Protein AF-A0A812QSE4-F1 (afdb_monomer_lite)

Sequence (634 aa):
MPDPTPTDATPRDRFQQAAADRQSSAHEPEAPLWAGSYSHLAMLGTWVGGAIVTIAAVVVAALMNTPGGGWLMVLSGIGVMWLALAAWYGYRRLSVHYRLSTQRLIHEDGFLWRKVDRVELIDIDDVTYRQGPVERLLGVGTIVIASSDVTTPELRLPGIEEVSKVADIIDDARRKERRSRGLHIEPPASCRASPPSVHVVVVTHYFPPIGGPGARRMLGWVNGFVAAGARVTIVTPAAHPRDPYYQPGESYDGPATVVTPAIFDPARFARGGDGKPLVSEGPQSEKRGLAARLRPWLLMPDQRRLANGPLFRAALAALAAIRDEPAIVLTSSPYNSVHLAGRVIKERLGDRATWIADSRDDWFHPVFFPFPNAAYRAYNRGLEAKVLRDADGLTIVSRSTLDKVRSRHAEFSVDFWSTEESGKWRWVPNGFDATGVEAILNAPVPPRDPSAPVRLLFSGTLWQGHPLEALVAALGNVAAKTGQRFRFELAGRVIQPVPPTPDAERVEIFTAGWKPYEESLTATRQADLLLVHAGPESQDIKIKIFEAAAVRRPVLVLGPEDSATVRLVREHVADPLIADQDNEPAIVAALERYLTSTDESRHAFTGVPAEYDRVVQSQRLLDWASRLRRMGRG

pLDDT: mean 83.35, std 14.25, range [28.27, 98.0]

Structure (mmCIF, N/CA/C/O backbone):
data_AF-A0A812QSE4-F1
#
_entry.id   AF-A0A812QSE4-F1
#
loop_
_atom_site.group_PDB
_atom_site.id
_atom_site.type_symbol
_atom_site.label_atom_id
_atom_site.label_alt_id
_atom_site.label_comp_id
_atom_site.label_asym_id
_atom_site.label_entity_id
_atom_site.label_seq_id
_atom_site.pdbx_PDB_ins_code
_atom_site.Cartn_x
_atom_site.Cartn_y
_atom_site.Cartn_z
_atom_site.occupancy
_atom_site.B_iso_or_equiv
_atom_site.auth_seq_id
_atom_site.auth_comp_id
_atom_site.auth_asym_id
_atom_site.auth_atom_id
_atom_site.pdbx_PDB_model_num
ATOM 1 N N . MET A 1 1 ? -25.667 -38.328 -49.656 1.00 42.97 1 MET A N 1
ATOM 2 C CA . MET A 1 1 ? -26.306 -37.751 -48.456 1.00 42.97 1 MET A CA 1
ATOM 3 C C . MET A 1 1 ? -25.358 -36.696 -47.920 1.00 42.97 1 MET A C 1
ATOM 5 O O . MET A 1 1 ? -24.178 -37.017 -47.848 1.00 42.97 1 MET A O 1
ATOM 9 N N . PRO A 1 2 ? -25.796 -35.454 -47.668 1.00 38.88 2 PRO A N 1
ATOM 10 C CA . PRO A 1 2 ? -24.921 -34.448 -47.082 1.00 38.88 2 PRO A CA 1
ATOM 11 C C . PRO A 1 2 ? -24.746 -34.728 -45.585 1.00 38.88 2 PRO A C 1
ATOM 13 O O . PRO A 1 2 ? -25.711 -35.112 -44.923 1.00 38.88 2 PRO A O 1
ATOM 16 N N . ASP A 1 3 ? -23.522 -34.550 -45.088 1.00 38.78 3 ASP A N 1
ATOM 17 C CA . ASP A 1 3 ? -23.183 -34.623 -43.664 1.00 38.78 3 ASP A CA 1
ATOM 18 C C . ASP A 1 3 ? -24.049 -33.654 -42.841 1.00 38.78 3 ASP A C 1
ATOM 20 O O . ASP A 1 3 ? -24.266 -32.514 -43.273 1.00 38.78 3 ASP A O 1
ATOM 24 N N . PRO A 1 4 ? -24.543 -34.062 -41.658 1.00 39.62 4 PRO A N 1
ATOM 25 C CA . PRO A 1 4 ? -25.284 -33.163 -40.791 1.00 39.62 4 PRO A CA 1
ATOM 26 C C . PRO A 1 4 ? -24.363 -32.055 -40.260 1.00 39.62 4 PRO A C 1
ATOM 28 O O . PRO A 1 4 ? -23.275 -32.297 -39.740 1.00 39.62 4 PRO A O 1
ATOM 31 N N . THR A 1 5 ? -24.825 -30.813 -40.385 1.00 42.53 5 THR A N 1
ATOM 32 C CA . THR A 1 5 ? -24.216 -29.614 -39.794 1.00 42.53 5 THR A CA 1
ATOM 33 C C . THR A 1 5 ? -24.068 -29.737 -38.266 1.00 42.53 5 THR A C 1
ATOM 35 O O . THR A 1 5 ? -24.935 -30.330 -37.621 1.00 42.53 5 THR A O 1
ATOM 38 N N . PRO A 1 6 ? -23.019 -29.145 -37.656 1.00 45.75 6 PRO A N 1
ATOM 39 C CA . PRO A 1 6 ? -22.616 -29.371 -36.262 1.00 45.75 6 PRO A CA 1
ATOM 40 C C . PRO A 1 6 ? -23.478 -28.606 -35.238 1.00 45.75 6 PRO A C 1
ATOM 42 O O . PRO A 1 6 ? -22.958 -27.876 -34.396 1.00 45.75 6 PRO A O 1
ATOM 45 N N . THR A 1 7 ? -24.802 -28.750 -35.300 1.00 48.16 7 THR A N 1
ATOM 46 C CA . THR A 1 7 ? -25.737 -28.034 -34.412 1.00 48.16 7 THR A CA 1
ATOM 47 C C . THR A 1 7 ? -26.638 -28.918 -33.547 1.00 48.16 7 THR A C 1
ATOM 49 O O . THR A 1 7 ? -27.278 -28.370 -32.659 1.00 48.16 7 THR A O 1
ATOM 52 N N . ASP A 1 8 ? -26.592 -30.252 -33.674 1.00 50.88 8 ASP A N 1
ATOM 53 C CA . ASP A 1 8 ? -27.438 -31.169 -32.873 1.00 50.88 8 ASP A CA 1
ATOM 54 C C . ASP A 1 8 ? -26.673 -32.105 -31.911 1.00 50.88 8 ASP A C 1
ATOM 56 O O . ASP A 1 8 ? -27.262 -32.990 -31.292 1.00 50.88 8 ASP A O 1
ATOM 60 N N . ALA A 1 9 ? -25.360 -31.922 -31.720 1.00 53.88 9 ALA A N 1
ATOM 61 C CA . ALA A 1 9 ? -24.586 -32.787 -30.823 1.00 53.88 9 ALA A CA 1
ATOM 62 C C . ALA A 1 9 ? -24.945 -32.547 -29.343 1.00 53.88 9 ALA A C 1
ATOM 64 O O . ALA A 1 9 ? -24.761 -31.440 -28.801 1.00 53.88 9 ALA A O 1
ATOM 65 N N . THR A 1 10 ? -25.411 -33.602 -28.666 1.00 68.00 10 THR A N 1
ATOM 66 C CA . THR A 1 10 ? -25.733 -33.545 -27.238 1.00 68.00 10 THR A CA 1
ATOM 67 C C . THR A 1 10 ? -24.467 -33.249 -26.415 1.00 68.00 10 THR A C 1
ATOM 69 O O . THR A 1 10 ? -23.350 -33.534 -26.859 1.00 68.00 10 THR A O 1
ATOM 72 N N . PRO A 1 11 ? -24.579 -32.668 -25.204 1.00 58.41 11 PRO A N 1
ATOM 73 C CA . PRO A 1 11 ? -23.417 -32.373 -24.356 1.00 58.41 11 PRO A CA 1
ATOM 74 C C . PRO A 1 11 ? -22.524 -33.595 -24.082 1.00 58.41 11 PRO A C 1
ATOM 76 O O . PRO A 1 11 ? -21.317 -33.455 -23.895 1.00 58.41 11 PRO A O 1
ATOM 79 N N . ARG A 1 12 ? -23.111 -34.799 -24.099 1.00 54.09 12 ARG A N 1
ATOM 80 C CA . ARG A 1 12 ? -22.410 -36.072 -23.912 1.00 54.09 12 ARG A CA 1
ATOM 81 C C . ARG A 1 12 ? -21.503 -36.414 -25.095 1.00 54.09 12 ARG A C 1
ATOM 83 O O . ARG A 1 12 ? -20.368 -36.824 -24.870 1.00 54.09 12 ARG A O 1
ATOM 90 N N . ASP A 1 13 ? -21.965 -36.187 -26.320 1.00 61.81 13 ASP A N 1
ATOM 91 C CA . ASP A 1 13 ? -21.205 -36.494 -27.539 1.00 61.81 13 ASP A CA 1
ATOM 92 C C . ASP A 1 13 ? -20.008 -35.547 -27.690 1.00 61.81 13 ASP A C 1
ATOM 94 O O . ASP A 1 13 ? -18.898 -35.980 -27.997 1.00 61.81 13 ASP A O 1
ATOM 98 N N . ARG A 1 14 ? -20.197 -34.265 -27.342 1.00 66.12 14 ARG A N 1
ATOM 99 C CA . ARG A 1 14 ? -19.112 -33.270 -27.281 1.00 66.12 14 ARG A CA 1
ATOM 100 C C . ARG A 1 14 ? -18.056 -33.620 -26.236 1.00 66.12 14 ARG A C 1
ATOM 102 O O . ARG A 1 14 ? -16.867 -33.455 -26.490 1.00 66.12 14 ARG A O 1
ATOM 109 N N . PHE A 1 15 ? -18.474 -34.124 -25.074 1.00 58.25 15 PHE A N 1
ATOM 110 C CA . PHE A 1 15 ? -17.544 -34.569 -24.036 1.00 58.25 15 PHE A CA 1
ATOM 111 C C . PHE A 1 15 ? -16.749 -35.806 -24.473 1.00 58.25 15 PHE A C 1
ATOM 113 O O . PHE A 1 15 ? -15.550 -35.883 -24.220 1.00 58.25 15 PHE A O 1
ATOM 120 N N . GLN A 1 16 ? -17.388 -36.755 -25.161 1.00 62.00 16 GLN A N 1
ATOM 121 C CA . GLN A 1 16 ? -16.722 -37.955 -25.672 1.00 62.00 16 GLN A CA 1
ATOM 122 C C . GLN A 1 16 ? -15.741 -37.642 -26.808 1.00 62.00 16 GLN A C 1
ATOM 124 O O . GLN A 1 16 ? -14.636 -38.179 -26.796 1.00 62.00 16 GLN A O 1
ATOM 129 N N . GLN A 1 17 ? -16.083 -36.731 -27.725 1.00 65.50 17 GLN A N 1
ATOM 130 C CA . GLN A 1 17 ? -15.145 -36.232 -28.739 1.00 65.50 17 GLN A CA 1
ATOM 131 C C . GLN A 1 17 ? -13.969 -35.482 -28.109 1.00 65.50 17 GLN A C 1
ATOM 133 O O . GLN A 1 17 ? -12.827 -35.810 -28.400 1.00 65.50 17 GLN A O 1
ATOM 138 N N . ALA A 1 18 ? -14.215 -34.573 -27.160 1.00 58.25 18 ALA A N 1
ATOM 139 C CA . ALA A 1 18 ? -13.141 -33.862 -26.462 1.00 58.25 18 ALA A CA 1
ATOM 140 C C . ALA A 1 18 ? -12.226 -34.800 -25.646 1.00 58.25 18 ALA A C 1
ATOM 142 O O . ALA A 1 18 ? -11.028 -34.545 -25.509 1.00 58.25 18 ALA A O 1
ATOM 143 N N . ALA A 1 19 ? -12.770 -35.895 -25.101 1.00 56.06 19 ALA A N 1
ATOM 144 C CA . ALA A 1 19 ? -11.994 -36.923 -24.411 1.00 56.06 19 ALA A CA 1
ATOM 145 C C . ALA A 1 19 ? -11.161 -37.783 -25.380 1.00 56.06 19 ALA A C 1
ATOM 147 O O . ALA A 1 19 ? -10.014 -38.106 -25.068 1.00 56.06 19 ALA A O 1
ATOM 148 N N . ALA A 1 20 ? -11.707 -38.117 -26.554 1.00 54.84 20 ALA A N 1
ATOM 149 C CA . ALA A 1 20 ? -10.995 -38.839 -27.608 1.00 54.84 20 ALA A CA 1
ATOM 150 C C . ALA A 1 20 ? -9.875 -37.984 -28.230 1.00 54.84 20 ALA A C 1
ATOM 152 O O . ALA A 1 20 ? -8.752 -38.464 -28.387 1.00 54.84 20 ALA A O 1
ATOM 153 N N . ASP A 1 21 ? -10.136 -36.697 -28.473 1.00 54.50 21 ASP A N 1
ATOM 154 C CA . ASP A 1 21 ? -9.142 -35.738 -28.963 1.00 54.50 21 ASP A CA 1
ATOM 155 C C . ASP A 1 21 ? -7.991 -35.576 -27.958 1.00 54.50 21 ASP A C 1
ATOM 157 O O . ASP A 1 21 ? -6.824 -35.638 -28.350 1.00 54.50 21 ASP A O 1
ATOM 161 N N . ARG A 1 22 ? -8.290 -35.503 -26.649 1.00 54.31 22 ARG A N 1
ATOM 162 C CA . ARG A 1 22 ? -7.279 -35.487 -25.571 1.00 54.31 22 ARG A CA 1
ATOM 163 C C . ARG A 1 22 ? -6.410 -36.744 -25.519 1.00 54.31 22 ARG A C 1
ATOM 165 O O . ARG A 1 22 ? -5.229 -36.649 -25.194 1.00 54.31 22 ARG A O 1
ATOM 172 N N . GLN A 1 23 ? -6.973 -37.919 -25.805 1.00 52.16 23 GLN A N 1
ATOM 173 C CA . GLN A 1 23 ? -6.194 -39.160 -25.868 1.00 52.16 23 GLN A CA 1
ATOM 174 C C . GLN A 1 23 ? -5.314 -39.221 -27.121 1.00 52.16 23 GLN A C 1
ATOM 176 O O . GLN A 1 23 ? -4.203 -39.742 -27.050 1.00 52.16 23 GLN A O 1
ATOM 181 N N . SER A 1 24 ? -5.760 -38.638 -28.237 1.00 48.50 24 SER A N 1
ATOM 182 C CA . SER A 1 24 ? -4.976 -38.567 -29.475 1.00 48.50 24 SER A CA 1
ATOM 183 C C . SER A 1 24 ? -3.802 -37.575 -29.400 1.00 48.50 24 SER A C 1
ATOM 185 O O . SER A 1 24 ? -2.730 -37.858 -29.930 1.00 48.50 24 SER A O 1
ATOM 187 N N . SER A 1 25 ? -3.952 -36.454 -28.678 1.00 50.75 25 SER A N 1
ATOM 188 C CA . SER A 1 25 ? -2.902 -35.435 -28.506 1.00 50.75 25 SER A CA 1
ATOM 189 C C . SER A 1 25 ? -1.797 -35.835 -27.521 1.00 50.75 25 SER A C 1
ATOM 191 O O . SER A 1 25 ? -0.724 -35.241 -27.519 1.00 50.75 25 SER A O 1
ATOM 193 N N . ALA A 1 26 ? -2.026 -36.852 -26.687 1.00 52.62 26 ALA A N 1
ATOM 194 C CA . ALA A 1 26 ? -1.069 -37.322 -25.683 1.00 52.62 26 ALA A CA 1
ATOM 195 C C . ALA A 1 26 ? 0.079 -38.191 -26.252 1.00 52.62 26 ALA A C 1
ATOM 197 O O . ALA A 1 26 ? 0.861 -38.740 -25.479 1.00 52.62 26 ALA A O 1
ATOM 198 N N . HIS A 1 27 ? 0.179 -38.364 -27.576 1.00 51.50 27 HIS A N 1
ATOM 199 C CA . HIS A 1 27 ? 1.142 -39.264 -28.235 1.00 51.50 27 HIS A CA 1
ATOM 200 C C . HIS A 1 27 ? 2.098 -38.572 -29.234 1.00 51.50 27 HIS A C 1
ATOM 202 O O . HIS A 1 27 ? 2.642 -39.234 -30.119 1.00 51.50 27 HIS A O 1
ATOM 208 N N . GLU A 1 28 ? 2.357 -37.262 -29.111 1.00 62.41 28 GLU A N 1
ATOM 209 C CA . GLU A 1 28 ? 3.392 -36.615 -29.938 1.00 62.41 28 GLU A CA 1
ATOM 210 C C . GLU A 1 28 ? 4.801 -37.194 -29.647 1.00 62.41 28 GLU A C 1
ATOM 212 O O . GLU A 1 28 ? 5.219 -37.245 -28.485 1.00 62.41 28 GLU A O 1
ATOM 217 N N . PRO A 1 29 ? 5.563 -37.624 -30.677 1.00 70.88 29 PRO A N 1
ATOM 218 C CA . PRO A 1 29 ? 6.907 -38.171 -30.498 1.00 70.88 29 PRO A CA 1
ATOM 219 C C . PRO A 1 29 ? 7.911 -37.110 -30.014 1.00 70.88 29 PRO A C 1
ATOM 221 O O . PRO A 1 29 ? 7.904 -35.965 -30.468 1.00 70.88 29 PRO A O 1
ATOM 224 N N . GLU A 1 30 ? 8.808 -37.504 -29.102 1.00 79.81 30 GLU A N 1
ATOM 225 C CA . GLU A 1 30 ? 9.859 -36.644 -28.537 1.00 79.81 30 GLU A CA 1
ATOM 226 C C . GLU A 1 30 ? 10.820 -36.144 -29.635 1.00 79.81 30 GLU A C 1
ATOM 228 O O . GLU A 1 30 ? 11.423 -36.942 -30.355 1.00 79.81 30 GLU A O 1
ATOM 233 N N . ALA A 1 31 ? 10.996 -34.822 -29.749 1.00 86.00 31 ALA A N 1
ATOM 234 C CA . ALA A 1 31 ? 11.864 -34.195 -30.749 1.00 86.00 31 ALA A CA 1
ATOM 235 C C . ALA A 1 31 ? 13.031 -33.430 -30.087 1.00 86.00 31 ALA A C 1
ATOM 237 O O . ALA A 1 31 ? 12.825 -32.771 -29.063 1.00 86.00 31 ALA A O 1
ATOM 238 N N . PRO A 1 32 ? 14.260 -33.479 -30.641 1.00 88.69 32 PRO A N 1
ATOM 239 C CA . PRO A 1 32 ? 15.393 -32.714 -30.122 1.00 88.69 32 PRO A CA 1
ATOM 240 C C . PRO A 1 32 ? 15.241 -31.221 -30.449 1.00 88.69 32 PRO A C 1
ATOM 242 O O . PRO A 1 32 ? 14.995 -30.858 -31.598 1.00 88.69 32 PRO A O 1
ATOM 245 N N . LEU A 1 33 ? 15.417 -30.354 -29.449 1.00 88.00 33 LEU A N 1
ATOM 246 C CA . LEU A 1 33 ? 15.289 -28.897 -29.587 1.00 88.00 33 LEU A CA 1
ATOM 247 C C . LEU A 1 33 ? 16.641 -28.181 -29.582 1.00 88.00 33 LEU A C 1
ATOM 249 O O . LEU A 1 33 ? 16.824 -27.212 -30.314 1.00 88.00 33 LEU A O 1
ATOM 253 N N . TRP A 1 34 ? 17.595 -28.638 -28.766 1.00 93.06 34 TRP A N 1
ATOM 254 C CA . TRP A 1 34 ? 18.915 -28.013 -28.671 1.00 93.06 34 TRP A CA 1
ATOM 255 C C . TRP A 1 34 ? 19.970 -28.978 -28.112 1.00 93.06 34 TRP A C 1
ATOM 257 O O . TRP A 1 34 ? 19.661 -29.866 -27.317 1.00 93.06 34 TRP A O 1
ATOM 267 N N . ALA A 1 35 ? 21.229 -28.796 -28.510 1.00 89.69 35 ALA A N 1
ATOM 268 C CA . ALA A 1 35 ? 22.374 -29.504 -27.945 1.00 89.69 35 ALA A CA 1
ATOM 269 C C . ALA A 1 35 ? 23.576 -28.559 -27.818 1.00 89.69 35 ALA A C 1
ATOM 271 O O . ALA A 1 35 ? 23.817 -27.734 -28.701 1.00 89.69 35 ALA A O 1
ATOM 272 N N . GLY A 1 36 ? 24.353 -28.702 -26.745 1.00 87.94 36 GLY A N 1
ATOM 273 C CA . GLY A 1 36 ? 25.530 -27.871 -26.499 1.00 87.94 36 GLY A CA 1
ATOM 274 C C . GLY A 1 36 ? 26.551 -28.515 -25.567 1.00 87.94 36 GLY A C 1
ATOM 275 O O . GLY A 1 36 ? 26.317 -29.567 -24.979 1.00 87.94 36 GLY A O 1
ATOM 276 N N . SER A 1 37 ? 27.704 -27.866 -25.434 1.00 88.25 37 SER A N 1
ATOM 277 C CA . SER A 1 37 ? 28.785 -28.244 -24.517 1.00 88.25 37 SER A CA 1
ATOM 278 C C . SER A 1 37 ? 29.401 -26.999 -23.885 1.00 88.25 37 SER A C 1
ATOM 280 O O . SER A 1 37 ? 29.108 -25.875 -24.300 1.00 88.25 37 SER A O 1
ATOM 282 N N . TYR A 1 38 ? 30.255 -27.178 -22.878 1.00 89.19 38 TYR A N 1
ATOM 283 C CA . TYR A 1 38 ? 30.868 -26.065 -22.148 1.00 89.19 38 TYR A CA 1
ATOM 284 C C . TYR A 1 38 ? 31.630 -25.098 -23.072 1.00 89.19 38 TYR A C 1
ATOM 286 O O . TYR A 1 38 ? 32.580 -25.497 -23.752 1.00 89.19 38 TYR A O 1
ATOM 294 N N . SER A 1 39 ? 31.245 -23.820 -23.101 1.00 87.88 39 SER A N 1
ATOM 295 C CA . SER A 1 39 ? 31.832 -22.805 -23.984 1.00 87.88 39 SER A CA 1
ATOM 296 C C . SER A 1 39 ? 33.243 -22.399 -23.554 1.00 87.88 39 SER A C 1
ATOM 298 O O . SER A 1 39 ? 33.553 -22.221 -22.377 1.00 87.88 39 SER A O 1
ATOM 300 N N . HIS A 1 40 ? 34.110 -22.193 -24.544 1.00 80.88 40 HIS A N 1
ATOM 301 C CA . HIS A 1 40 ? 35.476 -21.707 -24.354 1.00 80.88 40 HIS A CA 1
ATOM 302 C C . HIS A 1 40 ? 35.525 -20.278 -23.792 1.00 80.88 40 HIS A C 1
ATOM 304 O O . HIS A 1 40 ? 36.408 -19.951 -22.995 1.00 80.88 40 HIS A O 1
ATOM 310 N N . LEU A 1 41 ? 34.530 -19.453 -24.126 1.00 84.31 41 LEU A N 1
ATOM 311 C CA . LEU A 1 41 ? 34.404 -18.076 -23.650 1.00 84.31 41 LEU A CA 1
ATOM 312 C C . LEU A 1 41 ? 34.119 -17.998 -22.141 1.00 84.31 41 LEU A C 1
ATOM 314 O O . LEU A 1 41 ? 34.482 -17.014 -21.496 1.00 84.31 41 LEU A O 1
ATOM 318 N N . ALA A 1 42 ? 33.558 -19.060 -21.550 1.00 84.12 42 ALA A N 1
ATOM 319 C CA . ALA A 1 42 ? 33.294 -19.146 -20.112 1.00 84.12 42 ALA A CA 1
ATOM 320 C C . ALA A 1 42 ? 34.574 -19.087 -19.260 1.00 84.12 42 ALA A C 1
ATOM 322 O O . ALA A 1 42 ? 34.510 -18.795 -18.069 1.00 84.12 42 ALA A O 1
ATOM 323 N N . MET A 1 43 ? 35.746 -19.366 -19.846 1.00 86.81 43 MET A N 1
ATOM 324 C CA . MET A 1 43 ? 37.026 -19.316 -19.135 1.00 86.81 43 MET A CA 1
ATOM 325 C C . MET A 1 43 ? 37.777 -17.995 -19.265 1.00 86.81 43 MET A C 1
ATOM 327 O O . MET A 1 43 ? 38.816 -17.850 -18.626 1.00 86.81 43 MET A O 1
ATOM 331 N N . LEU A 1 44 ? 37.268 -17.005 -20.010 1.00 83.62 44 LEU A N 1
ATOM 332 C CA . LEU A 1 44 ? 37.999 -15.750 -20.213 1.00 83.62 44 LEU A CA 1
ATOM 333 C C . LEU A 1 44 ? 38.360 -15.056 -18.893 1.00 83.62 44 LEU A C 1
ATOM 335 O O . LEU A 1 44 ? 39.483 -14.586 -18.741 1.00 83.62 44 LEU A O 1
ATOM 339 N N . GLY A 1 45 ? 37.458 -15.060 -17.907 1.00 81.19 45 GLY A N 1
ATOM 340 C CA . GLY A 1 45 ? 37.753 -14.522 -16.575 1.00 81.19 45 GLY A CA 1
ATOM 341 C C . GLY A 1 45 ? 38.917 -15.242 -15.884 1.00 81.19 45 GLY A C 1
ATOM 342 O O . GLY A 1 45 ? 39.791 -14.596 -15.309 1.00 81.19 45 GLY A O 1
ATOM 343 N N . THR A 1 46 ? 38.975 -16.571 -15.992 1.00 85.56 46 THR A N 1
ATOM 344 C CA . THR A 1 46 ? 40.073 -17.389 -15.457 1.00 85.56 46 THR A CA 1
ATOM 345 C C . THR A 1 46 ? 41.384 -17.129 -16.199 1.00 85.56 46 THR A C 1
ATOM 347 O O . THR A 1 46 ? 42.424 -17.007 -15.557 1.00 85.56 46 THR A O 1
ATOM 350 N N . TRP A 1 47 ? 41.344 -16.973 -17.526 1.00 88.69 47 TRP A N 1
ATOM 351 C CA . TRP A 1 47 ? 42.518 -16.640 -18.337 1.00 88.69 47 TRP A CA 1
ATOM 352 C C . TRP A 1 47 ? 43.086 -15.261 -17.994 1.00 88.69 47 TRP A C 1
ATOM 354 O O . TRP A 1 47 ? 44.289 -15.121 -17.783 1.00 88.69 47 TRP A O 1
ATOM 364 N N . VAL A 1 48 ? 42.221 -14.253 -17.861 1.00 86.31 48 VAL A N 1
ATOM 365 C CA . VAL A 1 48 ? 42.613 -12.896 -17.452 1.00 86.31 48 VAL A CA 1
ATOM 366 C C . VAL A 1 48 ? 43.172 -12.898 -16.028 1.00 86.31 48 VAL A C 1
ATOM 368 O O . VAL A 1 48 ? 44.211 -12.291 -15.781 1.00 86.31 48 VAL A O 1
ATOM 371 N N . GLY A 1 49 ? 42.542 -13.625 -15.102 1.00 86.31 49 GLY A N 1
ATOM 372 C CA . GLY A 1 49 ? 43.065 -13.812 -13.747 1.00 86.31 49 GLY A CA 1
ATOM 373 C C . GLY A 1 49 ? 44.456 -14.451 -13.741 1.00 86.31 49 GLY A C 1
ATOM 374 O O . GLY A 1 49 ? 45.362 -13.938 -13.086 1.00 86.31 49 GLY A O 1
ATOM 375 N N . GLY A 1 50 ? 44.660 -15.510 -14.530 1.00 91.69 50 GLY A N 1
ATOM 376 C CA . GLY A 1 50 ? 45.966 -16.151 -14.704 1.00 91.69 50 GLY A CA 1
ATOM 377 C C . GLY A 1 50 ? 47.022 -15.202 -15.277 1.00 91.69 50 GLY A C 1
ATOM 378 O O . GLY A 1 50 ? 48.163 -15.193 -14.810 1.00 91.69 50 GLY A O 1
ATOM 379 N N . ALA A 1 51 ? 46.645 -14.342 -16.227 1.00 90.94 51 ALA A N 1
ATOM 380 C CA . ALA A 1 51 ? 47.530 -13.320 -16.783 1.00 90.94 51 ALA A CA 1
ATOM 381 C C . ALA A 1 51 ? 47.927 -12.266 -15.735 1.00 90.94 51 ALA A C 1
ATOM 383 O O . ALA A 1 51 ? 49.104 -11.931 -15.622 1.00 90.94 51 ALA A O 1
ATOM 384 N N . ILE A 1 52 ? 46.982 -11.799 -14.913 1.00 92.44 52 ILE A N 1
ATOM 385 C CA . ILE A 1 52 ? 47.257 -10.852 -13.820 1.00 92.44 52 ILE A CA 1
ATOM 386 C C . ILE A 1 52 ? 48.203 -11.473 -12.787 1.00 92.44 52 ILE A C 1
ATOM 388 O O . ILE A 1 52 ? 49.175 -10.831 -12.395 1.00 92.44 52 ILE A O 1
ATOM 392 N N . VAL A 1 53 ? 47.962 -12.723 -12.378 1.00 93.44 53 VAL A N 1
ATOM 393 C CA . VAL A 1 53 ? 48.845 -13.449 -11.446 1.00 93.44 53 VAL A CA 1
ATOM 394 C C . VAL A 1 53 ? 50.243 -13.617 -12.039 1.00 93.44 53 VAL A C 1
ATOM 396 O O . VAL A 1 53 ? 51.229 -13.423 -11.335 1.00 93.44 53 VAL A O 1
ATOM 399 N N . THR A 1 54 ? 50.339 -13.903 -13.339 1.00 95.19 54 THR A N 1
ATOM 400 C CA . THR A 1 54 ? 51.620 -13.996 -14.056 1.00 95.19 54 THR A CA 1
ATOM 401 C C . THR A 1 54 ? 52.384 -12.671 -14.003 1.00 95.19 54 THR A C 1
ATOM 403 O O . THR A 1 54 ? 53.553 -12.650 -13.623 1.00 95.19 54 THR A O 1
ATOM 406 N N . ILE A 1 55 ? 51.723 -11.552 -14.324 1.00 93.06 55 ILE A N 1
ATOM 407 C CA . ILE A 1 55 ? 52.327 -10.212 -14.273 1.00 93.06 55 ILE A CA 1
ATOM 408 C C . ILE A 1 55 ? 52.760 -9.876 -12.842 1.00 93.06 55 ILE A C 1
ATOM 410 O O . ILE A 1 55 ? 53.889 -9.440 -12.630 1.00 93.06 55 ILE A O 1
ATOM 414 N N . ALA A 1 56 ? 51.900 -10.121 -11.851 1.00 90.19 56 ALA A N 1
ATOM 415 C CA . ALA A 1 56 ? 52.208 -9.868 -10.447 1.00 90.19 56 ALA A CA 1
ATOM 416 C C . ALA A 1 56 ? 53.414 -10.691 -9.966 1.00 90.19 56 ALA A C 1
ATOM 418 O O . ALA A 1 56 ? 54.299 -10.140 -9.319 1.00 90.19 56 ALA A O 1
ATOM 419 N N . ALA A 1 57 ? 53.492 -11.975 -10.327 1.00 91.19 57 ALA A N 1
ATOM 420 C CA . ALA A 1 57 ? 54.616 -12.841 -9.977 1.00 91.19 57 ALA A CA 1
ATOM 421 C C . ALA A 1 57 ? 55.942 -12.338 -10.572 1.00 91.19 57 ALA A C 1
ATOM 423 O O . ALA A 1 57 ? 56.952 -12.302 -9.871 1.00 91.19 57 ALA A O 1
ATOM 424 N N . VAL A 1 58 ? 55.935 -11.886 -11.832 1.00 92.06 58 VAL A N 1
ATOM 425 C CA . VAL A 1 58 ? 57.117 -11.301 -12.488 1.00 92.06 58 VAL A CA 1
ATOM 426 C C . VAL A 1 58 ? 57.522 -9.977 -11.833 1.00 92.06 58 VAL A C 1
ATOM 428 O O . VAL A 1 58 ? 58.703 -9.765 -11.564 1.00 92.06 58 VAL A O 1
ATOM 431 N N . VAL A 1 59 ? 56.561 -9.099 -11.526 1.00 89.88 59 VAL A N 1
ATOM 432 C CA . VAL A 1 59 ? 56.824 -7.807 -10.867 1.00 89.88 59 VAL A CA 1
ATOM 433 C C . VAL A 1 59 ? 57.394 -8.009 -9.463 1.00 89.88 59 VAL A C 1
ATOM 435 O O . VAL A 1 59 ? 58.387 -7.378 -9.116 1.00 89.88 59 VAL A O 1
ATOM 438 N N . VAL A 1 60 ? 56.819 -8.913 -8.667 1.00 90.31 60 VAL A N 1
ATOM 439 C CA . VAL A 1 60 ? 57.319 -9.234 -7.320 1.00 90.31 60 VAL A CA 1
ATOM 440 C C . VAL A 1 60 ? 58.731 -9.813 -7.391 1.00 90.31 60 VAL A C 1
ATOM 442 O O . VAL A 1 60 ? 59.609 -9.358 -6.660 1.00 90.31 60 VAL A O 1
ATOM 445 N N . ALA A 1 61 ? 58.987 -10.750 -8.308 1.00 89.75 61 ALA A N 1
ATOM 446 C CA . ALA A 1 61 ? 60.318 -11.326 -8.493 1.00 89.75 61 ALA A CA 1
ATOM 447 C C . ALA A 1 61 ? 61.369 -10.267 -8.879 1.00 89.75 61 ALA A C 1
ATOM 449 O O . ALA A 1 61 ? 62.492 -10.299 -8.365 1.00 89.75 61 ALA A O 1
ATOM 450 N N . ALA A 1 62 ? 61.001 -9.300 -9.724 1.00 85.12 62 ALA A N 1
ATOM 451 C CA . ALA A 1 62 ? 61.862 -8.179 -10.093 1.00 85.12 62 ALA A CA 1
ATOM 452 C C . ALA A 1 62 ? 62.117 -7.219 -8.916 1.00 85.12 62 ALA A C 1
ATOM 454 O O . ALA A 1 62 ? 63.263 -6.851 -8.670 1.00 85.12 62 ALA A O 1
ATOM 455 N N . LEU A 1 63 ? 61.079 -6.859 -8.151 1.00 88.50 63 LEU A N 1
ATOM 456 C CA . LEU A 1 63 ? 61.192 -5.970 -6.984 1.00 88.50 63 LEU A CA 1
ATOM 457 C C . LEU A 1 63 ? 62.032 -6.573 -5.850 1.00 88.50 63 LEU A C 1
ATOM 459 O O . LEU A 1 63 ? 62.697 -5.842 -5.123 1.00 88.50 63 LEU A O 1
ATOM 463 N N . MET A 1 64 ? 62.030 -7.899 -5.711 1.00 88.62 64 MET A N 1
ATOM 464 C CA . MET A 1 64 ? 62.832 -8.619 -4.716 1.00 88.62 64 MET A CA 1
ATOM 465 C C . MET A 1 64 ? 64.284 -8.874 -5.157 1.00 88.62 64 MET A C 1
ATOM 467 O O . MET A 1 64 ? 65.018 -9.552 -4.442 1.00 88.62 64 MET A O 1
ATOM 471 N N . ASN A 1 65 ? 64.706 -8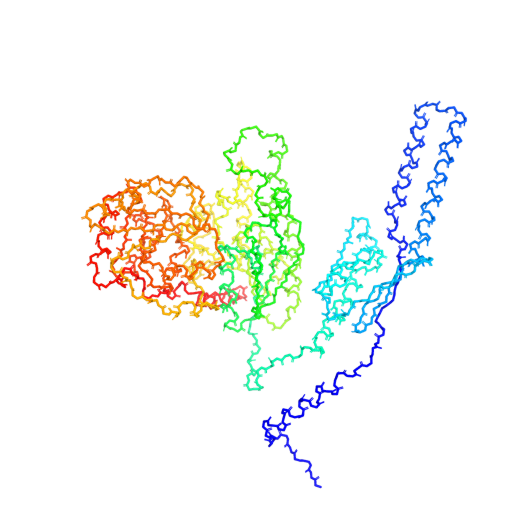.351 -6.317 1.00 89.50 65 ASN A N 1
ATOM 472 C CA . ASN A 1 65 ? 66.034 -8.567 -6.904 1.00 89.50 65 ASN A CA 1
ATOM 473 C C . ASN A 1 65 ? 66.422 -10.060 -6.959 1.00 89.50 65 ASN A C 1
ATOM 475 O O . ASN A 1 65 ? 67.519 -10.464 -6.566 1.00 89.50 65 ASN A O 1
ATOM 479 N N . THR A 1 66 ? 65.471 -10.891 -7.394 1.00 87.12 66 THR A N 1
ATOM 480 C CA . THR A 1 66 ? 65.577 -12.353 -7.341 1.00 87.12 66 THR A CA 1
ATOM 481 C C . THR A 1 66 ? 66.780 -12.851 -8.164 1.00 87.12 66 THR A C 1
ATOM 483 O O . THR A 1 66 ? 66.890 -12.499 -9.342 1.00 87.12 66 THR A O 1
ATOM 486 N N . PRO A 1 67 ? 67.677 -13.688 -7.600 1.00 90.12 67 PRO A N 1
ATOM 487 C CA . PRO A 1 67 ? 68.827 -14.230 -8.326 1.00 90.12 67 PRO A CA 1
ATOM 488 C C . PRO A 1 67 ? 68.391 -15.199 -9.436 1.00 90.12 67 PRO A C 1
ATOM 490 O O . PRO A 1 67 ? 67.279 -15.725 -9.413 1.00 90.12 67 PRO A O 1
ATOM 493 N N . GLY A 1 68 ? 69.274 -15.490 -10.399 1.00 85.00 68 GLY A N 1
ATOM 494 C CA . GLY A 1 68 ? 68.939 -16.276 -11.601 1.00 85.00 68 GLY A CA 1
ATOM 495 C C . GLY A 1 68 ? 68.245 -17.624 -11.335 1.00 85.00 68 GLY A C 1
ATOM 496 O O . GLY A 1 68 ? 67.285 -17.967 -12.021 1.00 85.00 68 GLY A O 1
ATOM 497 N N . GLY A 1 69 ? 68.649 -18.354 -10.288 1.00 88.06 69 GLY A N 1
ATOM 498 C CA . GLY A 1 69 ? 67.973 -19.595 -9.880 1.00 88.06 69 GLY A CA 1
ATOM 499 C C . GLY A 1 69 ? 66.529 -19.391 -9.394 1.00 88.06 69 GLY A C 1
ATOM 500 O O . GLY A 1 69 ? 65.674 -20.243 -9.620 1.00 88.06 69 GLY A O 1
ATOM 501 N N . GLY A 1 70 ? 66.220 -18.242 -8.788 1.00 87.44 70 GLY A N 1
ATOM 502 C CA . GLY A 1 70 ? 64.860 -17.894 -8.375 1.00 87.44 70 GLY A CA 1
ATOM 503 C C . GLY A 1 70 ? 63.948 -17.538 -9.551 1.00 87.44 70 GLY A C 1
ATOM 504 O O . GLY A 1 70 ? 62.775 -17.904 -9.536 1.00 87.44 70 GLY A O 1
ATOM 505 N N . TRP A 1 71 ? 64.483 -16.939 -10.619 1.00 90.19 71 TRP A N 1
ATOM 506 C CA . TRP A 1 71 ? 63.726 -16.714 -11.857 1.00 90.19 71 TRP A CA 1
ATOM 507 C C . TRP A 1 71 ? 63.284 -18.020 -12.521 1.00 90.19 71 TRP A C 1
ATOM 509 O O . TRP A 1 71 ? 62.145 -18.112 -12.976 1.00 90.19 71 TRP A O 1
ATOM 519 N N . LEU A 1 72 ? 64.132 -19.056 -12.513 1.00 91.69 72 LEU A N 1
ATOM 520 C CA . LEU A 1 72 ? 63.759 -20.384 -13.014 1.00 91.69 72 LEU A CA 1
ATOM 521 C C . LEU A 1 72 ? 62.590 -20.988 -12.225 1.00 91.69 72 LEU A C 1
ATOM 523 O O . LEU A 1 72 ? 61.688 -21.566 -12.831 1.00 91.69 72 LEU A O 1
ATOM 527 N N . MET A 1 73 ? 62.555 -20.815 -10.899 1.00 90.12 73 MET A N 1
ATOM 528 C CA . MET A 1 73 ? 61.434 -21.278 -10.070 1.00 90.12 73 MET A CA 1
ATOM 529 C C . MET A 1 73 ? 60.140 -20.509 -10.363 1.00 90.12 73 MET A C 1
ATOM 531 O O . MET A 1 73 ? 59.086 -21.125 -10.502 1.00 90.12 73 MET A O 1
ATOM 535 N N . VAL A 1 74 ? 60.214 -19.182 -10.513 1.00 91.38 74 VAL A N 1
ATOM 536 C CA . VAL A 1 74 ? 59.052 -18.334 -10.839 1.00 91.38 74 VAL A CA 1
ATOM 537 C C . VAL A 1 74 ? 58.476 -18.698 -12.208 1.00 91.38 74 VAL A C 1
ATOM 539 O O . VAL A 1 74 ? 57.273 -18.923 -12.329 1.00 91.38 74 VAL A O 1
ATOM 542 N N . LEU A 1 75 ? 59.327 -18.831 -13.229 1.00 92.69 75 LEU A N 1
ATOM 543 C CA . LEU A 1 75 ? 58.905 -19.212 -14.579 1.00 92.69 75 LEU A CA 1
ATOM 544 C C . LEU A 1 75 ? 58.348 -20.641 -14.629 1.00 92.69 75 LEU A C 1
ATOM 546 O O . LEU A 1 75 ? 57.335 -20.874 -15.286 1.00 92.69 75 LEU A O 1
ATOM 550 N N . SER A 1 76 ? 58.947 -21.579 -13.890 1.00 92.69 76 SER A N 1
ATOM 551 C CA . SER A 1 76 ? 58.427 -22.949 -13.774 1.00 92.69 76 SER A CA 1
ATOM 552 C C . SER A 1 76 ? 57.061 -22.975 -13.085 1.00 92.69 76 SER A C 1
ATOM 554 O O . SER A 1 76 ? 56.154 -23.661 -13.551 1.00 92.69 76 SER A O 1
ATOM 556 N N . GLY A 1 77 ? 56.875 -22.185 -12.022 1.00 93.00 77 GLY A N 1
ATOM 557 C CA . GLY A 1 77 ? 55.592 -22.046 -11.330 1.00 93.00 77 GLY A CA 1
ATOM 558 C C . GLY A 1 77 ? 54.496 -21.468 -12.228 1.00 93.00 77 GLY A C 1
ATOM 559 O O . GLY A 1 77 ? 53.388 -22.003 -12.272 1.00 93.00 77 GLY A O 1
ATOM 560 N N . ILE A 1 78 ? 54.820 -20.433 -13.011 1.00 95.25 78 ILE A N 1
ATOM 561 C CA . ILE A 1 78 ? 53.924 -19.878 -14.037 1.00 95.25 78 ILE A CA 1
ATOM 562 C C . ILE A 1 78 ? 53.575 -20.956 -15.074 1.00 95.25 78 ILE A C 1
ATOM 564 O O . ILE A 1 78 ? 52.400 -21.143 -15.387 1.00 95.25 78 ILE A O 1
ATOM 568 N N . GLY A 1 79 ? 54.565 -21.704 -15.571 1.00 94.44 79 GLY A N 1
ATOM 569 C CA . GLY A 1 79 ? 54.358 -22.782 -16.542 1.00 94.44 79 GLY A CA 1
ATOM 570 C C . GLY A 1 79 ? 53.414 -23.875 -16.035 1.00 94.44 79 GLY A C 1
ATOM 571 O O . GLY A 1 79 ? 52.463 -24.238 -16.727 1.00 94.44 79 GLY A O 1
ATOM 572 N N . VAL A 1 80 ? 53.616 -24.349 -14.801 1.00 96.12 80 VAL A N 1
ATOM 573 C CA . VAL A 1 80 ? 52.745 -25.350 -14.159 1.00 96.12 80 VAL A CA 1
ATOM 574 C C . VAL A 1 80 ? 51.326 -24.812 -13.971 1.00 96.12 80 VAL A C 1
ATOM 576 O O . VAL A 1 80 ? 50.362 -25.527 -14.242 1.00 96.12 80 VAL A O 1
ATOM 579 N N . MET A 1 81 ? 51.174 -23.548 -13.565 1.00 96.19 81 MET A N 1
ATOM 580 C CA . MET A 1 81 ? 49.863 -22.910 -13.422 1.00 96.19 81 MET A CA 1
ATOM 581 C C . MET A 1 81 ? 49.099 -22.882 -14.753 1.00 96.19 81 MET A C 1
ATOM 583 O O . MET A 1 81 ? 47.937 -23.285 -14.801 1.00 96.19 81 MET A O 1
ATOM 587 N N . TRP A 1 82 ? 49.734 -22.444 -15.843 1.00 95.94 82 TRP A N 1
ATOM 588 C CA . TRP A 1 82 ? 49.085 -22.393 -17.158 1.00 95.94 82 TRP A CA 1
ATOM 589 C C . TRP A 1 82 ? 48.773 -23.784 -17.712 1.00 95.94 82 TRP A C 1
ATOM 591 O O . TRP A 1 82 ? 47.700 -23.975 -18.286 1.00 95.94 82 TRP A O 1
ATOM 601 N N . LEU A 1 83 ? 49.644 -24.769 -17.475 1.00 95.06 83 LEU A N 1
ATOM 602 C CA . LEU A 1 83 ? 49.374 -26.167 -17.811 1.00 95.06 83 LEU A CA 1
ATOM 603 C C . LEU A 1 83 ? 48.142 -26.692 -17.056 1.00 95.06 83 LEU A C 1
ATOM 605 O O . LEU A 1 83 ? 47.272 -27.317 -17.659 1.00 95.06 83 LEU A O 1
ATOM 609 N N . ALA A 1 84 ? 48.029 -26.395 -15.759 1.00 91.69 84 ALA A N 1
ATOM 610 C CA . ALA A 1 84 ? 46.881 -26.784 -14.944 1.00 91.69 84 ALA A CA 1
ATOM 611 C C . ALA A 1 84 ? 45.580 -26.110 -15.413 1.00 91.69 84 ALA A C 1
ATOM 613 O O . ALA A 1 84 ? 44.545 -26.770 -15.496 1.00 91.69 84 ALA A O 1
ATOM 614 N N . LEU A 1 85 ? 45.624 -24.824 -15.781 1.00 92.00 85 LEU A N 1
ATOM 615 C CA . LEU A 1 85 ? 44.468 -24.115 -16.343 1.00 92.00 85 LEU A CA 1
ATOM 616 C C . LEU A 1 85 ? 44.038 -24.688 -17.702 1.00 92.00 85 LEU A C 1
ATOM 618 O O . LEU A 1 85 ? 42.841 -24.846 -17.945 1.00 92.00 85 LEU A O 1
ATOM 622 N N . ALA A 1 86 ? 44.991 -25.045 -18.566 1.00 89.56 86 ALA A N 1
ATOM 623 C CA . ALA A 1 86 ? 44.715 -25.694 -19.846 1.00 89.56 86 ALA A CA 1
ATOM 624 C C . ALA A 1 86 ? 44.121 -27.099 -19.667 1.00 89.56 86 ALA A C 1
ATOM 626 O O . ALA A 1 86 ? 43.141 -27.440 -20.330 1.00 89.56 86 ALA A O 1
ATOM 627 N N . ALA A 1 87 ? 44.650 -27.887 -18.728 1.00 89.81 87 ALA A N 1
ATOM 628 C CA . ALA A 1 87 ? 44.097 -29.193 -18.379 1.00 89.81 87 ALA A CA 1
ATOM 629 C C . ALA A 1 87 ? 42.676 -29.073 -17.801 1.00 89.81 87 ALA A C 1
ATOM 631 O O . ALA A 1 87 ? 41.784 -29.826 -18.190 1.00 89.81 87 ALA A O 1
ATOM 632 N N . TRP A 1 88 ? 42.434 -28.088 -16.931 1.00 88.50 88 TRP A N 1
ATOM 633 C CA . TRP A 1 88 ? 41.112 -27.796 -16.372 1.00 88.50 88 TRP A CA 1
ATOM 634 C C . TRP A 1 88 ? 40.093 -27.391 -17.443 1.00 88.50 88 TRP A C 1
ATOM 636 O O . TRP A 1 88 ? 38.951 -27.856 -17.427 1.00 88.50 88 TRP A O 1
ATOM 646 N N . TYR A 1 89 ? 40.509 -26.561 -18.402 1.00 88.62 89 TYR A N 1
ATOM 647 C CA . TYR A 1 89 ? 39.694 -26.221 -19.564 1.00 88.62 89 TYR A CA 1
ATOM 648 C C . TYR A 1 89 ? 39.344 -27.458 -20.393 1.00 88.62 89 TYR A C 1
ATOM 650 O O . TYR A 1 89 ? 38.170 -27.690 -20.690 1.00 88.62 89 TYR A O 1
ATOM 658 N N . GLY A 1 90 ? 40.355 -28.267 -20.725 1.00 86.62 90 GLY A N 1
ATOM 659 C CA . GLY A 1 90 ? 40.183 -29.505 -21.480 1.00 86.62 90 GLY A CA 1
ATOM 660 C C . GLY A 1 90 ? 39.211 -30.460 -20.794 1.00 86.62 90 GLY A C 1
ATOM 661 O O . GLY A 1 90 ? 38.309 -30.978 -21.447 1.00 86.62 90 GLY A O 1
ATOM 662 N N . TYR A 1 91 ? 39.324 -30.611 -19.471 1.00 87.75 91 TYR A N 1
ATOM 663 C CA . TYR A 1 91 ? 38.390 -31.402 -18.673 1.00 87.75 91 TYR A CA 1
ATOM 664 C C . TYR A 1 91 ? 36.950 -30.910 -18.851 1.00 87.75 91 TYR A C 1
ATOM 666 O O . TYR A 1 91 ? 36.110 -31.669 -19.321 1.00 87.75 91 TYR A O 1
ATOM 674 N N . ARG A 1 92 ? 36.674 -29.627 -18.583 1.00 86.81 92 ARG A N 1
ATOM 675 C CA . ARG A 1 92 ? 35.312 -29.068 -18.686 1.00 86.81 92 ARG A CA 1
ATOM 676 C C . ARG A 1 92 ? 34.733 -29.152 -20.095 1.00 86.81 92 ARG A C 1
ATOM 678 O O . ARG A 1 92 ? 33.546 -29.417 -20.256 1.00 86.81 92 ARG A O 1
ATOM 685 N N . ARG A 1 93 ? 35.558 -28.928 -21.119 1.00 85.31 93 ARG A N 1
ATOM 686 C CA . ARG A 1 93 ? 35.127 -28.968 -22.522 1.00 85.31 93 ARG A CA 1
ATOM 687 C C . ARG A 1 93 ? 34.777 -30.383 -22.984 1.00 85.31 93 ARG A C 1
ATOM 689 O O . ARG A 1 93 ? 33.899 -30.524 -23.827 1.00 85.31 93 ARG A O 1
ATOM 696 N N . LEU A 1 94 ? 35.464 -31.397 -22.459 1.00 84.50 94 LEU A N 1
ATOM 697 C CA . LEU A 1 94 ? 35.265 -32.798 -22.834 1.00 84.50 94 LEU A CA 1
ATOM 698 C C . LEU A 1 94 ? 34.281 -33.539 -21.920 1.00 84.50 94 LEU A C 1
ATOM 700 O O . LEU A 1 94 ? 33.765 -34.576 -22.328 1.00 84.50 94 LEU A O 1
ATOM 704 N N . SER A 1 95 ? 34.030 -33.050 -20.702 1.00 84.69 95 SER A N 1
ATOM 705 C CA . SER A 1 95 ? 33.185 -33.740 -19.721 1.00 84.69 95 SER A CA 1
ATOM 706 C C . SER A 1 95 ? 31.737 -33.259 -19.699 1.00 84.69 95 SER A C 1
ATOM 708 O O . SER A 1 95 ? 30.871 -34.046 -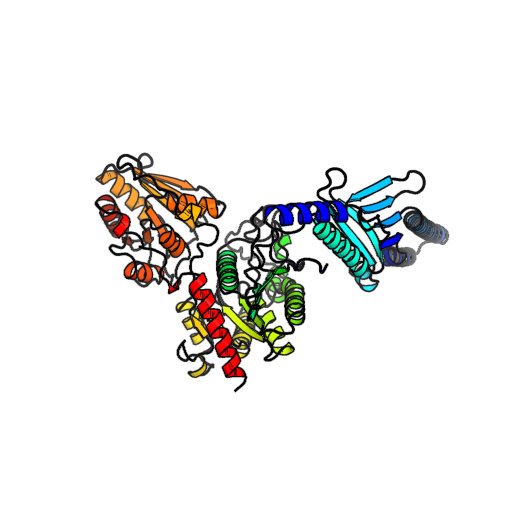19.342 1.00 84.69 95 SER A O 1
ATOM 710 N N . VAL A 1 96 ? 31.459 -32.009 -20.088 1.00 88.06 96 VAL A N 1
ATOM 711 C CA . VAL A 1 96 ? 30.144 -31.381 -19.881 1.00 88.06 96 VAL A CA 1
ATOM 712 C C . VAL A 1 96 ? 29.363 -31.244 -21.189 1.00 88.06 96 VAL A C 1
ATOM 714 O O . VAL A 1 96 ? 29.754 -30.479 -22.081 1.00 88.06 96 VAL A O 1
ATOM 717 N N . HIS A 1 97 ? 28.228 -31.941 -21.278 1.00 89.19 97 HIS A N 1
ATOM 718 C CA . HIS A 1 97 ? 27.323 -31.921 -22.430 1.00 89.19 97 HIS A CA 1
ATOM 719 C C . HIS A 1 97 ? 25.866 -31.710 -22.012 1.00 89.19 97 HIS A C 1
ATOM 721 O O . HIS A 1 97 ? 25.410 -32.176 -20.969 1.00 89.19 97 HIS A O 1
ATOM 727 N N . TYR A 1 98 ? 25.120 -31.025 -22.874 1.00 91.94 98 TYR A N 1
ATOM 728 C CA . TYR A 1 98 ? 23.736 -30.640 -22.639 1.00 91.94 98 TYR A CA 1
ATOM 729 C C . TYR A 1 98 ? 22.866 -31.030 -23.831 1.00 91.94 98 TYR A C 1
ATOM 731 O O . TYR A 1 98 ? 23.237 -30.779 -24.982 1.00 91.94 98 TYR A O 1
ATOM 739 N N . ARG A 1 99 ? 21.689 -31.602 -23.567 1.00 91.38 99 ARG A N 1
ATOM 740 C CA . ARG A 1 99 ? 20.673 -31.893 -24.587 1.00 91.38 99 ARG A CA 1
ATOM 741 C C . ARG A 1 99 ? 19.287 -31.510 -24.091 1.00 91.38 99 ARG A C 1
ATOM 743 O O . ARG A 1 99 ? 18.881 -31.921 -23.010 1.00 91.38 99 ARG A O 1
ATOM 750 N N . LEU A 1 100 ? 18.552 -30.770 -24.908 1.00 91.94 100 LEU A N 1
ATOM 751 C CA . LEU A 1 100 ? 17.168 -30.379 -24.679 1.00 91.94 100 LEU A CA 1
ATOM 752 C C . LEU A 1 100 ? 16.270 -31.043 -25.726 1.00 91.94 100 LEU A C 1
ATOM 754 O O . LEU A 1 100 ? 16.548 -30.976 -26.925 1.00 91.94 100 LEU A O 1
ATOM 758 N N . SER A 1 101 ? 15.177 -31.638 -25.268 1.00 92.00 101 SER A N 1
ATOM 759 C CA . SER A 1 101 ? 14.110 -32.204 -26.097 1.00 92.00 101 SER A CA 1
ATOM 760 C C . SER A 1 101 ? 12.775 -31.513 -25.808 1.00 92.00 101 SER A C 1
ATOM 762 O O . SER A 1 101 ? 12.698 -30.654 -24.930 1.00 92.00 101 SER A O 1
ATOM 764 N N . THR A 1 102 ? 11.714 -31.906 -26.513 1.00 87.31 102 THR A N 1
ATOM 765 C CA . THR A 1 102 ? 10.348 -31.436 -26.238 1.00 87.31 102 THR A CA 1
ATOM 766 C C . THR A 1 102 ? 9.819 -31.841 -24.862 1.00 87.31 102 THR A C 1
ATOM 768 O O . THR A 1 102 ? 8.944 -31.153 -24.354 1.00 87.31 102 THR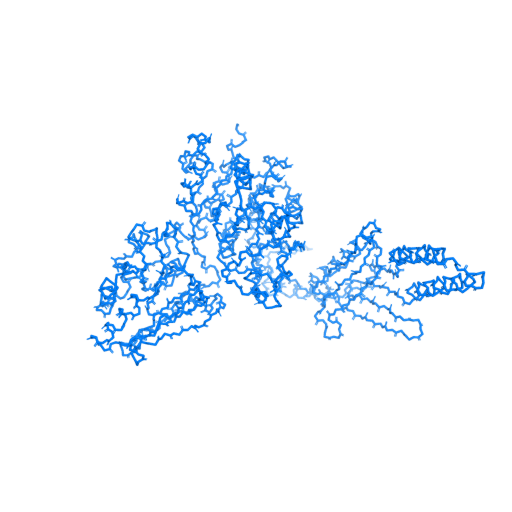 A O 1
ATOM 771 N N . GLN A 1 103 ? 10.353 -32.900 -24.239 1.00 86.62 103 GLN A N 1
ATOM 772 C CA . GLN A 1 103 ? 9.808 -33.456 -22.990 1.00 86.62 103 GLN A CA 1
ATOM 773 C C . GLN A 1 103 ? 10.774 -33.405 -21.801 1.00 86.62 103 GLN A C 1
ATOM 775 O O . GLN A 1 103 ? 10.337 -33.345 -20.656 1.00 86.62 103 GLN A O 1
ATOM 780 N N . ARG A 1 104 ? 12.087 -33.432 -22.039 1.00 90.12 104 ARG A N 1
ATOM 781 C CA . ARG A 1 104 ? 13.117 -33.475 -20.986 1.00 90.12 104 ARG A CA 1
ATOM 782 C C . ARG A 1 104 ? 14.394 -32.720 -21.340 1.00 90.12 104 ARG A C 1
ATOM 784 O O . ARG A 1 104 ? 14.776 -32.600 -22.509 1.00 90.12 104 ARG A O 1
ATOM 791 N N . LEU A 1 105 ? 15.087 -32.279 -20.301 1.00 91.56 105 LEU A N 1
ATOM 792 C CA . LEU A 1 105 ? 16.428 -31.722 -20.349 1.00 91.56 105 LEU A CA 1
ATOM 793 C C . LEU A 1 105 ? 17.415 -32.722 -19.737 1.00 91.56 105 LEU A C 1
ATOM 795 O O . LEU A 1 105 ? 17.184 -33.261 -18.657 1.00 91.56 105 LEU A O 1
ATOM 799 N N . ILE A 1 106 ? 18.523 -32.959 -20.434 1.00 89.69 106 ILE A N 1
ATOM 800 C CA . ILE A 1 106 ? 19.566 -33.910 -20.051 1.00 89.69 106 ILE A CA 1
ATOM 801 C C . ILE A 1 106 ? 20.889 -33.159 -19.880 1.00 89.69 106 ILE A C 1
ATOM 803 O O . ILE A 1 106 ? 21.347 -32.470 -20.798 1.00 89.69 106 ILE A O 1
ATOM 807 N N . HIS A 1 107 ? 21.512 -33.331 -18.717 1.00 90.94 107 HIS A N 1
ATOM 808 C CA . HIS A 1 107 ? 22.842 -32.832 -18.384 1.00 90.94 107 HIS A CA 1
ATOM 809 C C . HIS A 1 107 ? 23.782 -34.012 -18.122 1.00 90.94 107 HIS A C 1
ATOM 811 O O . HIS A 1 107 ? 23.550 -34.819 -17.224 1.00 90.94 107 HIS A O 1
ATOM 817 N N . GLU A 1 108 ? 24.835 -34.119 -18.927 1.00 87.25 108 GLU A N 1
ATOM 818 C CA . GLU A 1 108 ? 25.873 -35.140 -18.801 1.00 87.25 108 GLU A CA 1
ATOM 819 C C . GLU A 1 108 ? 27.158 -34.474 -18.285 1.00 87.25 108 GLU A C 1
ATOM 821 O O . GLU A 1 108 ? 27.664 -33.549 -18.925 1.00 87.25 108 GLU A O 1
ATOM 826 N N . ASP A 1 109 ? 27.688 -34.946 -17.153 1.00 84.88 109 ASP A N 1
ATOM 827 C CA . ASP A 1 109 ? 28.964 -34.490 -16.584 1.00 84.88 109 ASP A CA 1
ATOM 828 C C . ASP A 1 109 ? 29.890 -35.676 -16.265 1.00 84.88 109 ASP A C 1
ATOM 830 O O . ASP A 1 109 ? 29.459 -36.723 -15.777 1.00 84.88 109 ASP A O 1
ATOM 834 N N . GLY A 1 110 ? 31.185 -35.498 -16.518 1.00 80.75 110 GLY A N 1
ATOM 835 C CA . GLY A 1 110 ? 32.252 -36.436 -16.174 1.00 80.75 110 GLY A CA 1
ATOM 836 C C . GLY A 1 110 ? 32.933 -37.106 -17.373 1.00 80.75 110 GLY A C 1
ATOM 837 O O . GLY A 1 110 ? 32.317 -37.450 -18.379 1.00 80.75 110 GLY A O 1
ATOM 838 N N . PHE A 1 111 ? 34.254 -37.292 -17.264 1.00 74.12 111 PHE A N 1
ATOM 839 C CA . PHE A 1 111 ? 35.083 -37.889 -18.322 1.00 74.12 111 PHE A CA 1
ATOM 840 C C . PHE A 1 111 ? 35.235 -39.414 -18.163 1.00 74.12 111 PHE A C 1
ATOM 842 O O . PHE A 1 111 ? 34.914 -40.167 -19.080 1.00 74.12 111 PHE A O 1
ATOM 849 N N . LEU A 1 112 ? 35.681 -39.867 -16.984 1.00 72.06 112 LEU A N 1
ATOM 850 C CA . LEU A 1 112 ? 35.910 -41.285 -16.652 1.00 72.06 112 LEU A CA 1
ATOM 851 C C . LEU A 1 112 ? 34.708 -41.938 -15.941 1.00 72.06 112 LEU A C 1
ATOM 853 O O . LEU A 1 112 ? 34.388 -43.092 -16.211 1.00 72.06 112 LEU A O 1
ATOM 857 N N . TRP A 1 113 ? 34.013 -41.190 -15.079 1.00 70.31 113 TRP A N 1
ATOM 858 C CA . TRP A 1 113 ? 32.756 -41.588 -14.434 1.00 70.31 113 TRP A CA 1
ATOM 859 C C . TRP A 1 113 ? 31.691 -40.589 -14.871 1.00 70.31 113 TRP A C 1
ATOM 861 O O . TRP A 1 113 ? 31.818 -39.406 -14.569 1.00 70.31 113 TRP A O 1
ATOM 871 N N . ARG A 1 114 ? 30.692 -41.045 -15.634 1.00 78.31 114 ARG A N 1
ATOM 872 C CA . ARG A 1 114 ? 29.645 -40.180 -16.197 1.00 78.31 114 ARG A CA 1
ATOM 873 C C . ARG A 1 114 ? 28.428 -40.144 -15.283 1.00 78.31 114 ARG A C 1
ATOM 875 O O . ARG A 1 114 ? 27.866 -41.192 -14.970 1.00 78.31 114 ARG A O 1
ATOM 882 N N . LYS A 1 115 ? 27.999 -38.941 -14.914 1.00 83.44 115 LYS A N 1
ATOM 883 C CA . LYS A 1 115 ? 26.727 -38.657 -14.253 1.00 83.44 115 LYS A CA 1
ATOM 884 C C . LYS A 1 115 ? 25.763 -38.066 -15.282 1.00 83.44 115 LYS A C 1
ATOM 886 O O . LYS A 1 115 ? 26.141 -37.170 -16.032 1.00 83.44 115 LYS A O 1
ATOM 891 N N . VAL A 1 116 ? 24.537 -38.587 -15.336 1.00 86.69 116 VAL A N 1
ATOM 892 C CA . VAL A 1 116 ? 23.491 -38.121 -16.257 1.00 86.69 116 VAL A CA 1
ATOM 893 C C . VAL A 1 116 ? 22.285 -37.687 -15.437 1.00 86.69 116 VAL A C 1
ATOM 895 O O . VAL A 1 116 ? 21.544 -38.534 -14.943 1.00 86.69 116 VAL A O 1
ATOM 898 N N . ASP A 1 117 ? 22.097 -36.379 -15.305 1.00 83.50 117 ASP A N 1
ATOM 899 C CA . ASP A 1 117 ? 20.938 -35.781 -14.648 1.00 83.50 117 ASP A CA 1
ATOM 900 C C . ASP A 1 117 ? 19.856 -35.523 -15.718 1.00 83.50 117 ASP A C 1
ATOM 902 O O . ASP A 1 117 ? 20.128 -34.915 -16.759 1.00 83.50 117 ASP A O 1
ATOM 906 N N . ARG A 1 118 ? 18.637 -36.035 -15.505 1.00 87.44 118 ARG A N 1
ATOM 907 C CA . ARG A 1 118 ? 17.497 -35.888 -16.427 1.00 87.44 118 ARG A CA 1
ATOM 908 C C . ARG A 1 118 ? 16.351 -35.221 -15.685 1.00 87.44 118 ARG A C 1
ATOM 910 O O . ARG A 1 118 ? 15.941 -35.742 -14.660 1.00 87.44 118 ARG A O 1
ATOM 917 N N . VAL A 1 119 ? 15.838 -34.120 -16.221 1.00 87.75 119 VAL A N 1
ATOM 918 C CA . VAL A 1 119 ? 14.715 -33.378 -15.634 1.00 87.75 119 VAL A CA 1
ATOM 919 C C . VAL A 1 119 ? 13.612 -33.261 -16.678 1.00 87.75 119 VAL A C 1
ATOM 921 O O . VAL A 1 119 ? 13.873 -32.817 -17.801 1.00 87.75 119 VAL A O 1
ATOM 924 N N . GLU A 1 120 ? 12.394 -33.683 -16.341 1.00 87.31 120 GLU A N 1
ATOM 925 C CA . GLU A 1 120 ? 11.243 -33.484 -17.223 1.00 87.31 120 GLU A CA 1
ATOM 926 C C . GLU A 1 120 ? 10.896 -31.996 -17.314 1.00 87.31 120 GLU A C 1
ATOM 928 O O . GLU A 1 120 ? 10.928 -31.266 -16.327 1.00 87.31 120 GLU A O 1
ATOM 933 N N . LEU A 1 121 ? 10.543 -31.525 -18.510 1.00 86.88 121 LEU A N 1
ATOM 934 C CA . LEU A 1 121 ? 10.232 -30.114 -18.741 1.00 86.88 121 LEU A CA 1
ATOM 935 C C . LEU A 1 121 ? 9.016 -29.647 -17.936 1.00 86.88 121 LEU A C 1
ATOM 937 O O . LEU A 1 121 ? 8.929 -28.466 -17.610 1.00 86.88 121 LEU A O 1
ATOM 941 N N . ILE A 1 122 ? 8.090 -30.552 -17.612 1.00 83.75 122 ILE A N 1
ATOM 942 C CA . ILE A 1 122 ? 6.905 -30.240 -16.809 1.00 83.75 122 ILE A CA 1
ATOM 943 C C . ILE A 1 122 ? 7.264 -29.861 -15.363 1.00 83.75 122 ILE A C 1
ATOM 945 O O . ILE A 1 122 ? 6.685 -28.903 -14.835 1.00 83.75 122 ILE A O 1
ATOM 949 N N . ASP A 1 123 ? 8.274 -30.525 -14.797 1.00 83.00 123 ASP A N 1
ATOM 950 C CA . ASP A 1 123 ? 8.720 -30.365 -13.407 1.00 83.00 123 ASP A CA 1
ATOM 951 C C . ASP A 1 123 ? 9.621 -29.138 -13.211 1.00 83.00 123 ASP A C 1
ATOM 953 O O . ASP A 1 123 ? 9.887 -28.726 -12.084 1.00 83.00 123 ASP A O 1
ATOM 957 N N . ILE A 1 124 ? 10.062 -28.499 -14.301 1.00 85.75 124 ILE A N 1
ATOM 958 C CA . ILE A 1 124 ? 10.857 -27.269 -14.242 1.00 85.75 124 ILE A CA 1
ATOM 959 C C . ILE A 1 124 ? 9.983 -26.102 -13.763 1.00 85.75 124 ILE A C 1
ATOM 961 O O . ILE A 1 124 ? 9.160 -25.572 -14.508 1.00 85.75 124 ILE A O 1
ATOM 965 N N . ASP A 1 125 ? 10.201 -25.620 -12.547 1.00 82.25 125 ASP A N 1
ATOM 966 C CA . ASP A 1 125 ? 9.440 -24.518 -11.952 1.00 82.25 125 ASP A CA 1
ATOM 967 C C . ASP A 1 125 ? 9.950 -23.145 -12.358 1.00 82.25 125 ASP A C 1
ATOM 969 O O . ASP A 1 125 ? 9.154 -22.222 -12.565 1.00 82.25 125 ASP A O 1
ATOM 973 N N . ASP A 1 126 ? 11.258 -23.016 -12.550 1.00 85.38 126 ASP A N 1
ATOM 974 C CA . ASP A 1 126 ? 11.876 -21.761 -12.953 1.00 85.38 126 ASP A CA 1
ATOM 975 C C . ASP A 1 126 ? 13.165 -21.993 -13.748 1.00 85.38 126 ASP A C 1
ATOM 977 O O . ASP A 1 126 ? 13.918 -22.937 -13.498 1.00 85.38 126 ASP A O 1
ATOM 981 N N . VAL A 1 127 ? 13.424 -21.103 -14.704 1.00 88.06 127 VAL A N 1
ATOM 982 C CA . VAL A 1 127 ? 14.634 -21.096 -15.531 1.00 88.06 127 VAL A CA 1
ATOM 983 C C . VAL A 1 127 ? 15.260 -19.719 -15.397 1.00 88.06 127 VAL A C 1
ATOM 985 O O . VAL A 1 127 ? 14.784 -18.735 -15.957 1.00 88.06 127 VAL A O 1
ATOM 988 N N . THR A 1 128 ? 16.360 -19.643 -14.659 1.00 88.50 128 THR A N 1
ATOM 989 C CA . THR A 1 128 ? 17.131 -18.408 -14.497 1.00 88.50 128 THR A CA 1
ATOM 990 C C . THR A 1 128 ? 18.522 -18.585 -15.074 1.00 88.50 128 THR A C 1
ATOM 992 O O . THR A 1 128 ? 18.982 -19.697 -15.313 1.00 88.50 128 THR A O 1
ATOM 995 N N . TYR A 1 129 ? 19.243 -17.492 -15.299 1.00 90.81 129 TYR A N 1
ATOM 996 C CA . TYR A 1 129 ? 20.657 -17.571 -15.635 1.00 90.81 129 TYR A CA 1
ATOM 997 C C . TYR A 1 129 ? 21.459 -16.526 -14.863 1.00 90.81 129 TYR A C 1
ATOM 999 O O . TYR A 1 129 ? 20.982 -15.436 -14.543 1.00 90.81 129 TYR A O 1
ATOM 1007 N N . ARG A 1 130 ? 22.704 -16.869 -14.533 1.00 88.62 130 ARG A N 1
ATOM 1008 C CA . ARG A 1 130 ? 23.657 -16.000 -13.838 1.00 88.62 130 ARG A CA 1
ATOM 1009 C C . ARG A 1 130 ? 24.799 -15.640 -14.776 1.00 88.62 130 ARG A C 1
ATOM 1011 O O . ARG A 1 130 ? 25.338 -16.506 -15.462 1.00 88.62 130 ARG A O 1
ATOM 1018 N N . GLN A 1 131 ? 25.160 -14.359 -14.774 1.00 87.31 131 GLN A N 1
ATOM 1019 C CA . GLN A 1 131 ? 26.303 -13.825 -15.511 1.00 87.31 131 GLN A CA 1
ATOM 1020 C C . GLN A 1 131 ? 27.040 -12.794 -14.660 1.00 87.31 131 GLN A C 1
ATOM 1022 O O . GLN A 1 131 ? 26.445 -11.816 -14.188 1.00 87.31 131 GLN A O 1
ATOM 1027 N N . GLY A 1 132 ? 28.346 -12.979 -14.514 1.00 81.81 132 GLY A N 1
ATOM 1028 C CA . GLY A 1 132 ? 29.259 -11.943 -14.051 1.00 81.81 132 GLY A CA 1
ATOM 1029 C C . GLY A 1 132 ? 29.441 -10.810 -15.079 1.00 81.81 132 GLY A C 1
ATOM 1030 O O . GLY A 1 132 ? 28.949 -10.889 -16.206 1.00 81.81 132 GLY A O 1
ATOM 1031 N N . PRO A 1 133 ? 30.171 -9.735 -14.727 1.00 77.31 133 PRO A N 1
ATOM 1032 C CA . PRO A 1 133 ? 30.406 -8.600 -15.625 1.00 77.31 133 PRO A CA 1
ATOM 1033 C C . PRO A 1 133 ? 31.088 -8.978 -16.950 1.00 77.31 133 PRO A C 1
ATOM 1035 O O . PRO A 1 133 ? 30.685 -8.487 -18.001 1.00 77.31 133 PRO A O 1
ATOM 1038 N N . VAL A 1 134 ? 32.090 -9.865 -16.901 1.00 76.25 134 VAL A N 1
ATOM 1039 C CA . VAL A 1 134 ? 32.838 -10.335 -18.084 1.00 76.25 134 VAL A CA 1
ATOM 1040 C C . VAL A 1 134 ? 32.007 -11.323 -18.903 1.00 76.25 134 VAL A C 1
ATOM 1042 O O . VAL A 1 134 ? 31.920 -11.206 -20.118 1.00 76.25 134 VAL A O 1
ATOM 1045 N N . GLU A 1 135 ? 31.336 -12.255 -18.229 1.00 82.44 135 GLU A N 1
ATOM 1046 C CA . GLU A 1 135 ? 30.447 -13.250 -18.842 1.00 82.44 135 GLU A CA 1
ATOM 1047 C C . GLU A 1 135 ? 29.305 -12.590 -19.632 1.00 82.44 135 GLU A C 1
ATOM 1049 O O . GLU A 1 135 ? 29.010 -12.990 -20.757 1.00 82.44 135 GLU A O 1
ATOM 1054 N N . ARG A 1 136 ? 28.738 -11.498 -19.099 1.00 83.56 136 ARG A N 1
ATOM 1055 C CA . ARG A 1 136 ? 27.711 -10.695 -19.775 1.00 83.56 136 ARG A CA 1
ATOM 1056 C C . ARG A 1 136 ? 28.201 -10.083 -21.085 1.00 83.56 136 ARG A C 1
ATOM 1058 O O . ARG A 1 136 ? 27.433 -10.033 -22.038 1.00 83.56 136 ARG A O 1
ATOM 1065 N N . LEU A 1 137 ? 29.446 -9.607 -21.129 1.00 81.31 137 LEU A N 1
ATOM 1066 C CA . LEU A 1 137 ? 30.018 -9.005 -22.337 1.00 81.31 137 LEU A CA 1
ATOM 1067 C C . LEU A 1 137 ? 30.200 -10.045 -23.452 1.00 81.31 137 LEU A C 1
ATOM 1069 O O . LEU A 1 137 ? 30.043 -9.719 -24.622 1.00 81.31 137 LEU A O 1
ATOM 1073 N N . LEU A 1 138 ? 30.499 -11.289 -23.079 1.00 82.38 138 LEU A N 1
ATOM 1074 C CA . LEU A 1 138 ? 30.749 -12.397 -24.004 1.00 82.38 138 LEU A CA 1
ATOM 1075 C C . LEU A 1 138 ? 29.494 -13.221 -24.320 1.00 82.38 138 LEU A C 1
ATOM 1077 O O . LEU A 1 138 ? 29.586 -14.225 -25.016 1.00 82.38 138 LEU A O 1
ATOM 1081 N N . GLY A 1 139 ? 28.335 -12.849 -23.767 1.00 83.81 139 GLY A N 1
ATOM 1082 C CA . GLY A 1 139 ? 27.086 -13.589 -23.953 1.00 83.81 139 GLY A CA 1
ATOM 1083 C C . GLY A 1 139 ? 27.075 -14.985 -23.323 1.00 83.81 139 GLY A C 1
ATOM 1084 O O . GLY A 1 139 ? 26.210 -15.789 -23.659 1.00 83.81 139 GLY A O 1
ATOM 1085 N N . VAL A 1 140 ? 28.000 -15.284 -22.408 1.00 89.50 140 VAL A N 1
ATOM 1086 C CA . VAL A 1 140 ? 28.133 -16.603 -21.770 1.00 89.50 140 VAL A CA 1
ATOM 1087 C C . VAL A 1 140 ? 27.587 -16.555 -20.352 1.00 89.50 140 VAL A C 1
ATOM 1089 O O . VAL A 1 140 ? 27.611 -15.502 -19.722 1.00 89.50 140 VAL A O 1
ATOM 1092 N N . GLY A 1 141 ? 27.055 -17.656 -19.832 1.00 89.75 141 GLY A N 1
ATOM 1093 C CA . GLY A 1 141 ? 26.547 -17.697 -18.464 1.00 89.75 141 GLY A CA 1
ATOM 1094 C C . GLY A 1 141 ? 26.285 -19.100 -17.946 1.00 89.75 141 GLY A C 1
ATOM 1095 O O . GLY A 1 141 ? 26.565 -20.096 -18.609 1.00 89.75 141 GLY A O 1
ATOM 1096 N N . THR A 1 142 ? 25.752 -19.165 -16.731 1.00 91.88 142 THR A N 1
ATOM 1097 C CA . THR A 1 142 ? 25.295 -20.416 -16.117 1.00 91.88 142 THR A CA 1
ATOM 1098 C C . THR A 1 142 ? 23.778 -20.393 -16.018 1.00 91.88 142 THR A C 1
ATOM 1100 O O . THR A 1 142 ? 23.243 -19.511 -15.345 1.00 91.88 142 THR A O 1
ATOM 1103 N N . ILE A 1 143 ? 23.093 -21.340 -16.657 1.00 92.88 143 ILE A N 1
ATOM 1104 C CA . ILE A 1 143 ? 21.644 -21.520 -16.484 1.00 92.88 143 ILE A CA 1
ATOM 1105 C C . ILE A 1 143 ? 21.417 -22.273 -15.170 1.00 92.88 143 ILE A C 1
ATOM 1107 O O . ILE A 1 143 ? 22.114 -23.244 -14.880 1.00 92.88 143 ILE A O 1
ATOM 1111 N N . VAL A 1 144 ? 20.486 -21.794 -14.355 1.00 90.12 144 VAL A N 1
ATOM 1112 C CA . VAL A 1 144 ? 20.069 -22.391 -13.087 1.00 90.12 144 VAL A CA 1
ATOM 1113 C C . VAL A 1 144 ? 18.587 -22.714 -13.195 1.00 90.12 144 VAL A C 1
ATOM 1115 O O . VAL A 1 144 ? 17.756 -21.820 -13.362 1.00 90.12 144 VAL A O 1
ATOM 1118 N N . ILE A 1 145 ? 18.283 -23.999 -13.112 1.00 89.50 145 ILE A N 1
ATOM 1119 C CA . ILE A 1 145 ? 16.945 -24.554 -13.257 1.00 89.50 145 ILE A CA 1
ATOM 1120 C C . ILE A 1 145 ? 16.486 -24.997 -11.878 1.00 89.50 145 ILE A C 1
ATOM 1122 O O . ILE A 1 145 ? 17.159 -25.810 -11.242 1.00 89.50 145 ILE A O 1
ATOM 1126 N N . ALA A 1 146 ? 15.364 -24.447 -11.425 1.00 86.12 146 ALA A N 1
ATOM 1127 C CA . ALA A 1 146 ? 14.659 -24.935 -10.249 1.00 86.12 146 ALA A CA 1
ATOM 1128 C C . ALA A 1 146 ? 13.632 -25.971 -10.708 1.00 86.12 146 ALA A C 1
ATOM 1130 O O . ALA A 1 146 ? 12.868 -25.703 -11.638 1.00 86.12 146 ALA A O 1
ATOM 1131 N N . SER A 1 147 ? 13.640 -27.145 -10.084 1.00 84.44 147 SER A N 1
ATOM 1132 C CA . SER A 1 147 ? 12.730 -28.242 -10.408 1.00 84.44 147 SER A CA 1
ATOM 1133 C C . SER A 1 147 ? 11.985 -28.705 -9.162 1.00 84.44 147 SER A C 1
ATOM 1135 O O . SER A 1 147 ? 12.557 -28.734 -8.070 1.00 84.44 147 SER A O 1
ATOM 1137 N N . SER A 1 148 ? 10.732 -29.112 -9.345 1.00 78.31 148 SER A N 1
ATOM 1138 C CA . SER A 1 148 ? 9.930 -29.815 -8.338 1.00 78.31 148 SER A CA 1
ATOM 1139 C C . SER A 1 148 ? 10.281 -31.307 -8.242 1.00 78.31 148 SER A C 1
ATOM 1141 O O . SER A 1 148 ? 9.802 -31.996 -7.339 1.00 78.31 148 SER A O 1
ATOM 1143 N N . ASP A 1 149 ? 11.163 -31.801 -9.118 1.00 76.94 149 ASP A N 1
ATOM 1144 C CA . ASP A 1 149 ? 11.736 -33.146 -9.044 1.00 76.94 149 ASP A CA 1
ATOM 1145 C C . ASP A 1 149 ? 12.559 -33.327 -7.755 1.00 76.94 149 ASP A C 1
ATOM 1147 O O . ASP A 1 149 ? 13.563 -32.651 -7.511 1.00 76.94 149 ASP A O 1
ATOM 1151 N N . VAL A 1 150 ? 12.146 -34.304 -6.943 1.00 65.06 150 VAL A N 1
ATOM 1152 C CA . VAL A 1 150 ? 12.752 -34.658 -5.650 1.00 65.06 150 VAL A CA 1
ATOM 1153 C C . VAL A 1 150 ? 14.228 -35.053 -5.790 1.00 65.06 150 VAL A C 1
ATOM 1155 O O . VAL A 1 150 ? 15.009 -34.877 -4.854 1.00 65.06 150 VAL A O 1
ATOM 1158 N N . THR A 1 151 ? 14.633 -35.586 -6.944 1.00 68.31 151 THR A N 1
ATOM 1159 C CA . THR A 1 151 ? 15.999 -36.073 -7.172 1.00 68.31 151 THR A CA 1
ATOM 1160 C C . THR A 1 151 ? 16.982 -34.960 -7.527 1.00 68.31 151 THR A C 1
ATOM 1162 O O . THR A 1 151 ? 18.157 -35.045 -7.163 1.00 68.31 151 THR A O 1
ATOM 1165 N N . THR A 1 152 ? 16.511 -33.906 -8.201 1.00 68.62 152 THR A N 1
ATOM 1166 C CA . THR A 1 152 ? 17.350 -32.818 -8.723 1.00 68.62 152 THR A CA 1
ATOM 1167 C C . THR A 1 152 ? 16.654 -31.460 -8.540 1.00 68.62 152 THR A C 1
ATOM 1169 O O . THR A 1 152 ? 16.231 -30.851 -9.521 1.00 68.62 152 THR A O 1
ATOM 1172 N N . PRO A 1 153 ? 16.554 -30.944 -7.298 1.00 77.94 153 PRO A N 1
ATOM 1173 C CA . PRO A 1 153 ? 15.808 -29.713 -7.007 1.00 77.94 153 PRO A CA 1
ATOM 1174 C C . PRO A 1 153 ? 16.437 -28.455 -7.631 1.00 77.94 153 PRO A C 1
ATOM 1176 O O . PRO A 1 153 ? 15.747 -27.479 -7.925 1.00 77.94 153 PRO A O 1
ATOM 1179 N N . GLU A 1 154 ? 17.755 -28.465 -7.854 1.00 85.31 154 GLU A N 1
ATOM 1180 C CA . GLU A 1 154 ? 18.471 -27.395 -8.549 1.00 85.31 154 GLU A CA 1
ATOM 1181 C C . GLU A 1 154 ? 19.478 -27.995 -9.540 1.00 85.31 154 GLU A C 1
ATOM 1183 O O . GLU A 1 154 ? 20.438 -28.659 -9.140 1.00 85.31 154 GLU A O 1
ATOM 1188 N N . LEU A 1 155 ? 19.291 -27.727 -10.835 1.00 86.31 155 LEU A N 1
ATOM 1189 C CA . LEU A 1 155 ? 20.203 -28.143 -11.901 1.00 86.31 155 LEU A CA 1
ATOM 1190 C C . LEU A 1 155 ? 20.955 -26.928 -12.457 1.00 86.31 155 LEU A C 1
ATOM 1192 O O . LEU A 1 155 ? 20.357 -25.918 -12.828 1.00 86.31 155 LEU A O 1
ATOM 1196 N N . ARG A 1 156 ? 22.287 -27.021 -12.533 1.00 90.00 156 ARG A N 1
ATOM 1197 C CA . ARG A 1 156 ? 23.153 -25.939 -13.025 1.00 90.00 156 ARG A CA 1
ATOM 1198 C C . ARG A 1 156 ? 23.849 -26.344 -14.314 1.00 90.00 156 ARG A C 1
ATOM 1200 O O . ARG A 1 156 ? 24.562 -27.339 -14.332 1.00 90.00 156 ARG A O 1
ATOM 1207 N N . LEU A 1 157 ? 23.702 -25.520 -15.347 1.00 90.38 157 LEU A N 1
ATOM 1208 C CA . LEU A 1 157 ? 24.326 -25.693 -16.659 1.00 90.38 157 LEU A CA 1
ATOM 1209 C C . LEU A 1 157 ? 25.377 -24.588 -16.867 1.00 90.38 157 LEU A C 1
ATOM 1211 O O . LEU A 1 157 ? 25.033 -23.489 -17.315 1.00 90.38 157 LEU A O 1
ATOM 1215 N N . PRO A 1 158 ? 26.642 -24.792 -16.461 1.00 89.94 158 PRO A N 1
ATOM 1216 C CA . PRO A 1 158 ? 27.684 -23.777 -16.584 1.00 89.94 158 PRO A CA 1
ATOM 1217 C C . PRO A 1 158 ? 28.228 -23.599 -18.010 1.00 89.94 158 PRO A C 1
ATOM 1219 O O . PRO A 1 158 ? 28.410 -24.548 -18.771 1.00 89.94 158 PRO A O 1
ATOM 1222 N N . GLY A 1 159 ? 28.607 -22.365 -18.345 1.00 87.62 159 GLY A N 1
ATOM 1223 C CA . GLY A 1 159 ? 29.344 -22.068 -19.574 1.00 87.62 159 GLY A CA 1
ATOM 1224 C C . GLY A 1 159 ? 28.514 -22.215 -20.849 1.00 87.62 159 GLY A C 1
ATOM 1225 O O . GLY A 1 159 ? 29.035 -22.668 -21.863 1.00 87.62 159 GLY A O 1
ATOM 1226 N N . ILE A 1 160 ? 27.240 -21.835 -20.805 1.00 90.69 160 ILE A N 1
ATOM 1227 C CA . ILE A 1 160 ? 26.357 -21.793 -21.973 1.00 90.69 160 ILE A CA 1
ATOM 1228 C C . ILE A 1 160 ? 26.609 -20.503 -22.751 1.00 90.69 160 ILE A C 1
ATOM 1230 O O . ILE A 1 160 ? 26.544 -19.415 -22.180 1.00 90.69 160 ILE A O 1
ATOM 1234 N N . GLU A 1 161 ? 26.900 -20.629 -24.042 1.00 88.81 161 GLU A N 1
ATOM 1235 C CA . GLU A 1 161 ? 27.007 -19.505 -24.975 1.00 88.81 161 GLU A CA 1
ATOM 1236 C C . GLU A 1 161 ? 25.621 -19.042 -25.426 1.00 88.81 161 GLU A C 1
ATOM 1238 O O . GLU A 1 161 ? 24.698 -19.847 -25.523 1.00 88.81 161 GLU A O 1
ATOM 1243 N N . GLU A 1 162 ? 25.464 -17.738 -25.655 1.00 88.44 162 GLU A N 1
ATOM 1244 C CA . GLU A 1 162 ? 24.163 -17.104 -25.892 1.00 88.44 162 GLU A CA 1
ATOM 1245 C C . GLU A 1 162 ? 23.122 -17.480 -24.821 1.00 88.44 162 GLU A C 1
ATOM 1247 O O . GLU A 1 162 ? 21.964 -17.772 -25.120 1.00 88.44 162 GLU A O 1
ATOM 1252 N N . VAL A 1 163 ? 23.540 -17.454 -23.549 1.00 89.38 163 VAL A N 1
ATOM 1253 C CA . VAL A 1 163 ? 22.784 -18.009 -22.410 1.00 89.38 163 VAL A CA 1
ATOM 1254 C C . VAL A 1 163 ? 21.327 -17.539 -22.332 1.00 89.38 163 VAL A C 1
ATOM 1256 O O . VAL A 1 163 ? 20.463 -18.325 -21.964 1.00 89.38 163 VAL A O 1
ATOM 1259 N N . SER A 1 164 ? 21.045 -16.289 -22.722 1.00 86.50 164 SER A N 1
ATOM 1260 C CA . SER A 1 164 ? 19.680 -15.749 -22.771 1.00 86.50 164 SER A CA 1
ATOM 1261 C C . SER A 1 164 ? 18.811 -16.514 -23.764 1.00 86.50 164 SER A C 1
ATOM 1263 O O . SER A 1 164 ? 17.736 -16.961 -23.399 1.00 86.50 164 SER A O 1
ATOM 1265 N N . LYS A 1 165 ? 19.295 -16.724 -24.994 1.00 88.88 165 LYS A N 1
ATOM 1266 C CA . LYS A 1 165 ? 18.531 -17.426 -26.031 1.00 88.88 165 LYS A CA 1
ATOM 1267 C C . LYS A 1 165 ? 18.307 -18.885 -25.655 1.00 88.88 165 LYS A C 1
ATOM 1269 O O . LYS A 1 165 ? 17.227 -19.410 -25.877 1.00 88.88 165 LYS A O 1
ATOM 1274 N N . VAL A 1 166 ? 19.314 -19.545 -25.080 1.00 90.06 166 VAL A N 1
ATOM 1275 C CA . VAL A 1 166 ? 19.172 -20.942 -24.642 1.00 90.06 166 VAL A CA 1
ATOM 1276 C C . VAL A 1 166 ? 18.188 -21.048 -23.473 1.00 90.06 166 VAL A C 1
ATOM 1278 O O . VAL A 1 166 ? 17.369 -21.962 -23.461 1.00 90.06 166 VAL A O 1
ATOM 1281 N N . ALA A 1 167 ? 18.208 -20.102 -22.530 1.00 88.44 167 ALA A N 1
ATOM 1282 C CA . ALA A 1 167 ? 17.214 -20.033 -21.461 1.00 88.44 167 ALA A CA 1
ATOM 1283 C C . ALA A 1 167 ? 15.793 -19.804 -22.008 1.00 88.44 167 ALA A C 1
ATOM 1285 O O . ALA A 1 167 ? 14.875 -20.498 -21.578 1.00 88.44 167 ALA A O 1
ATOM 1286 N N . ASP A 1 168 ? 15.631 -18.916 -22.995 1.00 87.19 168 ASP A N 1
ATOM 1287 C CA . ASP A 1 168 ? 14.347 -18.668 -23.664 1.00 87.19 168 ASP A CA 1
ATOM 1288 C C . ASP A 1 168 ? 13.832 -19.934 -24.372 1.00 87.19 168 ASP A C 1
ATOM 1290 O O . ASP A 1 168 ? 12.667 -20.290 -24.221 1.00 87.19 168 ASP A O 1
ATOM 1294 N N . ILE A 1 169 ? 14.705 -20.683 -25.064 1.00 90.19 169 ILE A N 1
ATOM 1295 C CA . ILE A 1 169 ? 14.344 -21.962 -25.704 1.00 90.19 169 ILE A CA 1
ATOM 1296 C C . ILE A 1 169 ? 13.857 -22.983 -24.662 1.00 90.19 169 ILE A C 1
ATOM 1298 O O . ILE A 1 169 ? 12.877 -23.687 -24.908 1.00 90.19 169 ILE A O 1
ATOM 1302 N N . ILE A 1 170 ? 14.520 -23.075 -23.503 1.00 89.69 170 ILE A N 1
ATOM 1303 C CA . ILE A 1 170 ? 14.111 -23.983 -22.420 1.00 89.69 170 ILE A CA 1
ATOM 1304 C C . ILE A 1 170 ? 12.757 -23.547 -21.836 1.00 89.69 170 ILE A C 1
ATOM 1306 O O . ILE A 1 170 ? 11.883 -24.393 -21.635 1.00 89.69 170 ILE A O 1
ATOM 1310 N N . ASP A 1 171 ? 12.552 -22.250 -21.591 1.00 84.88 171 ASP A N 1
ATOM 1311 C CA . ASP A 1 171 ? 11.292 -21.735 -21.038 1.00 84.88 171 ASP A CA 1
ATOM 1312 C C . ASP A 1 171 ? 10.122 -21.895 -22.025 1.00 84.88 171 ASP A C 1
ATOM 1314 O O . ASP A 1 171 ? 9.033 -22.322 -21.635 1.00 84.88 171 ASP A O 1
ATOM 1318 N N . ASP A 1 172 ? 10.341 -21.650 -23.317 1.00 87.69 172 ASP A N 1
ATOM 1319 C CA . ASP A 1 172 ? 9.335 -21.855 -24.362 1.00 87.69 172 ASP A CA 1
ATOM 1320 C C . ASP A 1 172 ? 8.958 -23.330 -24.516 1.00 87.69 172 ASP A C 1
ATOM 1322 O O . ASP A 1 172 ? 7.768 -23.661 -24.603 1.00 87.69 172 ASP A O 1
ATOM 1326 N N . ALA A 1 173 ? 9.951 -24.222 -24.502 1.00 87.38 173 ALA A N 1
ATOM 1327 C CA . ALA A 1 173 ? 9.730 -25.661 -24.549 1.00 87.38 173 ALA A CA 1
ATOM 1328 C C . ALA A 1 173 ? 8.909 -26.127 -23.338 1.00 87.38 173 ALA A C 1
ATOM 1330 O O . ALA A 1 173 ? 7.898 -26.812 -23.506 1.00 87.38 173 ALA A O 1
ATOM 1331 N N . ARG A 1 174 ? 9.260 -25.669 -22.129 1.00 87.44 174 ARG A N 1
ATOM 1332 C CA . ARG A 1 174 ? 8.487 -25.935 -20.909 1.00 87.44 174 ARG A CA 1
ATOM 1333 C C . ARG A 1 174 ? 7.046 -25.450 -21.027 1.00 87.44 174 ARG A C 1
ATOM 1335 O O . ARG A 1 174 ? 6.114 -26.177 -20.690 1.00 87.44 174 ARG A O 1
ATOM 1342 N N . ARG A 1 175 ? 6.836 -24.203 -21.458 1.00 82.12 175 ARG A N 1
ATOM 1343 C CA . ARG A 1 175 ? 5.489 -23.617 -21.583 1.00 82.12 175 ARG A CA 1
ATOM 1344 C C . ARG A 1 175 ? 4.649 -24.395 -22.582 1.00 82.12 175 ARG A C 1
ATOM 1346 O O . ARG A 1 175 ? 3.454 -24.576 -22.363 1.00 82.12 175 ARG A O 1
ATOM 1353 N N . LYS A 1 176 ? 5.258 -24.850 -23.678 1.00 83.19 176 LYS A N 1
ATOM 1354 C CA . LYS A 1 176 ? 4.598 -25.704 -24.666 1.00 83.19 176 LYS A CA 1
ATOM 1355 C C . LYS A 1 176 ? 4.192 -27.046 -24.052 1.00 83.19 176 LYS A C 1
ATOM 1357 O O . LYS A 1 176 ? 3.040 -27.430 -24.220 1.00 83.19 176 LYS A O 1
ATOM 1362 N N . GLU A 1 177 ? 5.069 -27.680 -23.279 1.00 80.44 177 GLU A N 1
ATOM 1363 C CA . GLU A 1 177 ? 4.779 -28.957 -22.615 1.00 80.44 177 GLU A CA 1
ATOM 1364 C C . GLU A 1 177 ? 3.682 -28.823 -21.542 1.00 80.44 177 GLU A C 1
ATOM 1366 O O . GLU A 1 177 ? 2.745 -29.621 -21.504 1.00 80.44 177 GLU A O 1
ATOM 1371 N N . ARG A 1 178 ? 3.708 -27.752 -20.735 1.00 78.44 178 ARG A N 1
ATOM 1372 C CA . ARG A 1 178 ? 2.652 -27.447 -19.748 1.00 78.44 178 ARG A CA 1
ATOM 1373 C C . ARG A 1 178 ? 1.304 -27.161 -20.403 1.00 78.44 178 ARG A C 1
ATOM 1375 O O . ARG A 1 178 ? 0.285 -27.622 -19.903 1.00 78.44 178 ARG A O 1
ATOM 1382 N N . ARG A 1 179 ? 1.286 -26.444 -21.534 1.00 72.25 179 ARG A N 1
ATOM 1383 C CA . ARG A 1 179 ? 0.062 -26.252 -22.330 1.00 72.25 179 ARG A CA 1
ATOM 1384 C C . ARG A 1 179 ? -0.440 -27.569 -22.914 1.00 72.25 179 ARG A C 1
ATOM 1386 O O . ARG A 1 179 ? -1.635 -27.797 -22.896 1.00 72.25 179 ARG A O 1
ATOM 1393 N N . SER A 1 180 ? 0.447 -28.436 -23.395 1.00 69.25 180 SER A N 1
ATOM 1394 C CA . SER A 1 180 ? 0.060 -29.730 -23.968 1.00 69.25 180 SER A CA 1
ATOM 1395 C C . SER A 1 180 ? -0.572 -30.664 -22.924 1.00 69.25 180 SER A C 1
ATOM 1397 O O . SER A 1 180 ? -1.619 -31.258 -23.173 1.00 69.25 180 SER A O 1
ATOM 1399 N N . ARG A 1 181 ? 0.005 -30.740 -21.714 1.00 67.12 181 ARG A N 1
ATOM 1400 C CA . ARG A 1 181 ? -0.469 -31.640 -20.642 1.00 67.12 181 ARG A CA 1
ATOM 1401 C C . ARG A 1 181 ? -1.514 -31.029 -19.700 1.00 67.12 181 ARG A C 1
ATOM 1403 O O . ARG A 1 181 ? -2.224 -31.767 -19.023 1.00 67.12 181 ARG A O 1
ATOM 1410 N N . GLY A 1 182 ? -1.634 -29.703 -19.659 1.00 57.62 182 GLY A N 1
ATOM 1411 C CA . GLY A 1 182 ? -2.542 -28.959 -18.784 1.00 57.62 182 GLY A CA 1
ATOM 1412 C C . GLY A 1 182 ? -3.420 -27.979 -19.559 1.00 57.62 182 GLY A C 1
ATOM 1413 O O . GLY A 1 182 ? -3.219 -26.768 -19.482 1.00 57.62 182 GLY A O 1
ATOM 1414 N N . LEU A 1 183 ? -4.415 -28.476 -20.299 1.00 45.88 183 LEU A N 1
ATOM 1415 C CA . LEU A 1 183 ? -5.390 -27.610 -20.972 1.00 45.88 183 LEU A CA 1
ATOM 1416 C C . LEU A 1 183 ? -6.657 -27.408 -20.136 1.00 45.88 183 LEU A C 1
ATOM 1418 O O . LEU A 1 183 ? -7.516 -28.290 -20.054 1.00 45.88 183 LEU A O 1
ATOM 1422 N N . HIS A 1 184 ? -6.717 -26.195 -19.577 1.00 36.94 184 HIS A N 1
ATOM 1423 C CA . HIS A 1 184 ? -7.851 -25.264 -19.609 1.00 36.94 184 HIS A CA 1
ATOM 1424 C C . HIS A 1 184 ? -9.241 -25.830 -19.271 1.00 36.94 184 HIS A C 1
ATOM 1426 O O . HIS A 1 184 ? -9.860 -26.556 -20.048 1.00 36.94 184 HIS A O 1
ATOM 1432 N N . ILE A 1 185 ? -9.798 -25.342 -18.161 1.00 33.78 185 ILE A N 1
ATOM 1433 C CA . ILE A 1 185 ? -11.237 -25.095 -18.063 1.00 33.78 185 ILE A CA 1
ATOM 1434 C C . ILE A 1 185 ? -11.484 -23.798 -18.846 1.00 33.78 185 ILE A C 1
ATOM 1436 O O . ILE A 1 185 ? -11.329 -22.706 -18.304 1.00 33.78 185 ILE A O 1
ATOM 1440 N N . GLU A 1 186 ? -11.813 -23.898 -20.134 1.00 29.41 186 GLU A N 1
ATOM 1441 C CA . GLU A 1 186 ? -12.525 -22.803 -20.798 1.00 29.41 186 GLU A CA 1
ATOM 1442 C C . GLU A 1 186 ? -13.971 -22.799 -20.275 1.00 29.41 186 GLU A C 1
ATOM 1444 O O . GLU A 1 186 ? -14.614 -23.857 -20.260 1.00 29.41 186 GLU A O 1
ATOM 1449 N N . PRO A 1 187 ? -14.527 -21.649 -19.854 1.00 28.27 187 PRO A N 1
ATOM 1450 C CA . PRO A 1 187 ? -15.968 -21.535 -19.734 1.00 28.27 187 PRO A CA 1
ATOM 1451 C C . PRO A 1 187 ? -16.603 -21.702 -21.128 1.00 28.27 187 PRO A C 1
ATOM 1453 O O . PRO A 1 187 ? -15.967 -21.397 -22.140 1.00 28.27 187 PRO A O 1
ATOM 1456 N N . PRO A 1 188 ? -17.853 -22.189 -21.213 1.00 29.08 188 PRO A N 1
ATOM 1457 C CA . PRO A 1 188 ? -18.500 -22.485 -22.485 1.00 29.08 188 PRO A CA 1
ATOM 1458 C C . PRO A 1 188 ? -18.510 -21.274 -23.428 1.00 29.08 188 PRO A C 1
ATOM 1460 O O . PRO A 1 188 ? -18.681 -20.128 -23.009 1.00 29.08 188 PRO A O 1
ATOM 1463 N N . ALA A 1 189 ? -18.379 -21.561 -24.726 1.00 32.78 189 ALA A N 1
ATOM 1464 C CA . ALA A 1 189 ? -18.233 -20.624 -25.844 1.00 32.78 189 ALA A CA 1
ATOM 1465 C C . ALA A 1 189 ? -19.420 -19.657 -26.096 1.00 32.78 189 ALA A C 1
ATOM 1467 O O . ALA A 1 189 ? -19.541 -19.103 -27.187 1.00 32.78 189 ALA A O 1
ATOM 1468 N N . SER A 1 190 ? -20.283 -19.410 -25.110 1.00 35.41 190 SER A N 1
ATOM 1469 C CA . SER A 1 190 ? -21.338 -18.390 -25.157 1.00 35.41 190 SER A CA 1
ATOM 1470 C C . SER A 1 190 ? -20.922 -17.036 -24.571 1.00 35.41 190 SER A C 1
ATOM 1472 O O . SER A 1 190 ? -21.693 -16.087 -24.657 1.00 35.41 190 SER A O 1
ATOM 1474 N N . CYS A 1 191 ? -19.708 -16.904 -24.032 1.00 33.72 191 CYS A N 1
ATOM 1475 C CA . CYS A 1 191 ? -19.169 -15.629 -23.555 1.00 33.72 191 CYS A CA 1
ATOM 1476 C C . CYS A 1 191 ? -17.854 -15.287 -24.266 1.00 33.72 191 CYS A C 1
ATOM 1478 O O . CYS A 1 191 ? -16.800 -15.211 -23.641 1.00 33.72 191 CYS A O 1
ATOM 1480 N N . ARG A 1 192 ? -17.896 -15.018 -25.579 1.00 32.50 192 ARG A N 1
ATOM 1481 C CA . ARG A 1 192 ? -16.906 -14.093 -26.150 1.00 32.50 192 ARG A CA 1
ATOM 1482 C C . ARG A 1 192 ? -17.261 -12.707 -25.626 1.00 32.50 192 ARG A C 1
ATOM 1484 O O . ARG A 1 192 ? -18.021 -11.979 -26.258 1.00 32.50 192 ARG A O 1
ATOM 1491 N N . ALA A 1 193 ? -16.765 -12.385 -24.432 1.00 37.59 193 ALA A N 1
ATOM 1492 C CA . ALA A 1 193 ? -16.700 -11.005 -23.988 1.00 37.59 193 ALA A CA 1
ATOM 1493 C C . ALA A 1 193 ? -16.007 -10.204 -25.098 1.00 37.59 193 ALA A C 1
ATOM 1495 O O . ALA A 1 193 ? -15.015 -10.664 -25.675 1.00 37.59 193 ALA A O 1
ATOM 1496 N N . SER A 1 194 ? -16.568 -9.046 -25.438 1.00 39.38 194 SER A N 1
ATOM 1497 C CA . SER A 1 194 ? -15.931 -8.074 -26.324 1.00 39.38 194 SER A CA 1
ATOM 1498 C C . SER A 1 194 ? -14.453 -7.912 -25.936 1.00 39.38 194 SER A C 1
ATOM 1500 O O . SER A 1 194 ? -14.147 -7.977 -24.741 1.00 39.38 194 SER A O 1
ATOM 1502 N N . PRO A 1 195 ? -13.525 -7.723 -26.894 1.00 43.38 195 PRO A N 1
ATOM 1503 C CA . PRO A 1 195 ? -12.123 -7.508 -26.556 1.00 43.38 195 PRO A CA 1
ATOM 1504 C C . PRO A 1 195 ? -12.010 -6.389 -25.507 1.00 43.38 195 PRO A C 1
ATOM 1506 O O . PRO A 1 195 ? -12.753 -5.404 -25.608 1.00 43.38 195 PRO A O 1
ATOM 1509 N N . PRO A 1 196 ? -11.139 -6.546 -24.491 1.00 54.56 196 PRO A N 1
ATOM 1510 C CA . PRO A 1 196 ? -10.995 -5.559 -23.429 1.00 54.56 196 PRO A CA 1
ATOM 1511 C C . PRO A 1 196 ? -10.724 -4.189 -24.052 1.00 54.56 196 PRO A C 1
ATOM 1513 O O . PRO A 1 196 ? -9.898 -4.055 -24.950 1.00 54.56 196 PRO A O 1
ATOM 1516 N N . SER A 1 197 ? -11.457 -3.164 -23.621 1.00 74.00 197 SER A N 1
ATOM 1517 C CA . SER A 1 197 ? -11.403 -1.851 -24.273 1.00 74.00 197 SER A CA 1
ATOM 1518 C C . SER A 1 197 ? -10.146 -1.047 -23.928 1.00 74.00 197 SER A C 1
ATOM 1520 O O . SER A 1 197 ? -9.905 -0.016 -24.555 1.00 74.00 197 SER A O 1
ATOM 1522 N N . VAL A 1 198 ? -9.390 -1.459 -22.900 1.00 88.50 198 VAL A N 1
ATOM 1523 C CA . VAL A 1 198 ? -8.230 -0.750 -22.336 1.00 88.50 198 VAL A CA 1
ATOM 1524 C C . VAL A 1 198 ? -7.257 -1.742 -21.684 1.00 88.50 198 VAL A C 1
ATOM 1526 O O . VAL A 1 198 ? -7.681 -2.695 -21.023 1.00 88.50 198 VAL A O 1
ATOM 1529 N N . HIS A 1 199 ? -5.955 -1.461 -21.789 1.00 93.06 199 HIS A N 1
ATOM 1530 C CA . HIS A 1 199 ? -4.890 -2.156 -21.062 1.00 93.06 199 HIS A CA 1
ATOM 1531 C C . HIS A 1 199 ? -4.276 -1.247 -19.996 1.00 93.06 199 HIS A C 1
ATOM 1533 O O . HIS A 1 199 ? -3.770 -0.166 -20.295 1.00 93.06 199 HIS A O 1
ATOM 1539 N N . VAL A 1 200 ? -4.294 -1.691 -18.743 1.00 95.00 200 VAL A N 1
ATOM 1540 C CA . VAL A 1 200 ? -3.650 -1.019 -17.611 1.00 95.00 200 VAL A CA 1
ATOM 1541 C C . VAL A 1 200 ? -2.308 -1.679 -17.297 1.00 95.00 200 VAL A C 1
ATOM 1543 O O . VAL A 1 200 ? -2.246 -2.861 -16.962 1.00 95.00 200 VAL A O 1
ATOM 1546 N N . VAL A 1 201 ? -1.228 -0.906 -17.353 1.00 95.50 201 VAL A N 1
ATOM 1547 C CA . VAL A 1 201 ? 0.102 -1.310 -16.892 1.00 95.50 201 VAL A CA 1
ATOM 1548 C C . VAL A 1 201 ? 0.371 -0.660 -15.539 1.00 95.50 201 VAL A C 1
ATOM 1550 O O . VAL A 1 201 ? 0.578 0.550 -15.449 1.00 95.50 201 VAL A O 1
ATOM 1553 N N . VAL A 1 202 ? 0.370 -1.464 -14.481 1.00 96.69 202 VAL A N 1
ATOM 1554 C CA . VAL A 1 202 ? 0.652 -1.024 -13.111 1.00 96.69 202 VAL A CA 1
ATOM 1555 C C . VAL A 1 202 ? 2.137 -1.207 -12.827 1.00 96.69 202 VAL A C 1
ATOM 1557 O O . VAL A 1 202 ? 2.664 -2.301 -12.983 1.00 96.69 202 VAL A O 1
ATOM 1560 N N . VAL A 1 203 ? 2.820 -0.159 -12.377 1.00 95.56 203 VAL A N 1
ATOM 1561 C CA . VAL A 1 203 ? 4.229 -0.197 -11.974 1.00 95.56 203 VAL A CA 1
ATOM 1562 C C . VAL A 1 203 ? 4.318 0.173 -10.497 1.00 95.56 203 VAL A C 1
ATOM 1564 O O . VAL A 1 203 ? 4.025 1.304 -10.105 1.00 95.56 203 VAL A O 1
ATOM 1567 N N . THR A 1 204 ? 4.714 -0.783 -9.663 1.00 94.31 204 THR A N 1
ATOM 1568 C CA . THR A 1 204 ? 4.741 -0.617 -8.203 1.00 94.31 204 THR A CA 1
ATOM 1569 C C . THR A 1 204 ? 5.874 -1.421 -7.576 1.00 94.31 204 THR A C 1
ATOM 1571 O O . THR A 1 204 ? 6.376 -2.368 -8.171 1.00 94.31 204 THR A O 1
ATOM 1574 N N . HIS A 1 205 ? 6.295 -1.046 -6.369 1.00 91.31 205 HIS A N 1
ATOM 1575 C CA . HIS A 1 205 ? 7.213 -1.853 -5.558 1.00 91.31 205 HIS A CA 1
ATOM 1576 C C . HIS A 1 205 ? 6.500 -2.776 -4.565 1.00 91.31 205 HIS A C 1
ATOM 1578 O O . HIS A 1 205 ? 7.154 -3.635 -3.974 1.00 91.31 205 HIS A O 1
ATOM 1584 N N . TYR A 1 206 ? 5.201 -2.570 -4.344 1.00 90.69 206 TYR A N 1
ATOM 1585 C CA . TYR A 1 206 ? 4.416 -3.296 -3.351 1.00 90.69 206 TYR A CA 1
ATOM 1586 C C . TYR A 1 206 ? 3.282 -4.034 -4.044 1.00 90.69 206 TYR A C 1
ATOM 1588 O O . TYR A 1 206 ? 2.265 -3.446 -4.409 1.00 90.69 206 TYR A O 1
ATOM 1596 N N . PHE A 1 207 ? 3.483 -5.334 -4.212 1.00 93.56 207 PHE A N 1
ATOM 1597 C CA . PHE A 1 207 ? 2.508 -6.279 -4.731 1.00 93.56 207 PHE A CA 1
ATOM 1598 C C . PHE A 1 207 ? 2.848 -7.671 -4.168 1.00 93.56 207 PHE A C 1
ATOM 1600 O O . PHE A 1 207 ? 4.041 -7.915 -3.933 1.00 93.56 207 PHE A O 1
ATOM 1607 N N . PRO A 1 208 ? 1.867 -8.569 -3.946 1.00 91.62 208 PRO A N 1
ATOM 1608 C CA . PRO A 1 208 ? 2.126 -9.938 -3.496 1.00 91.62 208 PRO A CA 1
ATOM 1609 C C . PRO A 1 208 ? 3.306 -10.601 -4.233 1.00 91.62 208 PRO A C 1
ATOM 1611 O O . PRO A 1 208 ? 3.417 -10.432 -5.452 1.00 91.62 208 PRO A O 1
ATOM 1614 N N . PRO A 1 209 ? 4.221 -11.300 -3.525 1.00 90.94 209 PRO A N 1
ATOM 1615 C CA . PRO A 1 209 ? 4.190 -11.715 -2.108 1.00 90.94 209 PRO A CA 1
ATOM 1616 C C . PRO A 1 209 ? 4.606 -10.623 -1.101 1.00 90.94 209 PRO A C 1
ATOM 1618 O O . PRO A 1 209 ? 4.728 -10.882 0.097 1.00 90.94 209 PRO A O 1
ATOM 1621 N N . ILE A 1 210 ? 4.904 -9.400 -1.552 1.00 89.25 210 ILE A N 1
ATOM 1622 C CA . ILE A 1 210 ? 5.147 -8.287 -0.632 1.00 89.25 210 ILE A CA 1
ATOM 1623 C C . ILE A 1 210 ? 3.797 -7.799 -0.124 1.00 89.25 210 ILE A C 1
ATOM 1625 O O . ILE A 1 210 ? 2.962 -7.346 -0.901 1.00 89.25 210 ILE A O 1
ATOM 1629 N N . GLY A 1 211 ? 3.601 -7.880 1.185 1.00 84.25 211 GLY A N 1
ATOM 1630 C CA . GLY A 1 211 ? 2.381 -7.487 1.860 1.00 84.25 211 GLY A CA 1
ATOM 1631 C C . GLY A 1 211 ? 2.298 -6.009 2.230 1.00 84.25 211 GLY A C 1
ATOM 1632 O O . GLY A 1 211 ? 2.963 -5.122 1.687 1.00 84.25 211 GLY A O 1
ATOM 1633 N N . GLY A 1 212 ? 1.471 -5.753 3.241 1.00 81.81 212 GLY A N 1
ATOM 1634 C CA . GLY A 1 212 ? 1.283 -4.428 3.814 1.00 81.81 212 GLY A CA 1
ATOM 1635 C C . GLY A 1 212 ? 0.269 -3.555 3.063 1.00 81.81 212 GLY A C 1
ATOM 1636 O O . GLY A 1 212 ? -0.356 -3.969 2.084 1.00 81.81 212 GLY A O 1
ATOM 1637 N N . PRO A 1 213 ? 0.071 -2.317 3.537 1.00 81.38 213 PRO A N 1
ATOM 1638 C CA . PRO A 1 213 ? -1.032 -1.471 3.089 1.00 81.38 213 PRO A CA 1
ATOM 1639 C C . PRO A 1 213 ? -0.901 -0.986 1.636 1.00 81.38 213 PRO A C 1
ATOM 1641 O O . PRO A 1 213 ? -1.915 -0.737 0.986 1.00 81.38 213 PRO A O 1
ATOM 1644 N N . GLY A 1 214 ? 0.325 -0.858 1.114 1.00 85.25 214 GLY A N 1
ATOM 1645 C CA . GLY A 1 214 ? 0.568 -0.518 -0.294 1.00 85.25 214 GLY A CA 1
ATOM 1646 C C . GLY A 1 214 ? 0.148 -1.639 -1.239 1.00 85.25 214 GLY A C 1
ATOM 1647 O O . GLY A 1 214 ? -0.602 -1.397 -2.181 1.00 85.25 214 GLY A O 1
ATOM 1648 N N . ALA A 1 215 ? 0.542 -2.873 -0.919 1.00 89.81 215 ALA A N 1
ATOM 1649 C CA . ALA A 1 215 ? 0.193 -4.045 -1.711 1.00 89.81 215 ALA A CA 1
ATOM 1650 C C . ALA A 1 215 ? -1.316 -4.302 -1.726 1.00 89.81 215 ALA A C 1
ATOM 1652 O O . ALA A 1 215 ? -1.882 -4.541 -2.786 1.00 89.81 215 ALA A O 1
ATOM 1653 N N . ARG A 1 216 ? -1.992 -4.155 -0.577 1.00 88.38 216 ARG A N 1
ATOM 1654 C CA . ARG A 1 216 ? -3.455 -4.310 -0.483 1.00 88.38 216 ARG A CA 1
ATOM 1655 C C . ARG A 1 216 ? -4.220 -3.273 -1.306 1.00 88.38 216 ARG A C 1
ATOM 1657 O O . ARG A 1 216 ? -5.205 -3.619 -1.947 1.00 88.38 216 ARG A O 1
ATOM 1664 N N . ARG A 1 217 ? -3.761 -2.014 -1.334 1.00 89.75 217 ARG A N 1
ATOM 1665 C CA . ARG A 1 217 ? -4.348 -0.978 -2.206 1.00 89.75 217 ARG A CA 1
ATOM 1666 C C . ARG A 1 217 ? -4.217 -1.366 -3.678 1.00 89.75 217 ARG A C 1
ATOM 1668 O O . ARG A 1 217 ? -5.202 -1.283 -4.402 1.00 89.75 217 ARG A O 1
ATOM 1675 N N . MET A 1 218 ? -3.021 -1.776 -4.101 1.00 93.12 218 MET A N 1
ATOM 1676 C CA . MET A 1 218 ? -2.769 -2.157 -5.493 1.00 93.12 218 MET A CA 1
ATOM 1677 C C . MET A 1 218 ? -3.556 -3.400 -5.897 1.00 93.12 218 MET A C 1
ATOM 1679 O O . MET A 1 218 ? -4.137 -3.407 -6.975 1.00 93.12 218 MET A O 1
ATOM 1683 N N . LEU A 1 219 ? -3.634 -4.406 -5.025 1.00 91.94 219 LEU A N 1
ATOM 1684 C CA . LEU A 1 219 ? -4.439 -5.602 -5.252 1.00 91.94 219 LEU A CA 1
ATOM 1685 C C . LEU A 1 219 ? -5.914 -5.247 -5.482 1.00 91.94 219 LEU A C 1
ATOM 1687 O O . LEU A 1 219 ? -6.475 -5.645 -6.497 1.00 91.94 219 LEU A O 1
ATOM 1691 N N . GLY A 1 220 ? -6.496 -4.410 -4.616 1.00 91.12 220 GLY A N 1
ATOM 1692 C CA . GLY A 1 220 ? -7.886 -3.976 -4.770 1.00 91.12 220 GLY A CA 1
ATOM 1693 C C . GLY A 1 220 ? -8.154 -3.209 -6.065 1.00 91.12 220 GLY A C 1
ATOM 1694 O O . GLY A 1 220 ? -9.200 -3.381 -6.684 1.00 91.12 220 GLY A O 1
ATOM 1695 N N . TRP A 1 221 ? -7.201 -2.390 -6.516 1.00 92.81 221 TRP A N 1
ATOM 1696 C CA . TRP A 1 221 ? -7.320 -1.714 -7.809 1.00 92.81 221 TRP A CA 1
ATOM 1697 C C . TRP A 1 221 ? -7.179 -2.659 -8.997 1.00 92.81 221 TRP A C 1
ATOM 1699 O O . TRP A 1 221 ? -7.959 -2.571 -9.938 1.00 92.81 221 TRP A O 1
ATOM 1709 N N . VAL A 1 222 ? -6.221 -3.585 -8.956 1.00 94.50 222 VAL A N 1
ATOM 1710 C CA . VAL A 1 222 ? -6.058 -4.613 -9.993 1.00 94.50 222 VAL A CA 1
ATOM 1711 C C . VAL A 1 222 ? -7.336 -5.438 -10.126 1.00 94.50 222 VAL A C 1
ATOM 1713 O O . VAL A 1 222 ? -7.828 -5.594 -11.242 1.00 94.50 222 VAL A O 1
ATOM 1716 N N . ASN A 1 223 ? -7.898 -5.905 -9.009 1.00 92.50 223 ASN A N 1
ATOM 1717 C CA . ASN A 1 223 ? -9.150 -6.660 -8.991 1.00 92.50 223 ASN A CA 1
ATOM 1718 C C . ASN A 1 223 ? -10.302 -5.838 -9.579 1.00 92.50 223 ASN A C 1
ATOM 1720 O O . ASN A 1 223 ? -11.022 -6.325 -10.447 1.00 92.50 223 ASN A O 1
ATOM 1724 N N . GLY A 1 224 ? -10.418 -4.564 -9.195 1.00 91.12 224 GLY A N 1
ATOM 1725 C CA . GLY A 1 224 ? -11.416 -3.657 -9.756 1.00 91.12 224 GLY A CA 1
ATOM 1726 C C . GLY A 1 224 ? -11.252 -3.405 -11.261 1.00 91.12 224 GLY A C 1
ATOM 1727 O O . GLY A 1 224 ? -12.242 -3.413 -11.989 1.00 91.12 224 GLY A O 1
ATOM 1728 N N . PHE A 1 225 ? -10.027 -3.227 -11.767 1.00 93.38 225 PHE A N 1
ATOM 1729 C CA . PHE A 1 225 ? -9.775 -3.061 -13.206 1.00 93.38 225 PHE A CA 1
ATOM 1730 C C . PHE A 1 225 ? -10.111 -4.325 -13.998 1.00 93.38 225 PHE A C 1
ATOM 1732 O O . PHE A 1 225 ? -10.721 -4.240 -15.062 1.00 93.38 225 PHE A O 1
ATOM 1739 N N . VAL A 1 226 ? -9.738 -5.491 -13.471 1.00 92.12 226 VAL A N 1
ATOM 1740 C CA . VAL A 1 226 ? -10.083 -6.792 -14.053 1.00 92.12 226 VAL A CA 1
ATOM 1741 C C . VAL A 1 226 ? -11.600 -6.973 -14.095 1.00 92.12 226 VAL A C 1
ATOM 1743 O O . VAL A 1 226 ? -12.135 -7.343 -15.137 1.00 92.12 226 VAL A O 1
ATOM 1746 N N . ALA A 1 227 ? -12.301 -6.673 -12.998 1.00 88.94 227 ALA A N 1
ATOM 1747 C CA . ALA A 1 227 ? -13.759 -6.764 -12.920 1.00 88.94 227 ALA A CA 1
ATOM 1748 C C . ALA A 1 227 ? -14.459 -5.816 -13.911 1.00 88.94 227 ALA A C 1
ATOM 1750 O O . ALA A 1 227 ? -15.504 -6.156 -14.460 1.00 88.94 227 ALA A O 1
ATOM 1751 N N . ALA A 1 228 ? -13.848 -4.664 -14.202 1.00 88.19 228 ALA A N 1
ATOM 1752 C CA . ALA A 1 228 ? -14.288 -3.728 -15.237 1.00 88.19 228 ALA A CA 1
ATOM 1753 C C . ALA A 1 228 ? -13.972 -4.189 -16.678 1.00 88.19 228 ALA A C 1
ATOM 1755 O O . ALA A 1 228 ? -14.248 -3.465 -17.636 1.00 88.19 228 ALA A O 1
ATOM 1756 N N . GLY A 1 229 ? -13.375 -5.371 -16.856 1.00 88.31 229 GLY A N 1
ATOM 1757 C CA . GLY A 1 229 ? -13.020 -5.928 -18.159 1.00 88.31 229 GLY A CA 1
ATOM 1758 C C . GLY A 1 229 ? -11.735 -5.356 -18.763 1.00 88.31 229 GLY A C 1
ATOM 1759 O O . GLY A 1 229 ? -11.508 -5.526 -19.959 1.00 88.31 229 GLY A O 1
ATOM 1760 N N . ALA A 1 230 ? -10.889 -4.674 -17.984 1.00 90.50 230 ALA A N 1
ATOM 1761 C CA . ALA A 1 230 ? -9.592 -4.206 -18.463 1.00 90.50 230 ALA A CA 1
ATOM 1762 C C . ALA A 1 230 ? -8.557 -5.339 -18.458 1.00 90.50 230 ALA A C 1
ATOM 1764 O O . ALA A 1 230 ? -8.496 -6.157 -17.537 1.00 90.50 230 ALA A O 1
ATOM 1765 N N . ARG A 1 231 ? -7.669 -5.346 -19.458 1.00 93.06 231 ARG A N 1
ATOM 1766 C CA . ARG A 1 231 ? -6.460 -6.175 -19.405 1.00 93.06 231 ARG A CA 1
ATOM 1767 C C . ARG A 1 231 ? -5.470 -5.512 -18.457 1.00 93.06 231 ARG A C 1
ATOM 1769 O O . ARG A 1 231 ? -5.216 -4.317 -18.582 1.00 93.06 231 ARG A O 1
ATOM 1776 N N . VAL A 1 232 ? -4.892 -6.263 -17.523 1.00 95.25 232 VAL A N 1
ATOM 1777 C CA . VAL A 1 232 ? -3.961 -5.702 -16.534 1.00 95.25 232 VAL A CA 1
ATOM 1778 C C . VAL A 1 232 ? -2.613 -6.407 -16.606 1.00 95.25 232 VAL A C 1
ATOM 1780 O O . VAL A 1 232 ? -2.534 -7.635 -16.583 1.00 95.25 232 VAL A O 1
ATOM 1783 N N . THR A 1 233 ? -1.540 -5.620 -16.670 1.00 96.25 233 THR A N 1
ATOM 1784 C CA . THR A 1 233 ? -0.166 -6.097 -16.497 1.00 96.25 233 THR A CA 1
ATOM 1785 C C . THR A 1 233 ? 0.475 -5.376 -15.325 1.00 96.25 233 THR A C 1
ATOM 1787 O O . THR A 1 233 ? 0.586 -4.154 -15.322 1.00 96.25 233 THR A O 1
ATOM 1790 N N . ILE A 1 234 ? 0.916 -6.130 -14.329 1.00 96.88 234 ILE A N 1
ATOM 1791 C CA . ILE A 1 234 ? 1.616 -5.617 -13.159 1.00 96.88 234 ILE A CA 1
ATOM 1792 C C . ILE A 1 234 ? 3.108 -5.808 -13.375 1.00 96.88 234 ILE A C 1
ATOM 1794 O O . ILE A 1 234 ? 3.566 -6.895 -13.705 1.00 96.88 234 ILE A O 1
ATOM 1798 N N . VAL A 1 235 ? 3.873 -4.752 -13.154 1.00 95.69 235 VAL A N 1
ATOM 1799 C CA . VAL A 1 235 ? 5.328 -4.745 -13.208 1.00 95.69 235 VAL A CA 1
ATOM 1800 C C . VAL A 1 235 ? 5.823 -4.386 -11.817 1.00 95.69 235 VAL A C 1
ATOM 1802 O O . VAL A 1 235 ? 5.727 -3.237 -11.381 1.00 95.69 235 VAL A O 1
ATOM 1805 N N . THR A 1 236 ? 6.327 -5.389 -11.108 1.00 94.56 236 THR A N 1
ATOM 1806 C CA . THR A 1 236 ? 6.751 -5.287 -9.706 1.00 94.56 236 THR A CA 1
ATOM 1807 C C . THR A 1 236 ? 8.066 -6.028 -9.510 1.00 94.56 236 THR A C 1
ATOM 1809 O O . THR A 1 236 ? 8.283 -7.023 -10.185 1.00 94.56 236 THR A O 1
ATOM 1812 N N . PRO A 1 237 ? 8.998 -5.596 -8.651 1.00 92.38 237 PRO A N 1
ATOM 1813 C CA . PRO A 1 237 ? 10.250 -6.320 -8.476 1.00 92.38 237 PRO A CA 1
ATOM 1814 C C . PRO A 1 237 ? 10.065 -7.781 -8.053 1.00 92.38 237 PRO A C 1
ATOM 1816 O O . PRO A 1 237 ? 9.182 -8.088 -7.255 1.00 92.38 237 PRO A O 1
ATOM 1819 N N . ALA A 1 238 ? 10.964 -8.663 -8.500 1.00 91.56 238 ALA A N 1
ATOM 1820 C CA . ALA A 1 238 ? 11.055 -10.013 -7.950 1.00 91.56 238 ALA A CA 1
ATOM 1821 C C . ALA A 1 238 ? 11.300 -9.950 -6.435 1.00 91.56 238 ALA A C 1
ATOM 1823 O O . ALA A 1 238 ? 12.290 -9.359 -5.973 1.00 91.56 238 ALA A O 1
ATOM 1824 N N . ALA A 1 239 ? 10.383 -10.546 -5.680 1.00 90.25 239 ALA A N 1
ATOM 1825 C CA . ALA A 1 239 ? 10.418 -10.546 -4.230 1.00 90.25 239 ALA A CA 1
ATOM 1826 C C . ALA A 1 239 ? 11.551 -11.421 -3.682 1.00 90.25 239 ALA A C 1
ATOM 1828 O O . ALA A 1 239 ? 12.038 -12.344 -4.334 1.00 90.25 239 ALA A O 1
ATOM 1829 N N . HIS A 1 240 ? 11.976 -11.121 -2.461 1.00 89.44 240 HIS A N 1
ATOM 1830 C CA . HIS A 1 240 ? 13.001 -11.862 -1.743 1.00 89.44 240 HIS A CA 1
ATOM 1831 C C . HIS A 1 240 ? 12.617 -11.971 -0.259 1.00 89.44 240 HIS A C 1
ATOM 1833 O O . HIS A 1 240 ? 12.132 -10.985 0.294 1.00 89.44 240 HIS A O 1
ATOM 1839 N N . PRO A 1 241 ? 12.943 -13.070 0.451 1.00 86.94 241 PRO A N 1
ATOM 1840 C CA . PRO A 1 241 ? 12.647 -13.225 1.887 1.00 86.94 241 PRO A CA 1
ATOM 1841 C C . PRO A 1 241 ? 13.219 -12.134 2.804 1.00 86.94 241 PRO A C 1
ATOM 1843 O O . PRO A 1 241 ? 12.811 -11.974 3.947 1.00 86.94 241 PRO A O 1
ATOM 1846 N N . ARG A 1 242 ? 14.188 -11.368 2.292 1.00 84.69 242 ARG A N 1
ATOM 1847 C CA . ARG A 1 242 ? 14.812 -10.245 3.008 1.00 84.69 242 ARG A CA 1
ATOM 1848 C C . ARG A 1 242 ? 14.109 -8.912 2.780 1.00 84.69 242 ARG A C 1
ATOM 1850 O O . ARG A 1 242 ? 14.526 -7.908 3.356 1.00 84.69 242 ARG A O 1
ATOM 1857 N N . ASP A 1 243 ? 13.108 -8.876 1.909 1.00 83.44 243 ASP A N 1
ATOM 1858 C CA . ASP A 1 243 ? 12.352 -7.664 1.647 1.00 83.44 243 ASP A CA 1
ATOM 1859 C C . ASP A 1 243 ? 11.437 -7.336 2.838 1.00 83.44 243 ASP A C 1
ATOM 1861 O O . ASP A 1 243 ? 10.882 -8.234 3.477 1.00 83.44 243 ASP A O 1
ATOM 1865 N N . PRO A 1 244 ? 11.254 -6.044 3.162 1.00 77.88 244 PRO A N 1
ATOM 1866 C CA . PRO A 1 244 ? 10.276 -5.641 4.162 1.00 77.88 244 PRO A CA 1
ATOM 1867 C C . PRO A 1 244 ? 8.874 -6.108 3.759 1.00 77.88 244 PRO A C 1
ATOM 1869 O O . PRO A 1 244 ? 8.486 -5.938 2.606 1.00 77.88 244 PRO A O 1
ATOM 1872 N N . TYR A 1 245 ? 8.103 -6.608 4.727 1.00 79.38 245 TYR A N 1
ATOM 1873 C CA . TYR A 1 245 ? 6.731 -7.093 4.524 1.00 79.38 245 TYR A CA 1
ATOM 1874 C C . TYR A 1 245 ? 6.604 -8.302 3.587 1.00 79.38 245 TYR A C 1
ATOM 1876 O O . TYR A 1 245 ? 5.502 -8.572 3.121 1.00 79.38 245 TYR A O 1
ATOM 1884 N N . TYR A 1 246 ? 7.688 -9.032 3.309 1.00 86.25 246 TYR A N 1
ATOM 1885 C CA . TYR A 1 246 ? 7.593 -10.305 2.600 1.00 86.25 246 TYR A CA 1
ATOM 1886 C C . TYR A 1 246 ? 6.676 -11.275 3.358 1.00 86.25 246 TYR A C 1
ATOM 1888 O O . TYR A 1 246 ? 6.890 -11.520 4.548 1.00 86.25 246 TYR A O 1
ATOM 1896 N N . GLN A 1 247 ? 5.671 -11.815 2.672 1.00 83.06 247 GLN A N 1
ATOM 1897 C CA . GLN A 1 247 ? 4.753 -12.815 3.204 1.00 83.06 247 GLN A CA 1
ATOM 1898 C C . GLN A 1 247 ? 4.996 -14.156 2.503 1.00 83.06 247 GLN A C 1
ATOM 1900 O O . GLN A 1 247 ? 4.652 -14.308 1.329 1.00 83.06 247 GLN A O 1
ATOM 1905 N N . PRO A 1 248 ? 5.603 -15.139 3.191 1.00 79.81 248 PRO A N 1
ATOM 1906 C CA . PRO A 1 248 ? 5.758 -16.480 2.643 1.00 79.81 248 PRO A CA 1
ATOM 1907 C C . PRO A 1 248 ? 4.398 -17.071 2.248 1.00 79.81 248 PRO A C 1
ATOM 1909 O O . PRO A 1 248 ? 3.464 -17.044 3.044 1.00 79.81 248 PRO A O 1
ATOM 1912 N N . GLY A 1 249 ? 4.299 -17.609 1.031 1.00 77.25 249 GLY A N 1
ATOM 1913 C CA . GLY A 1 249 ? 3.087 -18.268 0.530 1.00 77.25 249 GLY A CA 1
ATOM 1914 C C . GLY A 1 249 ? 1.995 -17.330 0.005 1.00 77.25 249 GLY A C 1
ATOM 1915 O O . GLY A 1 249 ? 1.072 -17.806 -0.647 1.00 77.25 249 GLY A O 1
ATOM 1916 N N . GLU A 1 250 ? 2.100 -16.014 0.213 1.00 81.88 250 GLU A N 1
ATOM 1917 C CA . GLU A 1 250 ? 1.182 -15.067 -0.423 1.00 81.88 250 GLU A CA 1
ATOM 1918 C C . GLU A 1 250 ? 1.521 -14.953 -1.913 1.00 81.88 250 GLU A C 1
ATOM 1920 O O . GLU A 1 250 ? 2.663 -14.700 -2.281 1.00 81.88 250 GLU A O 1
ATOM 1925 N N . SER A 1 251 ? 0.544 -15.118 -2.796 1.00 84.56 251 SER A N 1
ATOM 1926 C CA . SER A 1 251 ? 0.731 -14.928 -4.235 1.00 84.56 251 SER A CA 1
ATOM 1927 C C . SER A 1 251 ? -0.519 -14.311 -4.847 1.00 84.56 251 SER A C 1
ATOM 1929 O O . SER A 1 251 ? -1.564 -14.250 -4.204 1.00 84.56 251 SER A O 1
ATOM 1931 N N . TYR A 1 252 ? -0.385 -13.783 -6.060 1.00 87.88 252 TYR A N 1
ATOM 1932 C CA . TYR A 1 252 ? -1.526 -13.327 -6.840 1.00 87.88 252 TYR A CA 1
ATOM 1933 C C . TYR A 1 252 ? -1.898 -14.415 -7.845 1.00 87.88 252 TYR A C 1
ATOM 1935 O O . TYR A 1 252 ? -1.076 -14.778 -8.686 1.00 87.88 252 TYR A O 1
ATOM 1943 N N . ASP A 1 253 ? -3.125 -14.909 -7.750 1.00 84.44 253 ASP A N 1
ATOM 1944 C CA . ASP A 1 253 ? -3.704 -15.986 -8.560 1.00 84.44 253 ASP A CA 1
ATOM 1945 C C . ASP A 1 253 ? -4.794 -15.489 -9.529 1.00 84.44 253 ASP A C 1
ATOM 1947 O O . ASP A 1 253 ? -5.406 -16.277 -10.252 1.00 84.44 253 ASP A O 1
ATOM 1951 N N . GLY A 1 254 ? -5.026 -14.175 -9.572 1.00 86.12 254 GLY A N 1
ATOM 1952 C CA . GLY A 1 254 ? -5.997 -13.565 -10.470 1.00 86.12 254 GLY A CA 1
ATOM 1953 C C . GLY A 1 254 ? -5.529 -13.489 -11.934 1.00 86.12 254 GLY A C 1
ATOM 1954 O O . GLY A 1 254 ? -4.392 -13.820 -12.274 1.00 86.12 254 GLY A O 1
ATOM 1955 N N . PRO A 1 255 ? -6.394 -13.006 -12.842 1.00 89.44 255 PRO A N 1
ATOM 1956 C CA . PRO A 1 255 ? -6.157 -13.062 -14.287 1.00 89.44 255 PRO A CA 1
ATOM 1957 C C . PRO A 1 255 ? -5.180 -11.996 -14.816 1.00 89.44 255 PRO A C 1
ATOM 1959 O O . PRO A 1 255 ? -4.871 -11.987 -16.010 1.00 89.44 255 PRO A O 1
ATOM 1962 N N . ALA A 1 256 ? -4.703 -11.069 -13.978 1.00 92.75 256 ALA A N 1
ATOM 1963 C CA . ALA A 1 256 ? -3.713 -10.081 -14.397 1.00 92.75 256 ALA A CA 1
ATOM 1964 C C . ALA A 1 256 ? -2.333 -10.721 -14.633 1.00 92.75 256 ALA A C 1
ATOM 1966 O O . ALA A 1 256 ? -1.882 -11.593 -13.895 1.00 92.75 256 ALA A O 1
ATOM 1967 N N . THR A 1 257 ? -1.612 -10.246 -15.649 1.00 95.00 257 THR A N 1
ATOM 1968 C CA . THR A 1 257 ? -0.246 -10.715 -15.923 1.00 95.00 257 THR A CA 1
ATOM 1969 C C . THR A 1 257 ? 0.735 -10.048 -14.967 1.00 95.00 257 THR A C 1
ATOM 1971 O O . THR A 1 257 ? 0.843 -8.824 -14.971 1.00 95.00 257 THR A O 1
ATOM 1974 N N . VAL A 1 258 ? 1.496 -10.822 -14.194 1.00 95.50 258 VAL A N 1
ATOM 1975 C CA . VAL A 1 258 ? 2.524 -10.286 -13.287 1.00 95.50 258 VAL A CA 1
ATOM 1976 C C . VAL A 1 258 ? 3.913 -10.490 -13.893 1.00 95.50 258 VAL A C 1
ATOM 1978 O O . VAL A 1 258 ? 4.312 -11.607 -14.207 1.00 95.50 258 VAL A O 1
ATOM 1981 N N . VAL A 1 259 ? 4.660 -9.400 -14.056 1.00 95.12 259 VAL A N 1
ATOM 1982 C CA . VAL A 1 259 ? 6.032 -9.378 -14.572 1.00 95.12 259 VAL A CA 1
ATOM 1983 C C . VAL A 1 259 ? 6.970 -8.976 -13.443 1.00 95.12 259 VAL A C 1
ATOM 1985 O O . VAL A 1 259 ? 6.921 -7.842 -12.956 1.00 95.12 259 VAL A O 1
ATOM 1988 N N . THR A 1 260 ? 7.849 -9.899 -13.053 1.00 94.50 260 THR A N 1
ATOM 1989 C CA . THR A 1 260 ? 8.733 -9.743 -11.894 1.00 94.50 260 THR A CA 1
ATOM 1990 C C . THR A 1 260 ? 10.211 -9.662 -12.270 1.00 94.50 260 THR A C 1
ATOM 1992 O O . THR A 1 260 ? 10.935 -10.650 -12.130 1.00 94.50 260 THR A O 1
ATOM 1995 N N . PRO A 1 261 ? 10.718 -8.511 -12.758 1.00 92.69 261 PRO A N 1
ATOM 1996 C CA . PRO A 1 261 ? 12.134 -8.387 -13.073 1.00 92.69 261 PRO A CA 1
ATOM 1997 C C . PRO A 1 261 ? 12.999 -8.545 -11.819 1.00 92.69 261 PRO A C 1
ATOM 1999 O O . PRO A 1 261 ? 12.710 -7.980 -10.759 1.00 92.69 261 PRO A O 1
ATOM 2002 N N . ALA A 1 262 ? 14.116 -9.257 -11.962 1.00 90.25 262 ALA A N 1
ATOM 2003 C CA . ALA A 1 262 ? 15.155 -9.291 -10.944 1.00 90.25 262 ALA A CA 1
ATOM 2004 C C . ALA A 1 262 ? 15.730 -7.883 -10.719 1.00 90.25 262 ALA A C 1
ATOM 2006 O O . ALA A 1 262 ? 16.085 -7.171 -11.662 1.00 90.25 262 ALA A O 1
ATOM 2007 N N . ILE A 1 263 ? 15.845 -7.492 -9.450 1.00 87.56 263 ILE A N 1
ATOM 2008 C CA . ILE A 1 263 ? 16.372 -6.188 -9.042 1.00 87.56 263 ILE A CA 1
ATOM 2009 C C . ILE A 1 263 ? 17.598 -6.328 -8.144 1.00 87.56 263 ILE A C 1
ATOM 2011 O O . ILE A 1 263 ? 17.769 -7.322 -7.437 1.00 87.56 263 ILE A O 1
ATOM 2015 N N . PHE A 1 264 ? 18.418 -5.279 -8.121 1.00 84.38 264 PHE A N 1
ATOM 2016 C CA . PHE A 1 264 ? 19.455 -5.109 -7.114 1.00 84.38 264 PHE A CA 1
ATOM 2017 C C . PHE A 1 264 ? 18.969 -4.138 -6.035 1.00 84.38 264 PHE A C 1
ATOM 2019 O O . PHE A 1 264 ? 18.821 -2.942 -6.291 1.00 84.38 264 PHE A O 1
ATOM 2026 N N . ASP A 1 265 ? 18.730 -4.656 -4.830 1.00 83.12 265 ASP A N 1
ATOM 2027 C CA . ASP A 1 265 ? 18.360 -3.854 -3.664 1.00 83.12 265 ASP A CA 1
ATOM 2028 C C . ASP A 1 265 ? 19.423 -3.964 -2.559 1.00 83.12 265 ASP A C 1
ATOM 2030 O O . ASP A 1 265 ? 19.501 -4.991 -1.875 1.00 83.12 265 ASP A O 1
ATOM 2034 N N . PRO A 1 266 ? 20.219 -2.902 -2.334 1.00 76.88 266 PRO A N 1
ATOM 2035 C CA . PRO A 1 266 ? 21.195 -2.859 -1.254 1.00 76.88 266 PRO A CA 1
ATOM 2036 C C . PRO A 1 266 ? 20.598 -3.080 0.144 1.00 76.88 266 PRO A C 1
ATOM 2038 O O . PRO A 1 266 ? 21.303 -3.547 1.040 1.00 76.88 266 PRO A O 1
ATOM 2041 N N . ALA A 1 267 ? 19.318 -2.756 0.364 1.00 74.81 267 ALA A N 1
ATOM 2042 C CA . ALA A 1 267 ? 18.672 -2.921 1.665 1.00 74.81 267 ALA A CA 1
ATOM 2043 C C . ALA A 1 267 ? 18.597 -4.395 2.099 1.00 74.81 267 ALA A C 1
ATOM 2045 O O . ALA A 1 267 ? 18.640 -4.676 3.299 1.00 74.81 267 ALA A O 1
ATOM 2046 N N . ARG A 1 268 ? 18.593 -5.339 1.145 1.00 81.62 268 ARG A N 1
ATOM 2047 C CA . ARG A 1 268 ? 18.605 -6.790 1.406 1.00 81.62 268 ARG A CA 1
ATOM 2048 C C . ARG A 1 268 ? 19.888 -7.278 2.089 1.00 81.62 268 ARG A C 1
ATOM 2050 O O . ARG A 1 268 ? 19.877 -8.345 2.694 1.00 81.62 268 ARG A O 1
ATOM 2057 N N . PHE A 1 269 ? 20.993 -6.530 2.017 1.00 77.56 269 PHE A N 1
ATOM 2058 C CA . PHE A 1 269 ? 22.245 -6.889 2.706 1.00 77.56 269 PHE A CA 1
ATOM 2059 C C . PHE A 1 269 ? 22.268 -6.457 4.175 1.00 77.56 269 PHE A C 1
ATOM 2061 O O . PHE A 1 269 ? 23.072 -6.965 4.947 1.00 77.56 269 PHE A O 1
ATOM 2068 N N . ALA A 1 270 ? 21.382 -5.540 4.572 1.00 70.94 270 ALA A N 1
ATOM 2069 C CA . ALA A 1 270 ? 21.255 -5.077 5.953 1.00 70.94 270 ALA A CA 1
ATOM 2070 C C . ALA A 1 270 ? 20.182 -5.850 6.748 1.00 70.94 270 ALA A C 1
ATOM 2072 O O . ALA A 1 270 ? 19.845 -5.459 7.867 1.00 70.94 270 ALA A O 1
ATOM 2073 N N . ARG A 1 271 ? 19.619 -6.919 6.168 1.00 70.50 271 ARG A N 1
ATOM 2074 C CA . ARG A 1 271 ? 18.521 -7.711 6.735 1.00 70.50 271 ARG A CA 1
ATOM 2075 C C . ARG A 1 271 ? 18.887 -9.192 6.818 1.00 70.50 271 ARG A C 1
ATOM 2077 O O . ARG A 1 271 ? 19.566 -9.718 5.934 1.00 70.50 271 ARG A O 1
ATOM 2084 N N . GLY A 1 272 ? 18.453 -9.832 7.901 1.00 64.69 272 GLY A N 1
ATOM 2085 C CA . GLY A 1 272 ? 18.597 -11.266 8.140 1.00 64.69 272 GLY A CA 1
ATOM 2086 C C . GLY A 1 272 ? 17.710 -12.089 7.209 1.00 64.69 272 GLY A C 1
ATOM 2087 O O . GLY A 1 272 ? 16.894 -11.538 6.473 1.00 64.69 272 GLY A O 1
ATOM 2088 N N . GLY A 1 273 ? 17.879 -13.415 7.215 1.00 59.59 273 GLY A N 1
ATOM 2089 C CA . GLY A 1 273 ? 17.072 -14.336 6.397 1.00 59.59 273 GLY A CA 1
ATOM 2090 C C . GLY A 1 273 ? 15.569 -14.303 6.705 1.00 59.59 273 GLY A C 1
ATOM 2091 O O . GLY A 1 273 ? 14.773 -14.658 5.847 1.00 59.59 273 GLY A O 1
ATOM 2092 N N . ASP A 1 274 ? 15.199 -13.811 7.885 1.00 57.28 274 ASP A N 1
ATOM 2093 C CA . ASP A 1 274 ? 13.835 -13.558 8.357 1.00 57.28 274 ASP A CA 1
ATOM 2094 C C . ASP A 1 274 ? 13.305 -12.158 7.979 1.00 57.28 274 ASP A C 1
ATOM 2096 O O . ASP A 1 274 ? 12.273 -11.717 8.483 1.00 57.28 274 ASP A O 1
ATOM 2100 N N . GLY A 1 275 ? 14.040 -11.409 7.148 1.00 57.84 275 GLY A N 1
ATOM 2101 C CA . GLY A 1 275 ? 13.681 -10.058 6.709 1.00 57.84 275 GLY A CA 1
ATOM 2102 C C . GLY A 1 275 ? 13.794 -8.985 7.791 1.00 57.84 275 GLY A C 1
ATOM 2103 O O . GLY A 1 275 ? 13.585 -7.797 7.501 1.00 57.84 275 GLY A O 1
ATOM 2104 N N . LYS A 1 276 ? 14.176 -9.349 9.021 1.00 59.03 276 LYS A N 1
ATOM 2105 C CA . LYS A 1 276 ? 14.380 -8.390 10.105 1.00 59.03 276 LYS A CA 1
ATOM 2106 C C . LYS A 1 276 ? 15.677 -7.609 9.887 1.00 59.03 276 LYS A C 1
ATOM 2108 O O . LYS A 1 276 ? 16.647 -8.151 9.349 1.00 59.03 276 LYS A O 1
ATOM 2113 N N . PRO A 1 277 ? 15.718 -6.323 10.272 1.00 58.88 277 PRO A N 1
ATOM 2114 C CA . PRO A 1 277 ? 16.969 -5.576 10.306 1.00 58.88 277 PRO A CA 1
ATOM 2115 C C . PRO A 1 277 ? 18.019 -6.338 11.126 1.00 58.88 277 PRO A C 1
ATOM 2117 O O . PRO A 1 277 ? 17.728 -6.763 12.240 1.00 58.88 277 PRO A O 1
ATOM 2120 N N . LEU A 1 278 ? 19.241 -6.486 10.600 1.00 50.00 278 LEU A N 1
ATOM 2121 C CA . LEU A 1 278 ? 20.358 -7.107 11.338 1.00 50.00 278 LEU A CA 1
ATOM 2122 C C . LEU A 1 278 ? 20.771 -6.288 12.575 1.00 50.00 278 LEU A C 1
ATOM 2124 O O . LEU A 1 278 ? 21.481 -6.785 13.442 1.00 50.00 278 LEU A O 1
ATOM 2128 N N . VAL A 1 279 ? 20.332 -5.029 12.649 1.00 47.94 279 VAL A N 1
ATOM 2129 C CA . VAL A 1 279 ? 20.545 -4.110 13.769 1.00 47.94 279 VAL A CA 1
ATOM 2130 C C . VAL A 1 279 ? 19.196 -3.505 14.149 1.00 47.94 279 VAL A C 1
ATOM 2132 O O . VAL A 1 279 ? 18.482 -3.018 13.274 1.00 47.94 279 VAL A O 1
ATOM 2135 N N . SER A 1 280 ? 18.858 -3.535 15.442 1.00 41.66 280 SER A N 1
ATOM 2136 C CA . SER A 1 280 ? 17.634 -2.934 15.990 1.00 41.66 280 SER A CA 1
ATOM 2137 C C . SER A 1 280 ? 17.514 -1.453 15.601 1.00 41.66 280 SER A C 1
ATOM 2139 O O . SER A 1 280 ? 18.489 -0.704 15.696 1.00 41.66 280 SER A O 1
ATOM 2141 N N . GLU A 1 281 ? 16.319 -1.031 15.175 1.00 40.97 281 GLU A N 1
ATOM 2142 C CA . GLU A 1 281 ? 15.951 0.373 14.936 1.00 40.97 281 GLU A CA 1
ATOM 2143 C C . GLU A 1 281 ? 15.851 1.122 16.283 1.00 40.97 281 GLU A C 1
ATOM 2145 O O . GLU A 1 281 ? 14.771 1.475 16.742 1.00 40.97 281 GLU A O 1
ATOM 2150 N N . GLY A 1 282 ? 16.988 1.317 16.955 1.00 34.66 282 GLY A N 1
ATOM 2151 C CA . GLY A 1 282 ? 17.130 2.226 18.092 1.00 34.66 282 GLY A CA 1
ATOM 2152 C C . GLY A 1 282 ? 17.409 3.668 17.640 1.00 34.66 282 GLY A C 1
ATOM 2153 O O . GLY A 1 282 ? 17.693 3.896 16.457 1.00 34.66 282 GLY A O 1
ATOM 2154 N N . PRO A 1 283 ? 17.363 4.652 18.561 1.00 34.94 283 PRO A N 1
ATOM 2155 C CA . PRO A 1 283 ? 17.660 6.047 18.250 1.00 34.94 283 PRO A CA 1
ATOM 2156 C C . PRO A 1 283 ? 19.015 6.144 17.551 1.00 34.94 283 PRO A C 1
ATOM 2158 O O . PRO A 1 283 ? 20.000 5.555 18.000 1.00 34.94 283 PRO A O 1
ATOM 2161 N N . GLN A 1 284 ? 19.048 6.841 16.414 1.00 40.47 284 GLN A N 1
ATOM 2162 C CA . GLN A 1 284 ? 20.240 6.942 15.577 1.00 40.47 284 GLN A CA 1
ATOM 2163 C C . GLN A 1 284 ? 21.394 7.533 16.392 1.00 40.47 284 GLN A C 1
ATOM 2165 O O . GLN A 1 284 ? 21.400 8.725 16.683 1.00 40.47 284 GLN A O 1
ATOM 2170 N N . SER A 1 285 ? 22.377 6.705 16.750 1.00 38.97 285 SER A N 1
ATOM 2171 C CA . SER A 1 285 ? 23.564 7.172 17.458 1.00 38.97 285 SER A CA 1
ATOM 2172 C C . SER A 1 285 ? 24.351 8.154 16.581 1.00 38.97 285 SER A C 1
ATOM 2174 O O . SER A 1 285 ? 24.579 7.932 15.388 1.00 38.97 285 SER A O 1
ATOM 2176 N N . GLU A 1 286 ? 24.767 9.268 17.182 1.00 39.53 286 GLU A N 1
ATOM 2177 C CA . GLU A 1 286 ? 25.325 10.453 16.513 1.00 39.53 286 GLU A CA 1
ATOM 2178 C C . GLU A 1 286 ? 26.697 10.240 15.843 1.00 39.53 286 GLU A C 1
ATOM 2180 O O . GLU A 1 286 ? 27.236 11.142 15.203 1.00 39.53 286 GLU A O 1
ATOM 2185 N N . LYS A 1 287 ? 27.280 9.037 15.906 1.00 41.16 287 LYS A N 1
ATOM 2186 C CA . LYS A 1 287 ? 28.605 8.745 15.334 1.00 41.16 287 LYS A CA 1
ATOM 2187 C C . LYS A 1 287 ? 28.499 8.024 13.989 1.00 41.16 287 LYS A C 1
ATOM 2189 O O . LYS A 1 287 ? 28.923 6.882 13.832 1.00 41.16 287 LYS A O 1
ATOM 2194 N N . ARG A 1 288 ? 27.947 8.703 12.977 1.00 53.56 288 ARG A N 1
ATOM 2195 C CA . ARG A 1 288 ? 27.961 8.222 11.582 1.00 53.56 288 ARG A CA 1
ATOM 2196 C C . ARG A 1 288 ? 29.291 8.566 10.898 1.00 53.56 288 ARG A C 1
ATOM 2198 O O . ARG A 1 288 ? 29.570 9.732 10.628 1.00 53.56 288 ARG A O 1
ATOM 2205 N N . GLY A 1 289 ? 30.088 7.545 10.567 1.00 58.72 289 GLY A N 1
ATOM 2206 C CA . GLY A 1 289 ? 31.283 7.683 9.721 1.00 58.72 289 GLY A CA 1
ATOM 2207 C C . GLY A 1 289 ? 30.965 8.212 8.311 1.00 58.72 289 GLY A C 1
ATOM 2208 O O . GLY A 1 289 ? 29.809 8.220 7.882 1.00 58.72 289 GLY A O 1
ATOM 2209 N N . LEU A 1 290 ? 31.990 8.640 7.563 1.00 56.00 290 LEU A N 1
ATOM 2210 C CA . LEU A 1 290 ? 31.866 9.262 6.231 1.00 56.00 290 LEU A CA 1
ATOM 2211 C C . LEU A 1 290 ? 30.963 8.471 5.261 1.00 56.00 290 LEU A C 1
ATOM 2213 O O . LEU A 1 290 ? 30.122 9.056 4.579 1.00 56.00 290 LEU A O 1
ATOM 2217 N N . ALA A 1 291 ? 31.056 7.138 5.266 1.00 58.44 291 ALA A N 1
ATOM 2218 C CA . ALA A 1 291 ? 30.221 6.262 4.441 1.00 58.44 291 ALA A CA 1
ATOM 2219 C C . ALA A 1 291 ? 28.714 6.412 4.728 1.00 58.44 291 ALA A C 1
ATOM 2221 O O . ALA A 1 291 ? 27.898 6.430 3.808 1.00 58.44 291 ALA A O 1
ATOM 2222 N N . ALA A 1 292 ? 28.327 6.593 5.993 1.00 62.59 292 ALA A N 1
ATOM 2223 C CA . ALA A 1 292 ? 26.933 6.804 6.371 1.00 62.59 292 ALA A CA 1
ATOM 2224 C C . ALA A 1 292 ? 26.424 8.211 5.998 1.00 62.59 292 ALA A C 1
ATOM 2226 O O . ALA A 1 292 ? 25.226 8.373 5.773 1.00 62.59 292 ALA A O 1
ATOM 2227 N N . ARG A 1 293 ? 27.317 9.207 5.867 1.00 62.62 293 ARG A N 1
ATOM 2228 C CA . ARG A 1 293 ? 26.985 10.560 5.371 1.00 62.62 293 ARG A CA 1
ATOM 2229 C C . ARG A 1 293 ? 26.817 10.596 3.846 1.00 62.62 293 ARG A C 1
ATOM 2231 O O . ARG A 1 293 ? 26.006 11.371 3.347 1.00 62.62 293 ARG A O 1
ATOM 2238 N N . LEU A 1 294 ? 27.536 9.739 3.113 1.00 66.75 294 LEU A N 1
ATOM 2239 C CA . LEU A 1 294 ? 27.468 9.640 1.646 1.00 66.75 294 LEU A CA 1
ATOM 2240 C C . LEU A 1 294 ? 26.373 8.688 1.140 1.00 66.75 294 LEU A C 1
ATOM 2242 O O . LEU A 1 294 ? 25.866 8.868 0.034 1.00 66.75 294 LEU A O 1
ATOM 2246 N N . ARG A 1 295 ? 25.965 7.695 1.941 1.00 69.69 295 ARG A N 1
ATOM 2247 C CA . ARG A 1 295 ? 24.953 6.695 1.555 1.00 69.69 295 ARG A CA 1
ATOM 2248 C C . ARG A 1 295 ? 23.646 7.294 0.999 1.00 69.69 295 ARG A C 1
ATOM 2250 O O . ARG A 1 295 ? 23.202 6.796 -0.035 1.00 69.69 295 ARG A O 1
ATOM 2257 N N . PRO A 1 296 ? 23.035 8.343 1.591 1.00 67.38 296 PRO A N 1
ATOM 2258 C CA . PRO A 1 296 ? 21.822 8.944 1.029 1.00 67.38 296 PRO A CA 1
ATOM 2259 C C . PRO A 1 296 ? 22.015 9.497 -0.390 1.00 67.38 296 PRO A C 1
ATOM 2261 O O . PRO A 1 296 ? 21.107 9.396 -1.209 1.00 67.38 296 PRO A O 1
ATOM 2264 N N . TRP A 1 297 ? 23.204 10.028 -0.704 1.00 70.31 297 TRP A N 1
ATOM 2265 C CA . TRP A 1 297 ? 23.536 10.583 -2.022 1.00 70.31 297 TRP A CA 1
ATOM 2266 C C . TRP A 1 297 ? 23.689 9.500 -3.096 1.00 70.31 297 TRP A C 1
ATOM 2268 O O . TRP A 1 297 ? 23.219 9.662 -4.222 1.00 70.31 297 TRP A O 1
ATOM 2278 N N . LEU A 1 298 ? 24.292 8.357 -2.752 1.00 70.31 298 LEU A N 1
ATOM 2279 C CA . LEU A 1 298 ? 24.403 7.214 -3.670 1.00 70.31 298 LEU A CA 1
ATOM 2280 C C . LEU A 1 298 ? 23.027 6.647 -4.044 1.00 70.31 298 LEU A C 1
ATOM 2282 O O . LEU A 1 298 ? 22.807 6.214 -5.177 1.00 70.31 298 LEU A O 1
ATOM 2286 N N . LEU A 1 299 ? 22.087 6.708 -3.105 1.00 73.50 299 LEU A N 1
ATOM 2287 C CA . LEU A 1 299 ? 20.731 6.195 -3.234 1.00 73.50 299 LEU A CA 1
ATOM 2288 C C . LEU A 1 299 ? 19.720 7.305 -3.567 1.00 73.50 299 LEU A C 1
ATOM 2290 O O . LEU A 1 299 ? 18.585 7.243 -3.129 1.00 73.50 299 LEU A O 1
ATOM 2294 N N . MET A 1 300 ? 20.108 8.352 -4.303 1.00 72.06 300 MET A N 1
ATOM 2295 C CA . MET A 1 300 ? 19.152 9.365 -4.777 1.00 72.06 300 MET A CA 1
ATOM 2296 C C . MET A 1 300 ? 18.285 8.849 -5.937 1.00 72.06 300 MET A C 1
ATOM 2298 O O . MET A 1 300 ? 18.825 8.230 -6.851 1.00 72.06 300 MET A O 1
ATOM 2302 N N . PRO A 1 301 ? 16.984 9.180 -5.998 1.00 72.94 301 PRO A N 1
ATOM 2303 C CA . PRO A 1 301 ? 16.247 10.008 -5.036 1.00 72.94 301 PRO A CA 1
ATOM 2304 C C . PRO A 1 301 ? 15.744 9.239 -3.809 1.00 72.94 301 PRO A C 1
ATOM 2306 O O . PRO A 1 301 ? 15.402 9.865 -2.814 1.00 72.94 301 PRO A O 1
ATOM 2309 N N . ASP A 1 302 ? 15.738 7.908 -3.871 1.00 79.50 302 ASP A N 1
ATOM 2310 C CA . ASP A 1 302 ? 15.463 7.025 -2.743 1.00 79.50 302 ASP A CA 1
ATOM 2311 C C . ASP A 1 302 ? 16.160 5.662 -2.909 1.00 79.50 302 ASP A C 1
ATOM 2313 O O . ASP A 1 302 ? 16.768 5.344 -3.940 1.00 79.50 302 ASP A O 1
ATOM 2317 N N . GLN A 1 303 ? 16.050 4.825 -1.877 1.00 75.81 303 GLN A N 1
ATOM 2318 C CA . GLN A 1 303 ? 16.733 3.534 -1.798 1.00 75.81 303 GLN A CA 1
ATOM 2319 C C . GLN A 1 303 ? 16.407 2.547 -2.928 1.00 75.81 303 GLN A C 1
ATOM 2321 O O . GLN A 1 303 ? 17.185 1.616 -3.142 1.00 75.81 303 GLN A O 1
ATOM 2326 N N . ARG A 1 304 ? 15.335 2.758 -3.705 1.00 82.56 304 ARG A N 1
ATOM 2327 C CA . ARG A 1 304 ? 15.003 1.931 -4.873 1.00 82.56 304 ARG A CA 1
ATOM 2328 C C . ARG A 1 304 ? 15.665 2.393 -6.167 1.00 82.56 304 ARG A C 1
ATOM 2330 O O . ARG A 1 304 ? 15.507 1.711 -7.175 1.00 82.56 304 ARG A O 1
ATOM 2337 N N . ARG A 1 305 ? 16.501 3.442 -6.161 1.00 81.75 305 ARG A N 1
ATOM 2338 C CA . ARG A 1 305 ? 17.249 3.913 -7.348 1.00 81.75 305 ARG A CA 1
ATOM 2339 C C . ARG A 1 305 ? 17.847 2.770 -8.177 1.00 81.75 305 ARG A C 1
ATOM 2341 O O . ARG A 1 305 ? 17.676 2.738 -9.392 1.00 81.75 305 ARG A O 1
ATOM 2348 N N . LEU A 1 306 ? 18.568 1.852 -7.530 1.00 79.50 306 LEU A N 1
ATOM 2349 C CA . LEU A 1 306 ? 19.264 0.755 -8.216 1.00 79.50 306 LEU A CA 1
ATOM 2350 C C . LEU A 1 306 ? 18.323 -0.388 -8.637 1.00 79.50 306 LEU A C 1
ATOM 2352 O O . LEU A 1 306 ? 18.650 -1.140 -9.553 1.00 79.50 306 LEU A O 1
ATOM 2356 N N . ALA A 1 307 ? 17.142 -0.478 -8.024 1.00 78.88 307 ALA A N 1
ATOM 2357 C CA . ALA A 1 307 ? 16.094 -1.430 -8.379 1.00 78.88 307 ALA A CA 1
ATOM 2358 C C . ALA A 1 307 ? 15.234 -0.957 -9.566 1.00 78.88 307 ALA A C 1
ATOM 2360 O O . ALA A 1 307 ? 14.661 -1.771 -10.286 1.00 78.88 307 ALA A O 1
ATOM 2361 N N . ASN A 1 308 ? 15.169 0.353 -9.798 1.00 86.00 308 ASN A N 1
ATOM 2362 C CA . ASN A 1 308 ? 14.282 0.947 -10.793 1.00 86.00 308 ASN A CA 1
ATOM 2363 C C . ASN A 1 308 ? 14.670 0.648 -12.243 1.00 86.00 308 ASN A C 1
ATOM 2365 O O . ASN A 1 308 ? 13.796 0.538 -13.092 1.00 86.00 308 ASN A O 1
ATOM 2369 N N . GLY A 1 309 ? 15.959 0.484 -12.551 1.00 88.12 309 GLY A N 1
ATOM 2370 C CA . GLY A 1 309 ? 16.414 0.245 -13.927 1.00 88.12 309 GLY A CA 1
ATOM 2371 C C . GLY A 1 309 ? 15.744 -0.971 -14.595 1.00 88.12 309 GLY A C 1
ATOM 2372 O O . GLY A 1 309 ? 15.123 -0.808 -15.648 1.00 88.12 309 GLY A O 1
ATOM 2373 N N . PRO A 1 310 ? 15.836 -2.178 -14.002 1.00 90.00 310 PRO A N 1
ATOM 2374 C CA . PRO A 1 310 ? 15.127 -3.365 -14.488 1.00 90.00 310 PRO A CA 1
ATOM 2375 C C . PRO A 1 310 ? 13.606 -3.189 -14.523 1.00 90.00 310 PRO A C 1
ATOM 2377 O O . PRO A 1 310 ? 12.974 -3.559 -15.511 1.00 90.00 310 PRO A O 1
ATOM 2380 N N . LEU A 1 311 ? 13.034 -2.558 -13.491 1.00 89.75 311 LEU A N 1
ATOM 2381 C CA . LEU A 1 311 ? 11.597 -2.292 -13.403 1.00 89.75 311 LEU A CA 1
ATOM 2382 C C . LEU A 1 311 ? 11.100 -1.442 -14.583 1.00 89.75 311 LEU A C 1
ATOM 2384 O O . LEU A 1 311 ? 10.105 -1.771 -15.222 1.00 89.75 311 LEU A O 1
ATOM 2388 N N . PHE A 1 312 ? 11.834 -0.384 -14.929 1.00 90.38 312 PHE A N 1
ATOM 2389 C CA . PHE A 1 312 ? 11.462 0.538 -16.004 1.00 90.38 312 PHE A CA 1
ATOM 2390 C C . PHE A 1 312 ? 11.559 -0.138 -17.374 1.00 90.38 312 PHE A C 1
ATOM 2392 O O . PHE A 1 312 ? 10.721 0.092 -18.243 1.00 90.38 312 PHE A O 1
ATOM 2399 N N . ARG A 1 313 ? 12.566 -0.999 -17.575 1.00 91.19 313 ARG A N 1
ATOM 2400 C CA . ARG A 1 313 ? 12.714 -1.780 -18.812 1.00 91.19 313 ARG A CA 1
ATOM 2401 C C . ARG A 1 313 ? 11.569 -2.772 -18.989 1.00 91.19 313 ARG A C 1
ATOM 2403 O O . ARG A 1 313 ? 11.029 -2.852 -20.086 1.00 91.19 313 ARG A O 1
ATOM 2410 N N . ALA A 1 314 ? 11.180 -3.468 -17.921 1.00 92.44 314 ALA A N 1
ATOM 2411 C CA . ALA A 1 314 ? 10.038 -4.376 -17.943 1.00 92.44 314 ALA A CA 1
ATOM 2412 C C . ALA A 1 314 ? 8.726 -3.632 -18.245 1.00 92.44 314 ALA A C 1
ATOM 2414 O O . ALA A 1 314 ? 7.949 -4.090 -19.075 1.00 92.44 314 ALA A O 1
ATOM 2415 N N . ALA A 1 315 ? 8.521 -2.445 -17.662 1.00 91.75 315 ALA A N 1
ATOM 2416 C CA . ALA A 1 315 ? 7.349 -1.616 -17.947 1.00 91.75 315 ALA A CA 1
ATOM 2417 C C . ALA A 1 315 ? 7.295 -1.156 -19.411 1.00 91.75 315 ALA A C 1
ATOM 2419 O O . ALA A 1 315 ? 6.253 -1.248 -20.054 1.00 91.75 315 ALA A O 1
ATOM 2420 N N . LEU A 1 316 ? 8.426 -0.718 -19.971 1.00 90.44 316 LEU A N 1
ATOM 2421 C CA . LEU A 1 316 ? 8.514 -0.352 -21.386 1.00 90.44 316 LEU A CA 1
ATOM 2422 C C . LEU A 1 316 ? 8.288 -1.550 -22.317 1.00 90.44 316 LEU A C 1
ATOM 2424 O O . LEU A 1 316 ? 7.643 -1.387 -23.347 1.00 90.44 316 LEU A O 1
ATOM 2428 N N . ALA A 1 317 ? 8.794 -2.734 -21.964 1.00 91.06 317 ALA A N 1
ATOM 2429 C CA . ALA A 1 317 ? 8.568 -3.956 -22.731 1.00 91.06 317 ALA A CA 1
ATOM 2430 C C . ALA A 1 317 ? 7.090 -4.375 -22.704 1.00 91.06 317 ALA A C 1
ATOM 2432 O O . ALA A 1 317 ? 6.524 -4.658 -23.758 1.00 91.06 317 ALA A O 1
ATOM 2433 N N . ALA A 1 318 ? 6.452 -4.331 -21.529 1.00 90.62 318 ALA A N 1
ATOM 2434 C CA . ALA A 1 318 ? 5.022 -4.591 -21.379 1.00 90.62 318 ALA A CA 1
ATOM 2435 C C . ALA A 1 318 ? 4.185 -3.635 -22.239 1.00 90.62 318 ALA A C 1
ATOM 2437 O O . ALA A 1 318 ? 3.292 -4.077 -22.950 1.00 90.62 318 ALA A O 1
ATOM 2438 N N . LEU A 1 319 ? 4.522 -2.342 -22.245 1.00 88.50 319 LEU A N 1
ATOM 2439 C CA . LEU A 1 319 ? 3.837 -1.343 -23.068 1.00 88.50 319 LEU A CA 1
ATOM 2440 C C . LEU A 1 319 ? 4.094 -1.512 -24.567 1.00 88.50 319 LEU A C 1
ATOM 2442 O O . LEU A 1 319 ? 3.195 -1.286 -25.369 1.00 88.50 319 LEU A O 1
ATOM 2446 N N . ALA A 1 320 ? 5.304 -1.906 -24.964 1.00 87.19 320 ALA A N 1
ATOM 2447 C CA . ALA A 1 320 ? 5.636 -2.152 -26.366 1.00 87.19 320 ALA A CA 1
ATOM 2448 C C . ALA A 1 320 ? 4.906 -3.377 -26.948 1.00 87.19 320 ALA A C 1
ATOM 2450 O O . ALA A 1 320 ? 4.739 -3.461 -28.164 1.00 87.19 320 ALA A O 1
ATOM 2451 N N . ALA A 1 321 ? 4.468 -4.310 -26.097 1.00 86.25 321 ALA A N 1
ATOM 2452 C CA . ALA A 1 321 ? 3.657 -5.454 -26.502 1.00 86.25 321 ALA A CA 1
ATOM 2453 C C . ALA A 1 321 ? 2.196 -5.076 -26.821 1.00 86.25 321 ALA A C 1
ATOM 2455 O O . ALA A 1 321 ? 1.497 -5.851 -27.474 1.00 86.25 321 ALA A O 1
ATOM 2456 N N . ILE A 1 322 ? 1.745 -3.886 -26.410 1.00 85.00 322 ILE A N 1
ATOM 2457 C CA . ILE A 1 322 ? 0.390 -3.380 -26.650 1.00 85.00 322 ILE A CA 1
ATOM 2458 C C . ILE A 1 322 ? 0.330 -2.762 -28.050 1.00 85.00 322 ILE A C 1
ATOM 2460 O O . ILE A 1 322 ? 1.082 -1.833 -28.354 1.00 85.00 322 ILE A O 1
ATOM 2464 N N . ARG A 1 323 ? -0.557 -3.271 -28.913 1.00 74.19 323 ARG A N 1
ATOM 2465 C CA . ARG A 1 323 ? -0.690 -2.802 -30.306 1.00 74.19 323 ARG A CA 1
ATOM 2466 C C . ARG A 1 323 ? -2.000 -2.068 -30.571 1.00 74.19 323 ARG A C 1
ATOM 2468 O O . ARG A 1 323 ? -1.963 -0.925 -31.018 1.00 74.19 323 ARG A O 1
ATOM 2475 N N . ASP A 1 324 ? -3.125 -2.695 -30.242 1.00 74.44 324 ASP A N 1
ATOM 2476 C CA . ASP A 1 324 ? -4.431 -2.300 -30.792 1.00 74.44 324 ASP A CA 1
ATOM 2477 C C . ASP A 1 324 ? -5.374 -1.631 -29.776 1.00 74.44 324 ASP A C 1
ATOM 2479 O O . ASP A 1 324 ? -6.500 -1.275 -30.118 1.00 74.44 324 ASP A O 1
ATOM 2483 N N . GLU A 1 325 ? -4.929 -1.416 -28.533 1.00 79.56 325 GLU A N 1
ATOM 2484 C CA . GLU A 1 325 ? -5.772 -0.889 -27.453 1.00 79.56 325 GLU A CA 1
ATOM 2485 C C . GLU A 1 325 ? -5.151 0.321 -26.721 1.00 79.56 325 GLU A C 1
ATOM 2487 O O . GLU A 1 325 ? -3.929 0.504 -26.706 1.00 79.56 325 GLU A O 1
ATOM 2492 N N . PRO A 1 326 ? -5.979 1.201 -26.122 1.00 83.12 326 PRO A N 1
ATOM 2493 C CA . PRO A 1 326 ? -5.521 2.269 -25.238 1.00 83.12 326 PRO A CA 1
ATOM 2494 C C . PRO A 1 326 ? -4.697 1.724 -24.069 1.00 83.12 326 PRO A C 1
ATOM 2496 O O . PRO A 1 326 ? -5.164 0.839 -23.355 1.00 83.12 326 PRO A O 1
ATOM 2499 N N . ALA A 1 327 ? -3.527 2.314 -23.819 1.00 90.56 327 ALA A N 1
ATOM 2500 C CA . ALA A 1 327 ? -2.716 1.991 -22.652 1.00 90.56 327 ALA A CA 1
ATOM 2501 C C . ALA A 1 327 ? -2.885 3.049 -21.550 1.00 90.56 327 ALA A C 1
ATOM 2503 O O . ALA A 1 327 ? -2.720 4.249 -21.789 1.00 90.56 327 ALA A O 1
ATOM 2504 N N . ILE A 1 328 ? -3.165 2.606 -20.32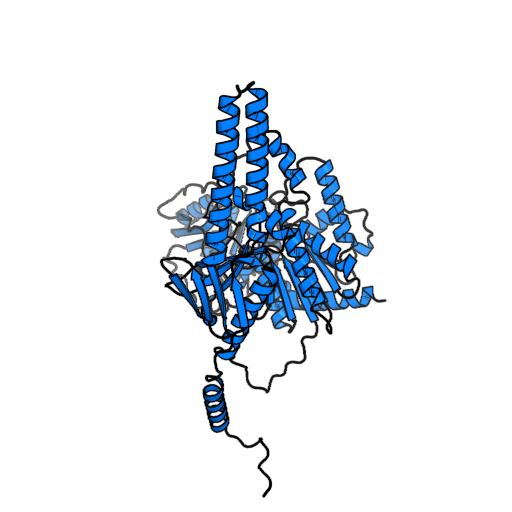9 1.00 93.06 328 ILE A N 1
ATOM 2505 C CA . ILE A 1 328 ? -3.057 3.412 -19.111 1.00 93.06 328 ILE A CA 1
ATOM 2506 C C . ILE A 1 328 ? -1.835 2.918 -18.351 1.00 93.06 328 ILE A C 1
ATOM 2508 O O . ILE A 1 328 ? -1.671 1.721 -18.142 1.00 93.06 328 ILE A O 1
ATOM 2512 N N . VAL A 1 329 ? -0.984 3.836 -17.916 1.00 94.94 329 VAL A N 1
ATOM 2513 C CA . VAL A 1 329 ? 0.174 3.523 -17.081 1.00 94.94 329 VAL A CA 1
ATOM 2514 C C . VAL A 1 329 ? -0.085 4.092 -15.709 1.00 94.94 329 VAL A C 1
ATOM 2516 O O . VAL A 1 329 ? -0.254 5.299 -15.565 1.00 94.94 329 VAL A O 1
ATOM 2519 N N . LEU A 1 330 ? -0.092 3.231 -14.704 1.00 95.94 330 LEU A N 1
ATOM 2520 C CA . LEU A 1 330 ? -0.280 3.625 -13.323 1.00 95.94 330 LEU A CA 1
ATOM 2521 C C . LEU A 1 330 ? 1.006 3.373 -12.539 1.00 95.94 330 LEU A C 1
ATOM 2523 O O . LEU A 1 330 ? 1.404 2.226 -12.368 1.00 95.94 330 LEU A O 1
ATOM 2527 N N . THR A 1 331 ? 1.643 4.426 -12.029 1.00 95.69 331 THR A N 1
ATOM 2528 C CA . THR A 1 331 ? 2.770 4.294 -11.089 1.00 95.69 331 THR A CA 1
ATOM 2529 C C . THR A 1 331 ? 2.288 4.589 -9.675 1.00 95.69 331 THR A C 1
ATOM 2531 O O . THR A 1 331 ? 1.653 5.616 -9.480 1.00 95.69 331 THR A O 1
ATOM 2534 N N . SER A 1 332 ? 2.578 3.739 -8.686 1.00 93.81 332 SER A N 1
ATOM 2535 C CA . SER A 1 332 ? 2.100 3.945 -7.304 1.00 93.81 332 SER A CA 1
ATOM 2536 C C . SER A 1 332 ? 3.230 3.896 -6.281 1.00 93.81 332 SER A C 1
ATOM 2538 O O . SER A 1 332 ? 4.029 2.954 -6.273 1.00 93.81 332 SER A O 1
ATOM 2540 N N . SER A 1 333 ? 3.301 4.925 -5.431 1.00 89.06 333 SER A N 1
ATOM 2541 C CA . SER A 1 333 ? 4.254 5.011 -4.323 1.00 89.06 333 SER A CA 1
ATOM 2542 C C . SER A 1 333 ? 3.842 4.114 -3.140 1.00 89.06 333 SER A C 1
ATOM 2544 O O . SER A 1 333 ? 2.676 3.728 -3.019 1.00 89.06 333 SER A O 1
ATOM 2546 N N . PRO A 1 334 ? 4.771 3.733 -2.240 1.00 82.50 334 PRO A N 1
ATOM 2547 C CA . PRO A 1 334 ? 6.196 4.031 -2.192 1.00 82.50 334 PRO A CA 1
ATOM 2548 C C . PRO A 1 334 ? 7.027 2.997 -2.969 1.00 82.50 334 PRO A C 1
ATOM 2550 O O . PRO A 1 334 ? 6.584 1.897 -3.268 1.00 82.50 334 PRO A O 1
ATOM 2553 N N . TYR A 1 335 ? 8.282 3.277 -3.305 1.00 86.00 335 TYR A N 1
ATOM 2554 C CA . TYR A 1 335 ? 8.995 4.543 -3.137 1.00 86.00 335 TYR A CA 1
ATOM 2555 C C . TYR A 1 335 ? 8.697 5.510 -4.293 1.00 86.00 335 TYR A C 1
ATOM 2557 O O . TYR A 1 335 ? 8.394 5.072 -5.399 1.00 86.00 335 TYR A O 1
ATOM 2565 N N . ASN A 1 336 ? 8.794 6.822 -4.056 1.00 87.56 336 ASN A N 1
ATOM 2566 C CA . ASN A 1 336 ? 8.367 7.849 -5.021 1.00 87.56 336 ASN A CA 1
ATOM 2567 C C . ASN A 1 336 ? 9.183 7.866 -6.323 1.00 87.56 336 ASN A C 1
ATOM 2569 O O . ASN A 1 336 ? 8.690 8.303 -7.364 1.00 87.56 336 ASN A O 1
ATOM 2573 N N . SER A 1 337 ? 10.408 7.330 -6.317 1.00 88.19 337 SER A N 1
ATOM 2574 C CA . SER A 1 337 ? 11.214 7.159 -7.527 1.00 88.19 337 SER A CA 1
ATOM 2575 C C . SER A 1 337 ? 10.550 6.306 -8.608 1.00 88.19 337 SER A C 1
ATOM 2577 O O . SER A 1 337 ? 10.919 6.443 -9.776 1.00 88.19 337 SER A O 1
ATOM 2579 N N . VAL A 1 338 ? 9.559 5.477 -8.263 1.00 91.06 338 VAL A N 1
ATOM 2580 C CA . VAL A 1 338 ? 8.767 4.702 -9.228 1.00 91.06 338 VAL A CA 1
ATOM 2581 C C . VAL A 1 338 ? 8.058 5.601 -10.247 1.00 91.06 338 VAL A C 1
ATOM 2583 O O . VAL A 1 338 ? 7.928 5.230 -11.412 1.00 91.06 338 VAL A O 1
ATOM 2586 N N . HIS A 1 339 ? 7.684 6.828 -9.870 1.00 93.44 339 HIS A N 1
ATOM 2587 C CA . HIS A 1 339 ? 7.054 7.784 -10.782 1.00 93.44 339 HIS A CA 1
ATOM 2588 C C . HIS A 1 339 ? 8.001 8.241 -11.901 1.00 93.44 339 HIS A C 1
ATOM 2590 O O . HIS A 1 339 ? 7.545 8.614 -12.981 1.00 93.44 339 HIS A O 1
ATOM 2596 N N . LEU A 1 340 ? 9.322 8.129 -11.711 1.00 89.56 340 LEU A N 1
ATOM 2597 C CA . LEU A 1 340 ? 10.287 8.382 -12.784 1.00 89.56 340 LEU A CA 1
ATOM 2598 C C . LEU A 1 340 ? 10.165 7.352 -13.920 1.00 89.56 340 LEU A C 1
ATOM 2600 O O . LEU A 1 340 ? 10.494 7.687 -15.056 1.00 89.56 340 LEU A O 1
ATOM 2604 N N . ALA A 1 341 ? 9.642 6.146 -13.651 1.00 84.19 341 ALA A N 1
ATOM 2605 C CA . ALA A 1 341 ? 9.280 5.186 -14.698 1.00 84.19 341 ALA A CA 1
ATOM 2606 C C . ALA A 1 341 ? 8.230 5.795 -15.625 1.00 84.19 341 ALA A C 1
ATOM 2608 O O . ALA A 1 341 ? 8.396 5.801 -16.841 1.00 84.19 341 ALA A O 1
ATOM 2609 N N . GLY A 1 342 ? 7.169 6.340 -15.025 1.00 86.31 342 GLY A N 1
ATOM 2610 C CA . GLY A 1 342 ? 6.046 6.935 -15.737 1.00 86.31 342 GLY A CA 1
ATOM 2611 C C . GLY A 1 342 ? 6.478 8.118 -16.595 1.00 86.31 342 GLY A C 1
ATOM 2612 O O . GLY A 1 342 ? 6.088 8.204 -17.754 1.00 86.31 342 GLY A O 1
ATOM 2613 N N . ARG A 1 343 ? 7.397 8.949 -16.091 1.00 88.44 343 ARG A N 1
ATOM 2614 C CA . ARG A 1 343 ? 7.998 10.034 -16.875 1.00 88.44 343 ARG A CA 1
ATOM 2615 C C . ARG A 1 343 ? 8.767 9.516 -18.092 1.00 88.44 343 ARG A C 1
ATOM 2617 O O . ARG A 1 343 ? 8.526 9.984 -19.197 1.00 88.44 343 ARG A O 1
ATOM 2624 N N . VAL A 1 344 ? 9.660 8.538 -17.913 1.00 86.19 344 VAL A N 1
ATOM 2625 C CA . VAL A 1 344 ? 10.414 7.935 -19.032 1.00 86.19 344 VAL A CA 1
ATOM 2626 C C . VAL A 1 344 ? 9.466 7.298 -20.050 1.00 86.19 344 VAL A C 1
ATOM 2628 O O . VAL A 1 344 ? 9.704 7.358 -21.255 1.00 86.19 344 VAL A O 1
ATOM 2631 N N . ILE A 1 345 ? 8.380 6.693 -19.575 1.00 83.00 345 ILE A N 1
ATOM 2632 C CA . ILE A 1 345 ? 7.331 6.129 -20.418 1.00 83.00 345 ILE A CA 1
ATOM 2633 C C . ILE A 1 345 ? 6.629 7.231 -21.217 1.00 83.00 345 ILE A C 1
ATOM 2635 O O . ILE A 1 345 ? 6.514 7.093 -22.433 1.00 83.00 345 ILE A O 1
ATOM 2639 N N . LYS A 1 346 ? 6.226 8.337 -20.580 1.00 86.38 346 LYS A N 1
ATOM 2640 C CA . LYS A 1 346 ? 5.605 9.483 -21.258 1.00 86.38 346 LYS A CA 1
ATOM 2641 C C . LYS A 1 346 ? 6.549 10.098 -22.295 1.00 86.38 346 LYS A C 1
ATOM 2643 O O . LYS A 1 346 ? 6.132 10.317 -23.427 1.00 86.38 346 LYS A O 1
ATOM 2648 N N . GLU A 1 347 ? 7.828 10.275 -21.959 1.00 86.50 347 GLU A N 1
ATOM 2649 C CA . GLU A 1 347 ? 8.865 10.776 -22.876 1.00 86.50 347 GLU A CA 1
ATOM 2650 C C . GLU A 1 347 ? 9.048 9.872 -24.112 1.00 86.50 347 GLU A C 1
ATOM 2652 O O . GLU A 1 347 ? 9.321 10.369 -25.202 1.00 86.50 347 GLU A O 1
ATOM 2657 N N . ARG A 1 348 ? 8.890 8.547 -23.975 1.00 83.62 348 ARG A N 1
ATOM 2658 C CA . ARG A 1 348 ? 9.093 7.582 -25.076 1.00 83.62 348 ARG A CA 1
ATOM 2659 C C . ARG A 1 348 ? 7.838 7.252 -25.875 1.00 83.62 348 ARG A C 1
ATOM 2661 O O . ARG A 1 348 ? 7.937 6.909 -27.052 1.00 83.62 348 ARG A O 1
ATOM 2668 N N . LEU A 1 349 ? 6.677 7.235 -25.228 1.00 78.56 349 LEU A N 1
ATOM 2669 C CA . LEU A 1 349 ? 5.428 6.761 -25.827 1.00 78.56 349 LEU A CA 1
ATOM 2670 C C . LEU A 1 349 ? 4.457 7.895 -26.163 1.00 78.56 349 LEU A C 1
ATOM 2672 O O . LEU A 1 349 ? 3.531 7.645 -26.937 1.00 78.56 349 LEU A O 1
ATOM 2676 N N . GLY A 1 350 ? 4.668 9.105 -25.636 1.00 82.38 350 GLY A N 1
ATOM 2677 C CA . GLY A 1 350 ? 3.803 10.261 -25.868 1.00 82.38 350 GLY A CA 1
ATOM 2678 C C . GLY A 1 350 ? 2.343 9.950 -25.540 1.00 82.38 350 GLY A C 1
ATOM 2679 O O . GLY A 1 350 ? 2.041 9.327 -24.523 1.00 82.38 350 GLY A O 1
ATOM 2680 N N . ASP A 1 351 ? 1.434 10.314 -26.443 1.00 80.81 351 ASP A N 1
ATOM 2681 C CA . ASP A 1 351 ? -0.021 10.176 -26.252 1.00 80.81 351 ASP A CA 1
ATOM 2682 C C . ASP A 1 351 ? -0.579 8.789 -26.611 1.00 80.81 351 ASP A C 1
ATOM 2684 O O . ASP A 1 351 ? -1.799 8.584 -26.732 1.00 80.81 351 ASP A O 1
ATOM 2688 N N . ARG A 1 352 ? 0.311 7.803 -26.788 1.00 81.44 352 ARG A N 1
ATOM 2689 C CA . ARG A 1 352 ? -0.082 6.389 -26.863 1.00 81.44 352 ARG A CA 1
ATOM 2690 C C . ARG A 1 352 ? -0.495 5.843 -25.502 1.00 81.44 352 ARG A C 1
ATOM 2692 O O . ARG A 1 352 ? -1.367 4.977 -25.460 1.00 81.44 352 ARG A O 1
ATOM 2699 N N . ALA A 1 353 ? 0.084 6.370 -24.424 1.00 87.88 353 ALA A N 1
ATOM 2700 C CA . ALA A 1 353 ? -0.227 5.978 -23.058 1.00 87.88 353 ALA A CA 1
ATOM 2701 C C . ALA A 1 353 ? -0.660 7.189 -22.224 1.00 87.88 353 ALA A C 1
ATOM 2703 O O . ALA A 1 353 ? -0.060 8.259 -22.314 1.00 87.88 353 ALA A O 1
ATOM 2704 N N . THR A 1 354 ? -1.685 7.002 -21.396 1.00 91.56 354 THR A N 1
ATOM 2705 C CA . THR A 1 354 ? -2.084 7.975 -20.373 1.00 91.56 354 THR A CA 1
ATOM 2706 C C . THR A 1 354 ? -1.413 7.597 -19.064 1.00 91.56 354 THR A C 1
ATOM 2708 O O . THR A 1 354 ? -1.692 6.530 -18.517 1.00 91.56 354 THR A O 1
ATOM 2711 N N . TRP A 1 355 ? -0.519 8.447 -18.568 1.00 94.38 355 TRP A N 1
ATOM 2712 C CA . TRP A 1 355 ? 0.202 8.195 -17.327 1.00 94.38 355 TRP A CA 1
ATOM 2713 C C . TRP A 1 355 ? -0.488 8.851 -16.127 1.00 94.38 355 TRP A C 1
ATOM 2715 O O . TRP A 1 355 ? -0.585 10.074 -16.035 1.00 94.38 355 TRP A O 1
ATOM 2725 N N . ILE A 1 356 ? -0.906 8.015 -15.177 1.00 94.88 356 ILE A N 1
ATOM 2726 C CA . ILE A 1 356 ? -1.399 8.417 -13.863 1.00 94.88 356 ILE A CA 1
ATOM 2727 C C . ILE A 1 356 ? -0.331 8.114 -12.803 1.00 94.88 356 ILE A C 1
ATOM 2729 O O . ILE A 1 356 ? 0.167 6.988 -12.698 1.00 94.88 356 ILE A O 1
ATOM 2733 N N . ALA A 1 357 ? 0.029 9.123 -12.013 1.00 95.25 357 ALA A N 1
ATOM 2734 C CA . ALA A 1 357 ? 0.886 8.985 -10.841 1.00 95.25 357 ALA A CA 1
ATOM 2735 C C . ALA A 1 357 ? 0.026 8.908 -9.569 1.00 95.25 357 ALA A C 1
ATOM 2737 O O . ALA A 1 357 ? -0.661 9.866 -9.230 1.00 95.25 357 ALA A O 1
ATOM 2738 N N . ASP A 1 358 ? 0.060 7.776 -8.866 1.00 94.19 358 ASP A N 1
ATOM 2739 C CA . ASP A 1 358 ? -0.610 7.574 -7.577 1.00 94.19 358 ASP A CA 1
ATOM 2740 C C . ASP A 1 358 ? 0.317 7.922 -6.416 1.00 94.19 358 ASP A C 1
ATOM 2742 O O . ASP A 1 358 ? 1.142 7.116 -5.976 1.00 94.19 358 ASP A O 1
ATOM 2746 N N . SER A 1 359 ? 0.147 9.147 -5.919 1.00 90.12 359 SER A N 1
ATOM 2747 C CA . SER A 1 359 ? 0.790 9.674 -4.719 1.00 90.12 359 SER A CA 1
ATOM 2748 C C . SER A 1 359 ? 0.066 9.153 -3.481 1.00 90.12 359 SER A C 1
ATOM 2750 O O . SER A 1 359 ? -0.735 9.845 -2.839 1.00 90.12 359 SER A O 1
ATOM 2752 N N . ARG A 1 360 ? 0.345 7.888 -3.164 1.00 86.38 360 ARG A N 1
ATOM 2753 C CA . ARG A 1 360 ? -0.160 7.214 -1.968 1.00 86.38 360 ARG A CA 1
ATOM 2754 C C . ARG A 1 360 ? 0.479 7.759 -0.696 1.00 86.38 360 ARG A C 1
ATOM 2756 O O . ARG A 1 360 ? -0.212 7.918 0.299 1.00 86.38 360 ARG A O 1
ATOM 2763 N N . ASP A 1 361 ? 1.781 8.006 -0.723 1.00 81.75 361 ASP A N 1
ATOM 2764 C CA . ASP A 1 361 ? 2.534 8.596 0.383 1.00 81.75 361 ASP A CA 1
ATOM 2765 C C . ASP A 1 361 ? 3.086 9.964 -0.057 1.00 81.75 361 ASP A C 1
ATOM 2767 O O . ASP A 1 361 ? 3.468 10.130 -1.217 1.00 81.75 361 ASP A O 1
ATOM 2771 N N . ASP A 1 362 ? 3.138 10.946 0.854 1.00 84.50 362 ASP A N 1
ATOM 2772 C CA . ASP A 1 362 ? 3.750 12.254 0.563 1.00 84.50 362 ASP A CA 1
ATOM 2773 C C . ASP A 1 362 ? 5.199 12.074 0.091 1.00 84.50 362 ASP A C 1
ATOM 2775 O O . ASP A 1 362 ? 5.947 11.247 0.632 1.00 84.50 362 ASP A O 1
ATOM 2779 N N . TRP A 1 363 ? 5.629 12.887 -0.883 1.00 86.25 363 TRP A N 1
ATOM 2780 C CA . TRP A 1 363 ? 6.989 12.801 -1.410 1.00 86.25 363 TRP A CA 1
ATOM 2781 C C . TRP A 1 363 ? 8.028 12.942 -0.299 1.00 86.25 363 TRP A C 1
ATOM 2783 O O . TRP A 1 363 ? 9.067 12.283 -0.323 1.00 86.25 363 TRP A O 1
ATOM 2793 N N . PHE A 1 364 ? 7.700 13.754 0.711 1.00 82.19 364 PHE A N 1
ATOM 2794 C CA . PHE A 1 364 ? 8.539 14.069 1.858 1.00 82.19 364 PHE A CA 1
ATOM 2795 C C . PHE A 1 364 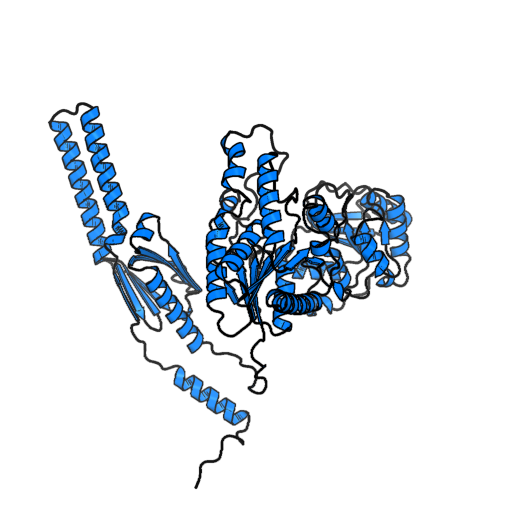? 8.149 13.335 3.147 1.00 82.19 364 PHE A C 1
ATOM 2797 O O . PHE A 1 364 ? 8.496 13.787 4.240 1.00 82.19 364 PHE A O 1
ATOM 2804 N N . HIS A 1 365 ? 7.474 12.184 3.040 1.00 73.06 365 HIS A N 1
ATOM 2805 C CA . HIS A 1 365 ? 7.040 11.416 4.204 1.00 73.06 365 HIS A CA 1
ATOM 2806 C C . HIS A 1 365 ? 8.225 11.055 5.134 1.00 73.06 365 HIS A C 1
ATOM 2808 O O . HIS A 1 365 ? 9.143 10.338 4.712 1.00 73.06 365 HIS A O 1
ATOM 2814 N N . PRO A 1 366 ? 8.207 11.478 6.415 1.00 61.88 366 PRO A N 1
ATOM 2815 C CA . PRO A 1 366 ? 9.382 11.442 7.292 1.00 61.88 366 PRO A CA 1
ATOM 2816 C C . PRO A 1 366 ? 9.855 10.022 7.629 1.00 61.88 366 PRO A C 1
ATOM 2818 O O . PRO A 1 366 ? 11.039 9.809 7.877 1.00 61.88 366 PRO A O 1
ATOM 2821 N N . VAL A 1 367 ? 8.949 9.037 7.600 1.00 60.94 367 VAL A N 1
ATOM 2822 C CA . VAL A 1 367 ? 9.272 7.628 7.895 1.00 60.94 367 VAL A CA 1
ATOM 2823 C C . VAL A 1 367 ? 9.958 6.931 6.716 1.00 60.94 367 VAL A C 1
ATOM 2825 O O . VAL A 1 367 ? 10.818 6.078 6.918 1.00 60.94 367 VAL A O 1
ATOM 2828 N N . PHE A 1 368 ? 9.599 7.280 5.477 1.00 59.72 368 PHE A N 1
ATOM 2829 C CA . PHE A 1 368 ? 10.090 6.573 4.288 1.00 59.72 368 PHE A CA 1
ATOM 2830 C C . PHE A 1 368 ? 11.310 7.255 3.657 1.00 59.72 368 PHE A C 1
ATOM 2832 O O . PHE A 1 368 ? 12.107 6.582 2.996 1.00 59.72 368 PHE A O 1
ATOM 2839 N N . PHE A 1 369 ? 11.484 8.564 3.880 1.00 65.06 369 PHE A N 1
ATOM 2840 C CA . PHE A 1 369 ? 12.473 9.374 3.176 1.00 65.06 369 PHE A CA 1
ATOM 2841 C C . PHE A 1 369 ? 13.238 10.303 4.137 1.00 65.06 369 PHE A C 1
ATOM 2843 O O . PHE A 1 369 ? 12.760 11.381 4.490 1.00 65.06 369 PHE A O 1
ATOM 2850 N N . PRO A 1 370 ? 14.459 9.938 4.566 1.00 63.34 370 PRO A N 1
ATOM 2851 C CA . PRO A 1 370 ? 15.318 10.868 5.285 1.00 63.34 370 PRO A CA 1
ATOM 2852 C C . PRO A 1 370 ? 15.914 11.883 4.299 1.00 63.34 370 PRO A C 1
ATOM 2854 O O . PRO A 1 370 ? 16.708 11.514 3.435 1.00 63.34 370 PRO A O 1
ATOM 2857 N N . PHE A 1 371 ? 15.575 13.170 4.439 1.00 71.00 371 PHE A N 1
ATOM 2858 C CA . PHE A 1 371 ? 16.182 14.258 3.657 1.00 71.00 371 PHE A CA 1
ATOM 2859 C C . PHE A 1 371 ? 17.269 14.961 4.484 1.00 71.00 371 PHE A C 1
ATOM 2861 O O . PHE A 1 371 ? 16.965 15.909 5.215 1.00 71.00 371 PHE A O 1
ATOM 2868 N N . PRO A 1 372 ? 18.542 14.529 4.393 1.00 69.12 372 PRO A N 1
ATOM 2869 C CA . PRO A 1 372 ? 19.581 14.905 5.353 1.00 69.12 372 PRO A CA 1
ATOM 2870 C C . PRO A 1 372 ? 19.963 16.391 5.329 1.00 69.12 372 PRO A C 1
ATOM 2872 O O . PRO A 1 372 ? 20.541 16.881 6.292 1.00 69.12 372 PRO A O 1
ATOM 2875 N N . ASN A 1 373 ? 19.695 17.116 4.238 1.00 79.19 373 ASN A N 1
ATOM 2876 C CA . ASN A 1 373 ? 20.034 18.533 4.106 1.00 79.19 373 ASN A CA 1
ATOM 2877 C C . ASN A 1 373 ? 19.126 19.253 3.092 1.00 79.19 373 ASN A C 1
ATOM 2879 O O . ASN A 1 373 ? 18.347 18.629 2.368 1.00 79.19 373 ASN A O 1
ATOM 2883 N N . ALA A 1 374 ? 19.243 20.584 3.039 1.00 84.62 374 ALA A N 1
ATOM 2884 C CA . ALA A 1 374 ? 18.443 21.438 2.163 1.00 84.62 374 ALA A CA 1
ATOM 2885 C C . ALA A 1 374 ? 18.664 21.156 0.666 1.00 84.62 374 ALA A C 1
ATOM 2887 O O . ALA A 1 374 ? 17.700 21.180 -0.093 1.00 84.62 374 ALA A O 1
ATOM 2888 N N . ALA A 1 375 ? 19.888 20.823 0.243 1.00 83.94 375 ALA A N 1
ATOM 2889 C CA . ALA A 1 375 ? 20.181 20.501 -1.156 1.00 83.94 375 ALA A CA 1
ATOM 2890 C C . ALA A 1 375 ? 19.467 19.215 -1.608 1.00 83.94 375 ALA A C 1
ATOM 2892 O O . ALA A 1 375 ? 18.860 19.175 -2.677 1.00 83.94 375 ALA A O 1
ATOM 2893 N N . TYR A 1 376 ? 19.462 18.185 -0.759 1.00 82.50 376 TYR A N 1
ATOM 2894 C CA . TYR A 1 376 ? 18.745 16.935 -1.004 1.00 82.50 376 TYR A CA 1
ATOM 2895 C C . TYR A 1 376 ? 17.225 17.152 -1.071 1.00 82.50 376 TYR A C 1
ATOM 2897 O O . TYR A 1 376 ? 16.548 16.561 -1.919 1.00 82.50 376 TYR A O 1
ATOM 2905 N N . ARG A 1 377 ? 16.688 18.035 -0.213 1.00 85.88 377 ARG A N 1
ATOM 2906 C CA . ARG A 1 377 ? 15.280 18.463 -0.272 1.00 85.88 377 ARG A CA 1
ATOM 2907 C C . ARG A 1 377 ? 14.965 19.221 -1.558 1.00 85.88 377 ARG A C 1
ATOM 2909 O O . ARG A 1 377 ? 13.973 18.906 -2.202 1.00 85.88 377 ARG A O 1
ATOM 2916 N N . ALA A 1 378 ? 15.813 20.167 -1.957 1.00 88.50 378 ALA A N 1
ATOM 2917 C CA . ALA A 1 378 ? 15.634 20.944 -3.181 1.00 88.50 378 ALA A CA 1
ATOM 2918 C C . ALA A 1 378 ? 15.652 20.052 -4.433 1.00 88.50 378 ALA A C 1
ATOM 2920 O O . ALA A 1 378 ? 14.798 20.198 -5.303 1.00 88.50 378 ALA A O 1
ATOM 2921 N N . TYR A 1 379 ? 16.564 19.076 -4.491 1.00 88.56 379 TYR A N 1
ATOM 2922 C CA . TYR A 1 379 ? 16.603 18.092 -5.573 1.00 88.56 379 TYR A CA 1
ATOM 2923 C C . TYR A 1 379 ? 15.311 17.268 -5.653 1.00 88.56 379 TYR A C 1
ATOM 2925 O O . TYR A 1 379 ? 14.721 17.160 -6.726 1.00 88.56 379 TYR A O 1
ATOM 2933 N N . ASN A 1 380 ? 14.843 16.725 -4.524 1.00 89.38 380 ASN A N 1
ATOM 2934 C CA . ASN A 1 380 ? 13.602 15.948 -4.488 1.00 89.38 380 ASN A CA 1
ATOM 2935 C C . ASN A 1 380 ? 12.367 16.794 -4.807 1.00 89.38 380 ASN A C 1
ATOM 2937 O O . ASN A 1 380 ? 11.519 16.333 -5.560 1.00 89.38 380 ASN A O 1
ATOM 2941 N N . ARG A 1 381 ? 12.310 18.051 -4.349 1.00 91.50 381 ARG A N 1
ATOM 2942 C CA . ARG A 1 381 ? 11.256 19.004 -4.735 1.00 91.50 381 ARG A CA 1
ATOM 2943 C C . ARG A 1 381 ? 11.266 19.220 -6.248 1.00 91.50 381 ARG A C 1
ATOM 2945 O O . ARG A 1 381 ? 10.218 19.258 -6.878 1.00 91.50 381 ARG A O 1
ATOM 2952 N N . GLY A 1 382 ? 12.452 19.309 -6.852 1.00 92.56 382 GLY A N 1
ATOM 2953 C CA . GLY A 1 382 ? 12.598 19.387 -8.303 1.00 92.56 382 GLY A CA 1
ATOM 2954 C C . GLY A 1 382 ? 12.100 18.136 -9.037 1.00 92.56 382 GLY A C 1
ATOM 2955 O O . GLY A 1 382 ? 11.562 18.256 -10.135 1.00 92.56 382 GLY A O 1
ATOM 2956 N N . LEU A 1 383 ? 12.257 16.941 -8.459 1.00 92.00 383 LEU A N 1
ATOM 2957 C CA . LEU A 1 383 ? 11.708 15.703 -9.025 1.00 92.00 383 LEU A CA 1
ATOM 2958 C C . LEU A 1 383 ? 10.192 15.598 -8.857 1.00 92.00 383 LEU A C 1
ATOM 2960 O O . LEU A 1 383 ? 9.519 15.207 -9.806 1.00 92.00 383 LEU A O 1
ATOM 2964 N N . GLU A 1 384 ? 9.659 15.986 -7.701 1.00 93.00 384 GLU A N 1
ATOM 2965 C CA . GLU A 1 384 ? 8.215 16.051 -7.474 1.00 93.00 384 GLU A CA 1
ATOM 2966 C C . GLU A 1 384 ? 7.564 17.029 -8.462 1.00 93.00 384 GLU A C 1
ATOM 2968 O O . GLU A 1 384 ? 6.664 16.638 -9.198 1.00 93.00 384 GLU A O 1
ATOM 2973 N N . ALA A 1 385 ? 8.109 18.243 -8.614 1.00 92.62 385 ALA A N 1
ATOM 2974 C CA . ALA A 1 385 ? 7.642 19.218 -9.607 1.00 92.62 385 ALA A CA 1
ATOM 2975 C C . ALA A 1 385 ? 7.659 18.662 -11.041 1.00 92.62 385 ALA A C 1
ATOM 2977 O O . ALA A 1 385 ? 6.765 18.931 -11.841 1.00 92.62 385 ALA A O 1
ATOM 2978 N N . LYS A 1 386 ? 8.681 17.875 -11.383 1.00 92.75 386 LYS A N 1
ATOM 2979 C CA . LYS A 1 386 ? 8.775 17.198 -12.680 1.00 92.75 386 LYS A CA 1
ATOM 2980 C C . LYS A 1 386 ? 7.652 16.177 -12.873 1.00 92.75 386 LYS A C 1
ATOM 2982 O O . LYS A 1 386 ? 7.062 16.143 -13.945 1.00 92.75 386 LYS A O 1
ATOM 2987 N N . VAL A 1 387 ? 7.344 15.374 -11.855 1.00 92.62 387 VAL A N 1
ATOM 2988 C CA . VAL A 1 387 ? 6.232 14.410 -11.900 1.00 92.62 387 VAL A CA 1
ATOM 2989 C C . VAL A 1 387 ? 4.890 15.132 -12.013 1.00 92.62 387 VAL A C 1
ATOM 2991 O O . VAL A 1 387 ? 4.106 14.789 -12.891 1.00 92.62 387 VAL A O 1
ATOM 2994 N N . LEU A 1 388 ? 4.658 16.168 -11.201 1.00 91.19 388 LEU A N 1
ATOM 2995 C CA . LEU A 1 388 ? 3.432 16.974 -11.240 1.00 91.19 388 LEU A CA 1
ATOM 2996 C C . LEU A 1 388 ? 3.183 17.585 -12.625 1.00 91.19 388 LEU A C 1
ATOM 2998 O O . LEU A 1 388 ? 2.053 17.610 -13.104 1.00 91.19 388 LEU A O 1
ATOM 3002 N N . ARG A 1 389 ? 4.242 18.063 -13.284 1.00 88.94 389 ARG A N 1
ATOM 3003 C CA . ARG A 1 389 ? 4.153 18.658 -14.621 1.00 88.94 389 ARG A CA 1
ATOM 3004 C C . ARG A 1 389 ? 3.847 17.621 -15.702 1.00 88.94 389 ARG A C 1
ATOM 3006 O O . ARG A 1 389 ? 2.949 17.839 -16.517 1.00 88.94 389 ARG A O 1
ATOM 3013 N N . ASP A 1 390 ? 4.600 16.525 -15.706 1.00 90.56 390 ASP A N 1
ATOM 3014 C CA . ASP A 1 390 ? 4.659 15.599 -16.839 1.00 90.56 390 ASP A CA 1
ATOM 3015 C C . ASP A 1 390 ? 3.582 14.499 -16.781 1.00 90.56 390 ASP A C 1
ATOM 3017 O O . ASP A 1 390 ? 3.222 13.955 -17.824 1.00 90.56 390 ASP A O 1
ATOM 3021 N N . ALA A 1 391 ? 3.054 14.164 -15.597 1.00 92.00 391 ALA A N 1
ATOM 3022 C CA . ALA A 1 391 ? 1.975 13.183 -15.458 1.00 92.00 391 ALA A CA 1
ATOM 3023 C C . ALA A 1 391 ? 0.677 13.695 -16.093 1.00 92.00 391 ALA A C 1
ATOM 3025 O O . ALA A 1 391 ? 0.330 14.864 -15.927 1.00 92.00 391 ALA A O 1
ATOM 3026 N N . ASP A 1 392 ? -0.060 12.831 -16.797 1.00 91.19 392 ASP A N 1
ATOM 3027 C CA . ASP A 1 392 ? -1.365 13.178 -17.374 1.00 91.19 392 ASP A CA 1
ATOM 3028 C C . ASP A 1 392 ? -2.440 13.285 -16.288 1.00 91.19 392 ASP A C 1
ATOM 3030 O O . ASP A 1 392 ? -3.363 14.083 -16.425 1.00 91.19 392 ASP A O 1
ATOM 3034 N N . GLY A 1 393 ? -2.299 12.511 -15.208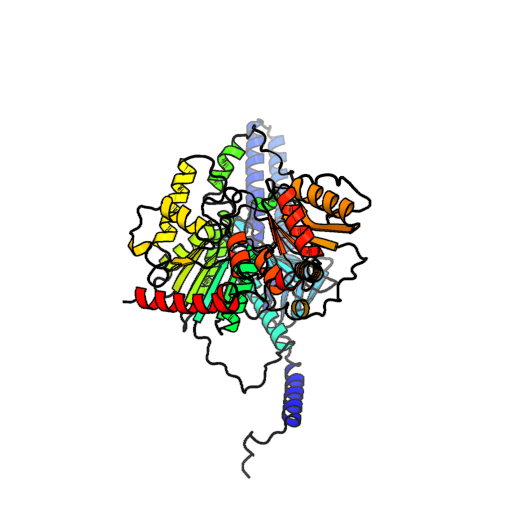 1.00 91.69 393 GLY A N 1
ATOM 3035 C CA . GLY A 1 393 ? -3.151 12.564 -14.025 1.00 91.69 393 GLY A CA 1
ATOM 3036 C C . GLY A 1 393 ? -2.384 12.263 -12.736 1.00 91.69 393 GLY A C 1
ATOM 3037 O O . GLY A 1 393 ? -1.416 11.506 -12.732 1.00 91.69 393 GLY A O 1
ATOM 3038 N N . LEU A 1 394 ? -2.839 12.835 -11.627 1.00 92.50 394 LEU A N 1
ATOM 3039 C CA . LEU A 1 394 ? -2.319 12.617 -10.279 1.00 92.50 394 LEU A CA 1
ATOM 3040 C C . LEU A 1 394 ? -3.429 12.092 -9.357 1.00 92.50 394 LEU A C 1
ATOM 3042 O O . LEU A 1 394 ? -4.438 12.767 -9.177 1.00 92.50 394 LEU A O 1
ATOM 3046 N N . THR A 1 395 ? -3.266 10.932 -8.728 1.00 92.94 395 THR A N 1
ATOM 3047 C CA . THR A 1 395 ? -4.151 10.523 -7.624 1.00 92.94 395 THR A CA 1
ATOM 3048 C C . THR A 1 395 ? -3.486 10.803 -6.288 1.00 92.94 395 THR A C 1
ATOM 3050 O O . THR A 1 395 ? -2.288 10.589 -6.120 1.00 92.94 395 THR A O 1
ATOM 3053 N N . ILE A 1 396 ? -4.259 11.310 -5.330 1.00 89.88 396 ILE A N 1
ATOM 3054 C CA . ILE A 1 396 ? -3.774 11.681 -3.998 1.00 89.88 396 ILE A CA 1
ATOM 3055 C C . ILE A 1 396 ? -4.639 10.991 -2.951 1.00 89.88 396 ILE A C 1
ATOM 3057 O O . ILE A 1 396 ? -5.867 11.053 -3.012 1.00 89.88 396 ILE A O 1
ATOM 3061 N N . VAL A 1 397 ? -4.009 10.349 -1.965 1.00 87.12 397 VAL A N 1
ATOM 3062 C CA . VAL A 1 397 ? -4.739 9.557 -0.961 1.00 87.12 397 VAL A CA 1
ATOM 3063 C C . VAL A 1 397 ? -5.506 10.407 0.058 1.00 87.12 397 VAL A C 1
ATOM 3065 O O . VAL A 1 397 ? -6.543 9.987 0.570 1.00 87.12 397 VAL A O 1
ATOM 3068 N N . SER A 1 398 ? -5.014 11.600 0.389 1.00 84.25 398 SER A N 1
ATOM 3069 C CA . SER A 1 398 ? -5.592 12.421 1.452 1.00 84.25 398 SER A CA 1
ATOM 3070 C C . SER A 1 398 ? -5.553 13.905 1.144 1.00 84.25 398 SER A C 1
ATOM 3072 O O . SER A 1 398 ? -4.649 14.406 0.473 1.00 84.25 398 SER A O 1
ATOM 3074 N N . ARG A 1 399 ? -6.536 14.626 1.692 1.00 81.88 399 ARG A N 1
ATOM 3075 C CA . ARG A 1 399 ? -6.618 16.086 1.569 1.00 81.88 399 ARG A CA 1
ATOM 3076 C C . ARG A 1 399 ? -5.415 16.772 2.223 1.00 81.88 399 ARG A C 1
ATOM 3078 O O . ARG A 1 399 ? -4.858 17.684 1.635 1.00 81.88 399 ARG A O 1
ATOM 3085 N N . SER A 1 400 ? -4.921 16.244 3.347 1.00 81.25 400 SER A N 1
ATOM 3086 C CA . SER A 1 400 ? -3.692 16.747 3.978 1.00 81.25 400 SER A CA 1
ATOM 3087 C C . SER A 1 400 ? -2.468 16.631 3.072 1.00 81.25 400 SER A C 1
ATOM 3089 O O . SER A 1 400 ? -1.672 17.564 2.982 1.00 81.25 400 SER A O 1
ATOM 3091 N N . THR A 1 401 ? -2.312 15.501 2.376 1.00 83.94 401 THR A N 1
ATOM 3092 C CA . THR A 1 401 ? -1.223 15.339 1.406 1.00 83.94 401 THR A CA 1
ATOM 3093 C C . THR A 1 401 ? -1.375 16.331 0.258 1.00 83.94 401 THR A C 1
ATOM 3095 O O . THR A 1 401 ? -0.398 16.976 -0.111 1.00 83.94 401 THR A O 1
ATOM 3098 N N . LEU A 1 402 ? -2.595 16.526 -0.252 1.00 85.94 402 LEU A N 1
ATOM 3099 C CA . LEU A 1 402 ? -2.868 17.534 -1.279 1.00 85.94 402 LEU A CA 1
ATOM 3100 C C . LEU A 1 402 ? -2.470 18.943 -0.815 1.00 85.94 402 LEU A C 1
ATOM 3102 O O . LEU A 1 402 ? -1.780 19.641 -1.553 1.00 85.94 402 LEU A O 1
ATOM 3106 N N . ASP A 1 403 ? -2.842 19.347 0.399 1.00 85.81 403 ASP A N 1
ATOM 3107 C CA . ASP A 1 403 ? -2.514 20.672 0.938 1.00 85.81 403 ASP A CA 1
ATOM 3108 C C . ASP A 1 403 ? -1.000 20.864 1.104 1.00 85.81 403 ASP A C 1
ATOM 3110 O O . ASP A 1 403 ? -0.458 21.917 0.757 1.00 85.81 403 ASP A O 1
ATOM 3114 N N . LYS A 1 404 ? -0.285 19.823 1.554 1.00 87.56 404 LYS A N 1
ATOM 3115 C CA . LYS A 1 404 ? 1.185 19.823 1.647 1.00 87.56 404 LYS A CA 1
ATOM 3116 C C . LYS A 1 404 ? 1.838 19.985 0.277 1.00 87.56 404 LYS A C 1
ATOM 3118 O O . LYS A 1 404 ? 2.737 20.813 0.131 1.00 87.56 404 LYS A O 1
ATOM 3123 N N . VAL A 1 405 ? 1.387 19.225 -0.723 1.00 88.44 405 VAL A N 1
ATOM 3124 C CA . VAL A 1 405 ? 1.915 19.304 -2.094 1.00 88.44 405 VAL A CA 1
ATOM 3125 C C . VAL A 1 405 ? 1.612 20.678 -2.701 1.00 88.44 405 VAL A C 1
ATOM 3127 O O . VAL A 1 405 ? 2.520 21.309 -3.238 1.00 88.44 405 VAL A O 1
ATOM 3130 N N . ARG A 1 406 ? 0.385 21.193 -2.545 1.00 87.81 406 ARG A N 1
ATOM 3131 C CA . ARG A 1 406 ? -0.023 22.538 -2.992 1.00 87.81 406 ARG A CA 1
ATOM 3132 C C . ARG A 1 406 ? 0.833 23.636 -2.379 1.00 87.81 406 ARG A C 1
ATOM 3134 O O . ARG A 1 406 ? 1.332 24.489 -3.100 1.00 87.81 406 ARG A O 1
ATOM 3141 N N . SER A 1 407 ? 1.037 23.594 -1.064 1.00 89.12 407 SER A N 1
ATOM 3142 C CA . SER A 1 407 ? 1.867 24.567 -0.347 1.00 89.12 407 SER A CA 1
ATOM 3143 C C . SER A 1 407 ? 3.324 24.539 -0.827 1.00 89.12 407 SER A C 1
ATOM 3145 O O . SER A 1 407 ? 3.936 25.578 -1.071 1.00 89.12 407 SER A O 1
ATOM 3147 N N . ARG A 1 408 ? 3.876 23.340 -1.049 1.00 91.00 408 ARG A N 1
ATOM 3148 C CA . ARG A 1 408 ? 5.250 23.139 -1.538 1.00 91.00 408 ARG A CA 1
ATOM 3149 C C . ARG A 1 408 ? 5.450 23.562 -2.998 1.00 91.00 408 ARG A C 1
ATOM 3151 O O . ARG A 1 408 ? 6.570 23.922 -3.376 1.00 91.00 408 ARG A O 1
ATOM 3158 N N . HIS A 1 409 ? 4.384 23.496 -3.792 1.00 90.44 409 HIS A N 1
ATOM 3159 C CA . HIS A 1 409 ? 4.360 23.756 -5.229 1.00 90.44 409 HIS A CA 1
ATOM 3160 C C . HIS A 1 409 ? 3.354 24.849 -5.607 1.00 90.44 409 HIS A C 1
ATOM 3162 O O . HIS A 1 409 ? 2.632 24.740 -6.602 1.00 90.44 409 HIS A O 1
ATOM 3168 N N . ALA A 1 410 ? 3.330 25.926 -4.818 1.00 86.50 410 ALA A N 1
ATOM 3169 C CA . ALA A 1 410 ? 2.471 27.085 -5.050 1.00 86.50 410 ALA A CA 1
ATOM 3170 C C . ALA A 1 410 ? 2.769 27.796 -6.385 1.00 86.50 410 ALA A C 1
ATOM 3172 O O . ALA A 1 410 ? 1.958 28.586 -6.853 1.00 86.50 410 ALA A O 1
ATOM 3173 N N . GLU A 1 411 ? 3.914 27.507 -7.016 1.00 85.44 411 GLU A N 1
ATOM 3174 C CA . GLU A 1 411 ? 4.253 27.987 -8.357 1.00 85.44 411 GLU A CA 1
ATOM 3175 C C . GLU A 1 411 ? 3.394 27.392 -9.493 1.00 85.44 411 GLU A C 1
ATOM 3177 O O . GLU A 1 411 ? 3.419 27.916 -10.606 1.00 85.44 411 GLU A O 1
ATOM 3182 N N . PHE A 1 412 ? 2.656 26.301 -9.257 1.00 84.50 412 PHE A N 1
ATOM 3183 C CA . PHE A 1 412 ? 1.724 25.738 -10.242 1.00 84.50 412 PHE A CA 1
ATOM 3184 C C . PHE A 1 412 ? 0.426 26.559 -10.290 1.00 84.50 412 PHE A C 1
ATOM 3186 O O . PHE A 1 412 ? -0.032 27.064 -9.267 1.00 84.50 412 PHE A O 1
ATOM 3193 N N . SER A 1 413 ? -0.173 26.698 -11.480 1.00 75.06 413 SER A N 1
ATOM 3194 C CA . SER A 1 413 ? -1.335 27.574 -11.688 1.00 75.06 413 SER A CA 1
ATOM 3195 C C . SER A 1 413 ? -2.554 27.162 -10.855 1.00 75.06 413 SER A C 1
ATOM 3197 O O . SER A 1 413 ? -2.733 25.992 -10.512 1.00 75.06 413 SER A O 1
ATOM 3199 N N . VAL A 1 414 ? -3.448 28.123 -10.589 1.00 66.50 414 VAL A N 1
ATOM 3200 C CA . VAL A 1 414 ? -4.760 27.844 -9.977 1.00 66.50 414 VAL A CA 1
ATOM 3201 C C . VAL A 1 414 ? -5.532 26.811 -10.803 1.00 66.50 414 VAL A C 1
ATOM 3203 O O . VAL A 1 414 ? -6.156 25.928 -10.227 1.00 66.50 414 VAL A O 1
ATOM 3206 N N . ASP A 1 415 ? -5.405 26.846 -12.133 1.00 69.00 415 ASP A N 1
ATOM 3207 C CA . ASP A 1 415 ? -6.047 25.884 -13.036 1.00 69.00 415 ASP A CA 1
ATOM 3208 C C . ASP A 1 415 ? -5.511 24.457 -12.866 1.00 69.00 415 ASP A C 1
ATOM 3210 O O . ASP A 1 415 ? -6.281 23.496 -12.911 1.00 69.00 415 ASP A O 1
ATOM 3214 N N . PHE A 1 416 ? -4.206 24.294 -12.605 1.00 73.19 416 PHE A N 1
ATOM 3215 C CA . PHE A 1 416 ? -3.623 22.987 -12.285 1.00 73.19 416 PHE A CA 1
ATOM 3216 C C . PHE A 1 416 ? -4.257 22.407 -11.016 1.00 73.19 416 PHE A C 1
ATOM 3218 O O . PHE A 1 416 ? -4.574 21.218 -10.953 1.00 73.19 416 PHE A O 1
ATOM 3225 N N . TRP A 1 417 ? -4.495 23.272 -10.029 1.00 76.56 417 TRP A N 1
ATOM 3226 C CA . TRP A 1 417 ? -5.149 22.938 -8.769 1.00 76.56 417 TRP A CA 1
ATOM 3227 C C . TRP A 1 417 ? -6.672 23.111 -8.783 1.00 76.56 417 TRP A C 1
ATOM 3229 O O . TRP A 1 417 ? -7.269 23.033 -7.704 1.00 76.56 417 TRP A O 1
ATOM 3239 N N . SER A 1 418 ? -7.288 23.302 -9.959 1.00 70.00 418 SER A N 1
ATOM 3240 C CA . SER A 1 418 ? -8.736 23.488 -10.122 1.00 70.00 418 SER A CA 1
ATOM 3241 C C . SER A 1 418 ? -9.536 22.285 -9.611 1.00 70.00 418 SER A C 1
ATOM 3243 O O . SER A 1 418 ? -8.980 21.305 -9.106 1.00 70.00 418 SER A O 1
ATOM 3245 N N . THR A 1 419 ? -10.864 22.373 -9.683 1.00 65.56 419 THR A N 1
ATOM 3246 C CA . THR A 1 419 ? -11.782 21.360 -9.150 1.00 65.56 419 THR A CA 1
ATOM 3247 C C . THR A 1 419 ? -11.469 19.950 -9.651 1.00 65.56 419 THR A C 1
ATOM 3249 O O . THR A 1 419 ? -11.099 19.760 -10.805 1.00 65.56 419 THR A O 1
ATOM 3252 N N . GLU A 1 420 ? -11.686 18.951 -8.793 1.00 66.94 420 GLU A N 1
ATOM 3253 C CA . GLU A 1 420 ? -11.434 17.522 -9.053 1.00 66.94 420 GLU A CA 1
ATOM 3254 C C . GLU A 1 420 ? -12.084 16.986 -10.350 1.00 66.94 420 GLU A C 1
ATOM 3256 O O . GLU A 1 420 ? -11.626 16.016 -10.958 1.00 66.94 420 GLU A O 1
ATOM 3261 N N . GLU A 1 421 ? -13.158 17.631 -10.802 1.00 63.03 421 GLU A N 1
ATOM 3262 C CA . GLU A 1 421 ? -13.903 17.252 -12.002 1.00 63.03 421 GLU A CA 1
ATOM 3263 C C . GLU A 1 421 ? -13.230 17.696 -13.310 1.00 63.03 421 GLU A C 1
ATOM 3265 O O . GLU A 1 421 ? -13.334 16.988 -14.315 1.00 63.03 421 GLU A O 1
ATOM 3270 N N . SER A 1 422 ? -12.517 18.826 -13.288 1.00 61.16 422 SER A N 1
ATOM 3271 C CA . SER A 1 422 ? -11.843 19.444 -14.440 1.00 61.16 422 SER A CA 1
ATOM 3272 C C . SER A 1 422 ? -10.315 19.355 -14.372 1.00 61.16 422 SER A C 1
ATOM 3274 O O . SER A 1 422 ? -9.635 19.626 -15.359 1.00 61.16 422 SER A O 1
ATOM 3276 N N . GLY A 1 423 ? -9.775 19.021 -13.201 1.00 70.25 423 GLY A N 1
ATOM 3277 C CA . GLY A 1 423 ? -8.356 19.095 -12.894 1.00 70.25 423 GLY A CA 1
ATOM 3278 C C . GLY A 1 423 ? -7.543 17.874 -13.323 1.00 70.25 423 GLY A C 1
ATOM 3279 O O . GLY A 1 423 ? -8.051 16.789 -13.620 1.00 70.25 423 GLY A O 1
ATOM 3280 N N . LYS A 1 424 ? -6.221 18.058 -13.278 1.00 83.38 424 LYS A N 1
ATOM 3281 C CA . LYS A 1 424 ? -5.210 17.016 -13.517 1.00 83.38 424 LYS A CA 1
ATOM 3282 C C . LYS A 1 424 ? -4.994 16.105 -12.299 1.00 83.38 424 LYS A C 1
ATOM 3284 O O . LYS A 1 424 ? -4.116 15.249 -12.323 1.00 83.38 424 LYS A O 1
ATOM 3289 N N . TRP A 1 425 ? -5.768 16.283 -11.228 1.00 88.25 425 TRP A N 1
ATOM 3290 C CA . TRP A 1 425 ? -5.640 15.534 -9.980 1.00 88.25 425 TRP A CA 1
ATOM 3291 C C . TRP A 1 425 ? -6.994 15.001 -9.487 1.00 88.25 425 TRP A C 1
ATOM 3293 O O . TRP A 1 425 ? -8.032 15.605 -9.751 1.00 88.25 425 TRP A O 1
ATOM 3303 N N . ARG A 1 426 ? -6.977 13.883 -8.749 1.00 89.19 426 ARG A N 1
ATOM 3304 C CA . ARG A 1 426 ? -8.140 13.320 -8.046 1.00 89.19 426 ARG A CA 1
ATOM 3305 C C . ARG A 1 426 ? -7.817 12.855 -6.640 1.00 89.19 426 ARG A C 1
ATOM 3307 O O . ARG A 1 426 ? -6.749 12.292 -6.387 1.00 89.19 426 ARG A O 1
ATOM 3314 N N . TRP A 1 427 ? -8.765 13.044 -5.731 1.00 88.56 427 TRP A N 1
ATOM 3315 C CA . TRP A 1 427 ? -8.694 12.474 -4.399 1.00 88.56 427 TRP A CA 1
ATOM 3316 C C . TRP A 1 427 ? -9.194 11.031 -4.453 1.00 88.56 427 TRP A C 1
ATOM 3318 O O . TRP A 1 427 ? -10.364 10.761 -4.711 1.00 88.56 427 TRP A O 1
ATOM 3328 N N . VAL A 1 428 ? -8.290 10.082 -4.217 1.00 90.25 428 VAL A N 1
ATOM 3329 C CA . VAL A 1 428 ? -8.635 8.658 -4.193 1.00 90.25 428 VAL A CA 1
ATOM 3330 C C . VAL A 1 428 ? -8.159 8.052 -2.877 1.00 90.25 428 VAL A C 1
ATOM 3332 O O . VAL A 1 428 ? -7.014 7.582 -2.790 1.00 90.25 428 VAL A O 1
ATOM 3335 N N . PRO A 1 429 ? -9.008 8.072 -1.833 1.00 89.38 429 PRO A N 1
ATOM 3336 C CA . PRO A 1 429 ? -8.627 7.634 -0.502 1.00 89.38 429 PRO A CA 1
ATOM 3337 C C . PRO A 1 429 ? -8.276 6.152 -0.461 1.00 89.38 429 PRO A C 1
ATOM 3339 O O . PRO A 1 429 ? -8.373 5.404 -1.440 1.00 89.38 429 PRO A O 1
ATOM 3342 N N . ASN A 1 430 ? -7.806 5.706 0.700 1.00 90.25 430 ASN A N 1
ATOM 3343 C CA . ASN A 1 430 ? -7.804 4.277 0.958 1.00 90.25 430 ASN A CA 1
ATOM 3344 C C . ASN A 1 430 ? -9.238 3.731 1.012 1.00 90.25 430 ASN A C 1
ATOM 3346 O O . ASN A 1 430 ? -10.198 4.488 0.986 1.00 90.25 430 ASN A O 1
ATOM 3350 N N . GLY A 1 431 ? -9.360 2.415 0.995 1.00 91.75 431 GLY A N 1
ATOM 3351 C CA . GLY A 1 431 ? -10.622 1.729 0.797 1.00 91.75 431 GLY A CA 1
ATOM 3352 C C . GLY A 1 431 ? -10.441 0.231 0.966 1.00 91.75 431 GLY A C 1
ATOM 3353 O O . GLY A 1 431 ? -9.314 -0.230 1.201 1.00 91.75 431 GLY A O 1
ATOM 3354 N N . PHE A 1 432 ? -11.532 -0.507 0.822 1.00 92.56 432 PHE A N 1
ATOM 3355 C CA . PHE A 1 432 ? -11.591 -1.945 1.050 1.00 92.56 432 PHE A CA 1
ATOM 3356 C C . PHE A 1 432 ? -11.973 -2.695 -0.228 1.00 92.56 432 PHE A C 1
ATOM 3358 O O . PHE A 1 432 ? -12.781 -2.217 -1.022 1.00 92.56 432 PHE A O 1
ATOM 3365 N N . ASP A 1 433 ? -11.348 -3.852 -0.422 1.00 90.88 433 ASP A N 1
ATOM 3366 C CA . ASP A 1 433 ? -11.680 -4.804 -1.477 1.00 90.88 433 ASP A CA 1
ATOM 3367 C C . ASP A 1 433 ? -12.188 -6.084 -0.814 1.00 90.88 433 ASP A C 1
ATOM 3369 O O . ASP A 1 433 ? -11.480 -6.673 0.002 1.00 90.88 433 ASP A O 1
ATOM 3373 N N . ALA A 1 434 ? -13.419 -6.473 -1.140 1.00 87.50 434 ALA A N 1
ATOM 3374 C CA . ALA A 1 434 ? -14.036 -7.692 -0.628 1.00 87.50 434 ALA A CA 1
ATOM 3375 C C . ALA A 1 434 ? -13.681 -8.936 -1.457 1.00 87.50 434 ALA A C 1
ATOM 3377 O O . ALA A 1 434 ? -13.953 -10.045 -0.998 1.00 87.50 434 ALA A O 1
ATOM 3378 N N . THR A 1 435 ? -13.074 -8.752 -2.636 1.00 85.75 435 THR A N 1
ATOM 3379 C CA . THR A 1 435 ? -12.772 -9.828 -3.584 1.00 85.75 435 THR A CA 1
ATOM 3380 C C . THR A 1 435 ? -11.894 -10.896 -2.937 1.00 85.75 435 THR A C 1
ATOM 3382 O O . THR A 1 435 ? -10.791 -10.607 -2.469 1.00 85.75 435 THR A O 1
ATOM 3385 N N . GLY A 1 436 ? -12.371 -12.139 -2.926 1.00 84.06 436 GLY A N 1
ATOM 3386 C CA . GLY A 1 436 ? -11.647 -13.297 -2.397 1.00 84.06 436 GLY A CA 1
ATOM 3387 C C . GLY A 1 436 ? -11.762 -13.487 -0.882 1.00 84.06 436 GLY A C 1
ATOM 3388 O O . GLY A 1 436 ? -11.250 -14.469 -0.356 1.00 84.06 436 GLY A O 1
ATOM 3389 N N . VAL A 1 437 ? -12.449 -12.591 -0.165 1.00 88.81 437 VAL A N 1
ATOM 3390 C CA . VAL A 1 437 ? -12.674 -12.696 1.290 1.00 88.81 437 VAL A CA 1
ATOM 3391 C C . VAL A 1 437 ? -14.155 -12.672 1.672 1.00 88.81 437 VAL A C 1
ATOM 3393 O O . VAL A 1 437 ? -14.499 -12.593 2.853 1.00 88.81 437 VAL A O 1
ATOM 3396 N N . GLU A 1 438 ? -15.064 -12.789 0.704 1.00 90.94 438 GLU A N 1
ATOM 3397 C CA . GLU A 1 438 ? -16.513 -12.735 0.914 1.00 90.94 438 GLU A CA 1
ATOM 3398 C C . GLU A 1 438 ? -16.991 -13.832 1.868 1.00 90.94 438 GLU A C 1
ATOM 3400 O O . GLU A 1 438 ? -17.876 -13.592 2.687 1.00 90.94 438 GLU A O 1
ATOM 3405 N N . ALA A 1 439 ? -16.388 -15.022 1.810 1.00 90.44 439 ALA A N 1
ATOM 3406 C CA . ALA A 1 439 ? -16.702 -16.115 2.728 1.00 90.44 439 ALA A CA 1
ATOM 3407 C C . ALA A 1 439 ? -16.409 -15.736 4.190 1.00 90.44 439 ALA A C 1
ATOM 3409 O O . ALA A 1 439 ? -17.221 -16.015 5.070 1.00 90.44 439 ALA A O 1
ATOM 3410 N N . ILE A 1 440 ? -15.296 -15.037 4.443 1.00 92.44 440 ILE A N 1
ATOM 3411 C CA . ILE A 1 440 ? -14.930 -14.547 5.779 1.00 92.44 440 ILE A CA 1
ATOM 3412 C C . ILE A 1 440 ? -15.923 -13.468 6.217 1.00 92.44 440 ILE A C 1
ATOM 3414 O O . ILE A 1 440 ? -16.447 -13.528 7.327 1.00 92.44 440 ILE A O 1
ATOM 3418 N N . LEU A 1 441 ? -16.226 -12.504 5.343 1.00 91.81 441 LEU A N 1
ATOM 3419 C CA . LEU A 1 441 ? -17.138 -11.396 5.647 1.00 91.81 441 LEU A CA 1
ATOM 3420 C C . LEU A 1 441 ? -18.579 -11.854 5.902 1.00 91.81 441 LEU A C 1
ATOM 3422 O O . LEU A 1 441 ? -19.280 -11.238 6.703 1.00 91.81 441 LEU A O 1
ATOM 3426 N N . ASN A 1 442 ? -19.014 -12.934 5.254 1.00 89.75 442 ASN A N 1
ATOM 3427 C CA . ASN A 1 442 ? -20.365 -13.476 5.382 1.00 89.75 442 ASN A CA 1
ATOM 3428 C C . ASN A 1 442 ? -20.477 -14.611 6.415 1.00 89.75 442 ASN A C 1
ATOM 3430 O O . ASN A 1 442 ? -21.588 -15.049 6.709 1.00 89.75 442 ASN A O 1
ATOM 3434 N N . ALA A 1 443 ? -19.366 -15.071 7.001 1.00 89.38 443 ALA A N 1
ATOM 3435 C CA . ALA A 1 443 ? -19.379 -16.132 8.006 1.00 89.38 443 ALA A CA 1
ATOM 3436 C C . ALA A 1 443 ? -20.227 -15.730 9.229 1.00 89.38 443 ALA A C 1
ATOM 3438 O O . ALA A 1 443 ? -20.105 -14.593 9.694 1.00 89.38 443 ALA A O 1
ATOM 3439 N N . PRO A 1 444 ? -21.072 -16.615 9.784 1.00 85.19 444 PRO A N 1
ATOM 3440 C CA . PRO A 1 444 ? -21.892 -16.283 10.945 1.00 85.19 444 PRO A CA 1
ATOM 3441 C C . PRO A 1 444 ? -21.013 -15.977 12.164 1.00 85.19 444 PRO A C 1
ATOM 3443 O O . PRO A 1 444 ? -20.066 -16.706 12.455 1.00 85.19 444 PRO A O 1
ATOM 3446 N N . VAL A 1 445 ? -21.338 -14.901 12.886 1.00 82.75 445 VAL A N 1
ATOM 3447 C CA . VAL A 1 445 ? -20.697 -14.558 14.164 1.00 82.75 445 VAL A CA 1
ATOM 3448 C C . VAL A 1 445 ? -21.683 -14.900 15.278 1.00 82.75 445 VAL A C 1
ATOM 3450 O O . VAL A 1 445 ? -22.813 -14.406 15.235 1.00 82.75 445 VAL A O 1
ATOM 3453 N N . PRO A 1 446 ? -21.313 -15.760 16.243 1.00 78.94 446 PRO A N 1
ATOM 3454 C CA . PRO A 1 446 ? -22.195 -16.075 17.356 1.00 78.94 446 PRO A CA 1
ATOM 3455 C C . PRO A 1 446 ? -22.476 -14.812 18.187 1.00 78.94 446 PRO A C 1
ATOM 3457 O O . PRO A 1 446 ? -21.587 -13.966 18.319 1.00 78.94 446 PRO A O 1
ATOM 3460 N N . PRO A 1 447 ? -23.685 -14.671 18.760 1.00 80.44 447 PRO A N 1
ATOM 3461 C CA . PRO A 1 447 ? -23.979 -13.587 19.688 1.00 80.44 447 PRO A CA 1
ATOM 3462 C C . PRO A 1 447 ? -22.989 -13.573 20.856 1.00 80.44 447 PRO A C 1
ATOM 3464 O O . PRO A 1 447 ? -22.584 -14.633 21.342 1.00 80.44 447 PRO A O 1
ATOM 3467 N N . ARG A 1 448 ? -22.624 -12.373 21.318 1.00 83.12 448 ARG A N 1
ATOM 3468 C CA . ARG A 1 448 ? -21.768 -12.203 22.494 1.00 83.12 448 ARG A CA 1
ATOM 3469 C C . ARG A 1 448 ? -22.466 -12.775 23.727 1.00 83.12 448 ARG A C 1
ATOM 3471 O O . ARG A 1 448 ? -23.620 -12.447 23.991 1.00 83.12 448 ARG A O 1
ATOM 3478 N N . ASP A 1 449 ? -21.746 -13.582 24.502 1.00 84.25 449 ASP A N 1
ATOM 3479 C CA . ASP A 1 449 ? -22.152 -13.941 25.860 1.00 84.25 449 ASP A CA 1
ATOM 3480 C C . ASP A 1 449 ? -21.870 -12.744 26.789 1.00 84.25 449 ASP A C 1
ATOM 3482 O O . ASP A 1 449 ? -20.705 -12.357 26.932 1.00 84.25 449 ASP A O 1
ATOM 3486 N N . PRO A 1 450 ? -22.887 -12.144 27.435 1.00 81.62 450 PRO A N 1
ATOM 3487 C CA . PRO A 1 450 ? -22.689 -11.009 28.336 1.00 81.62 450 PRO A CA 1
ATOM 3488 C C . PRO A 1 450 ? -21.767 -11.310 29.527 1.00 81.62 450 PRO A C 1
ATOM 3490 O O . PRO A 1 450 ? -21.166 -10.392 30.077 1.00 81.62 450 PRO A O 1
ATOM 3493 N N . SER A 1 451 ? -21.640 -12.579 29.931 1.00 84.88 451 SER A N 1
ATOM 3494 C CA . SER A 1 451 ? -20.766 -13.012 31.029 1.00 84.88 451 SER A CA 1
ATOM 3495 C C . SER A 1 451 ? -19.306 -13.230 30.602 1.00 84.88 451 SER A C 1
ATOM 3497 O O . SER A 1 451 ? -18.389 -13.272 31.440 1.00 84.88 451 SER A O 1
ATOM 3499 N N . ALA A 1 452 ? -19.067 -13.347 29.293 1.00 91.56 452 ALA A N 1
ATOM 3500 C CA . ALA A 1 452 ? -17.736 -13.494 28.736 1.00 91.56 452 ALA A CA 1
ATOM 3501 C C . ALA A 1 452 ? -16.977 -12.152 28.748 1.00 91.56 452 ALA A C 1
ATOM 3503 O O . ALA A 1 452 ? -17.585 -11.074 28.704 1.00 91.56 452 ALA A O 1
ATOM 3504 N N . PRO A 1 453 ? -15.633 -12.184 28.811 1.00 94.06 453 PRO A N 1
ATOM 3505 C CA . PRO A 1 453 ? -14.833 -10.978 28.655 1.00 94.06 453 PRO A CA 1
ATOM 3506 C C . PRO A 1 453 ? -15.079 -10.314 27.295 1.00 94.06 453 PRO A C 1
ATOM 3508 O O . PRO A 1 453 ? -15.075 -10.999 26.274 1.00 94.06 453 PRO A O 1
ATOM 3511 N N . VAL A 1 454 ? -15.219 -8.986 27.272 1.00 95.56 454 VAL A N 1
ATOM 3512 C CA . VAL A 1 454 ? -15.289 -8.206 26.029 1.00 95.56 454 VAL A CA 1
ATOM 3513 C C . VAL A 1 454 ? -13.938 -8.273 25.331 1.00 95.56 454 VAL A C 1
ATOM 3515 O O . VAL A 1 454 ? -12.919 -7.849 25.883 1.00 95.56 454 VAL A O 1
ATOM 3518 N N . ARG A 1 455 ? -13.931 -8.781 24.103 1.00 95.88 455 ARG A N 1
ATOM 3519 C CA . ARG A 1 455 ? -12.757 -8.858 23.238 1.00 95.88 455 ARG A CA 1
ATOM 3520 C C . ARG A 1 455 ? -12.561 -7.536 22.505 1.00 95.88 455 ARG A C 1
ATOM 3522 O O . ARG A 1 455 ? -13.189 -7.293 21.474 1.00 95.88 455 ARG A O 1
ATOM 3529 N N . LEU A 1 456 ? -11.668 -6.703 23.029 1.00 97.44 456 LEU A N 1
ATOM 3530 C CA . LEU A 1 456 ? -11.189 -5.499 22.359 1.00 97.44 456 LEU A CA 1
ATOM 3531 C C . LEU A 1 456 ? -10.010 -5.872 21.458 1.00 97.44 456 LEU A C 1
ATOM 3533 O O . LEU A 1 456 ? -9.034 -6.442 21.939 1.00 97.44 456 LEU A O 1
ATOM 3537 N N . LEU A 1 457 ? -10.068 -5.542 20.170 1.00 97.25 457 LEU A N 1
ATOM 3538 C CA . LEU A 1 457 ? -8.998 -5.866 19.224 1.00 97.25 457 LEU A CA 1
ATOM 3539 C C . LEU A 1 457 ? -8.419 -4.610 18.578 1.00 97.25 457 LEU A C 1
ATOM 3541 O O . LEU A 1 457 ? -9.132 -3.850 17.927 1.00 97.25 457 LEU A O 1
ATOM 3545 N N . PHE A 1 458 ? -7.099 -4.472 18.643 1.00 96.00 458 PHE A N 1
ATOM 3546 C CA . PHE A 1 458 ? -6.332 -3.652 17.711 1.00 96.00 458 PHE A CA 1
ATOM 3547 C C . PHE A 1 458 ? -5.656 -4.562 16.681 1.00 96.00 458 PHE A C 1
ATOM 3549 O O . PHE A 1 458 ? -4.907 -5.463 17.054 1.00 96.00 458 PHE A O 1
ATOM 3556 N N . SER A 1 459 ? -5.875 -4.307 15.389 1.00 92.62 459 SER A N 1
ATOM 3557 C CA . SER A 1 459 ? -5.170 -4.996 14.300 1.00 92.62 459 SER A CA 1
ATOM 3558 C C . SER A 1 459 ? -4.294 -4.017 13.522 1.00 92.62 459 SER A C 1
ATOM 3560 O O . SER A 1 459 ? -4.790 -3.022 12.996 1.00 92.62 459 SER A O 1
ATOM 3562 N N . GLY A 1 460 ? -2.998 -4.304 13.387 1.00 89.31 460 GLY A N 1
ATOM 3563 C CA . GLY A 1 460 ? -2.072 -3.528 12.561 1.00 89.31 460 GLY A CA 1
ATOM 3564 C C . GLY A 1 460 ? -0.732 -3.238 13.231 1.00 89.31 460 GLY A C 1
ATOM 3565 O O . GLY A 1 460 ? -0.219 -4.024 14.023 1.00 89.31 460 GLY A O 1
ATOM 3566 N N . THR A 1 461 ? -0.130 -2.105 12.873 1.00 86.38 461 THR A N 1
ATOM 3567 C CA . THR A 1 461 ? 1.119 -1.649 13.492 1.00 86.38 461 THR A CA 1
ATOM 3568 C C . THR A 1 461 ? 0.818 -0.525 14.468 1.00 86.38 461 THR A C 1
ATOM 3570 O O . THR A 1 461 ? 0.334 0.527 14.050 1.00 86.38 461 THR A O 1
ATOM 3573 N N . LEU A 1 462 ? 1.131 -0.740 15.744 1.00 87.94 462 LEU A N 1
ATOM 3574 C CA . LEU A 1 462 ? 1.061 0.282 16.778 1.00 87.94 462 LEU A CA 1
ATOM 3575 C C . LEU A 1 462 ? 2.418 0.989 16.859 1.00 87.94 462 LEU A C 1
ATOM 3577 O O . LEU A 1 462 ? 3.408 0.398 17.296 1.00 87.94 462 LEU A O 1
ATOM 3581 N N . TRP A 1 463 ? 2.474 2.219 16.355 1.00 83.00 463 TRP A N 1
ATOM 3582 C CA . TRP A 1 463 ? 3.686 3.039 16.307 1.00 83.00 463 TRP A CA 1
ATOM 3583 C C . TRP A 1 463 ? 3.879 3.827 17.598 1.00 83.00 463 TRP A C 1
ATOM 3585 O O . TRP A 1 463 ? 2.901 4.128 18.267 1.00 83.00 463 TRP A O 1
ATOM 3595 N N . GLN A 1 464 ? 5.115 4.248 17.887 1.00 81.75 464 GLN A N 1
ATOM 3596 C CA . GLN A 1 464 ? 5.361 5.265 18.915 1.00 81.75 464 GLN A CA 1
ATOM 3597 C C . GLN A 1 464 ? 4.492 6.510 18.670 1.00 81.75 464 GLN A C 1
ATOM 3599 O O . GLN A 1 464 ? 4.302 6.916 17.522 1.00 81.75 464 GLN A O 1
ATOM 3604 N N . GLY A 1 465 ? 3.990 7.116 19.749 1.00 81.88 465 GLY A N 1
ATOM 3605 C CA . GLY A 1 465 ? 3.072 8.259 19.684 1.00 81.88 465 GLY A CA 1
ATOM 3606 C C . GLY A 1 465 ? 1.587 7.880 19.639 1.00 81.88 465 GLY A C 1
ATOM 3607 O O . GLY A 1 465 ? 0.755 8.753 19.416 1.00 81.88 465 GLY A O 1
ATOM 3608 N N . HIS A 1 466 ? 1.251 6.605 19.853 1.00 87.38 466 HIS A N 1
ATOM 3609 C CA . HIS A 1 466 ? -0.119 6.115 20.015 1.00 87.38 466 HIS A CA 1
ATOM 3610 C C . HIS A 1 466 ? -0.335 5.624 21.463 1.00 87.38 466 HIS A C 1
ATOM 3612 O O . HIS A 1 466 ? -0.319 4.411 21.693 1.00 87.38 466 HIS A O 1
ATOM 3618 N N . PRO A 1 467 ? -0.438 6.536 22.452 1.00 90.50 467 PRO A N 1
ATOM 3619 C CA . PRO A 1 467 ? -0.493 6.172 23.867 1.00 90.50 467 PRO A CA 1
ATOM 3620 C C . PRO A 1 467 ? -1.683 5.255 24.175 1.00 90.50 467 PRO A C 1
ATOM 3622 O O . PRO A 1 467 ? -2.763 5.381 23.604 1.00 90.50 467 PRO A O 1
ATOM 3625 N N . LEU A 1 468 ? -1.475 4.301 25.080 1.00 94.19 468 LEU A N 1
ATOM 3626 C CA . LEU A 1 468 ? -2.509 3.358 25.525 1.00 94.19 468 LEU A CA 1
ATOM 3627 C C . LEU A 1 468 ? -2.872 3.549 26.999 1.00 94.19 468 LEU A C 1
ATOM 3629 O O . LEU A 1 468 ? -3.757 2.864 27.502 1.00 94.19 468 LEU A O 1
ATOM 3633 N N . GLU A 1 469 ? -2.193 4.451 27.698 1.00 94.56 469 GLU A N 1
ATOM 3634 C CA . GLU A 1 469 ? -2.283 4.659 29.138 1.00 94.56 469 GLU A CA 1
ATOM 3635 C C . GLU A 1 469 ? -3.716 4.995 29.557 1.00 94.56 469 GLU A C 1
ATOM 3637 O O . GLU A 1 469 ? -4.287 4.298 30.396 1.00 94.56 469 GLU A O 1
ATOM 3642 N N . ALA A 1 470 ? -4.330 5.990 28.911 1.00 95.38 470 ALA A N 1
ATOM 3643 C CA . ALA A 1 470 ? -5.705 6.389 29.200 1.00 95.38 470 ALA A CA 1
ATOM 3644 C C . ALA A 1 470 ? -6.718 5.285 28.853 1.00 95.38 470 ALA A C 1
ATOM 3646 O O . ALA A 1 470 ? -7.688 5.088 29.581 1.00 95.38 470 ALA A O 1
ATOM 3647 N N . LEU A 1 471 ? -6.485 4.519 27.779 1.00 96.88 471 LEU A N 1
ATOM 3648 C CA . LEU A 1 471 ? -7.343 3.387 27.419 1.00 96.88 471 LEU A CA 1
ATOM 3649 C C . LEU A 1 471 ? -7.271 2.276 28.471 1.00 96.88 471 LEU A C 1
ATOM 3651 O O . LEU A 1 471 ? -8.302 1.761 28.892 1.00 96.88 471 LEU A O 1
ATOM 3655 N N . VAL A 1 472 ? -6.067 1.897 28.899 1.00 96.62 472 VAL A N 1
ATOM 3656 C CA . VAL A 1 472 ? -5.871 0.829 29.887 1.00 96.62 472 VAL A CA 1
ATOM 3657 C C . VAL A 1 472 ? -6.422 1.236 31.254 1.00 96.62 472 VAL A C 1
ATOM 3659 O O . VAL A 1 472 ? -7.078 0.420 31.905 1.00 96.62 472 VAL A O 1
ATOM 3662 N N . ALA A 1 473 ? -6.245 2.497 31.656 1.00 95.75 473 ALA A N 1
ATOM 3663 C CA . ALA A 1 473 ? -6.876 3.044 32.854 1.00 95.75 473 ALA A CA 1
ATOM 3664 C C . ALA A 1 473 ? -8.413 3.000 32.759 1.00 95.75 473 ALA A C 1
ATOM 3666 O O . ALA A 1 473 ? -9.072 2.497 33.671 1.00 95.75 473 ALA A O 1
ATOM 3667 N N . ALA A 1 474 ? -8.983 3.416 31.622 1.00 97.00 474 ALA A N 1
ATOM 3668 C CA . ALA A 1 474 ? -10.425 3.399 31.395 1.00 97.00 474 ALA A CA 1
ATOM 3669 C C . ALA A 1 474 ? -11.015 1.979 31.425 1.00 97.00 474 ALA A C 1
ATOM 3671 O O . ALA A 1 474 ? -12.061 1.765 32.039 1.00 97.00 474 ALA A O 1
ATOM 3672 N N . LEU A 1 475 ? -10.339 0.993 30.821 1.00 97.06 475 LEU A N 1
ATOM 3673 C CA . LEU A 1 475 ? -10.741 -0.417 30.896 1.00 97.06 475 LEU A CA 1
ATOM 3674 C C . LEU A 1 475 ? -10.776 -0.909 32.349 1.00 97.06 475 LEU A C 1
ATOM 3676 O O . LEU A 1 475 ? -11.745 -1.553 32.748 1.00 97.06 475 LEU A O 1
ATOM 3680 N N . GLY A 1 476 ? -9.757 -0.573 33.147 1.00 95.62 476 GLY A N 1
ATOM 3681 C CA . GLY A 1 476 ? -9.706 -0.911 34.572 1.00 95.62 476 GLY A CA 1
ATOM 3682 C C . GLY A 1 476 ? -10.836 -0.264 35.376 1.00 95.62 476 GLY A C 1
ATOM 3683 O O . GLY A 1 476 ? -11.497 -0.933 36.167 1.00 95.62 476 GLY A O 1
ATOM 3684 N N . ASN A 1 477 ? -11.115 1.016 35.126 1.00 95.31 477 ASN A N 1
ATOM 3685 C CA . ASN A 1 477 ? -12.190 1.760 35.783 1.00 95.31 477 ASN A CA 1
ATOM 3686 C C . ASN A 1 477 ? -13.567 1.140 35.489 1.00 95.31 477 ASN A C 1
ATOM 3688 O O . ASN A 1 477 ? -14.315 0.791 36.406 1.00 95.31 477 ASN A O 1
ATOM 3692 N N . VAL A 1 478 ? -13.868 0.902 34.209 1.00 95.56 478 VAL A N 1
ATOM 3693 C CA . VAL A 1 478 ? -15.125 0.264 33.792 1.00 95.56 478 VAL A CA 1
ATOM 3694 C C . VAL A 1 478 ? -15.237 -1.148 34.367 1.00 95.56 478 VAL A C 1
ATOM 3696 O O . VAL A 1 478 ? -16.307 -1.522 34.852 1.00 95.56 478 VAL A O 1
ATOM 3699 N N . ALA A 1 479 ? -14.151 -1.923 34.380 1.00 94.75 479 ALA A N 1
ATOM 3700 C CA . ALA A 1 479 ? -14.137 -3.268 34.951 1.00 94.75 479 ALA A CA 1
ATOM 3701 C C . ALA A 1 479 ? -14.402 -3.285 36.465 1.00 94.75 479 ALA A C 1
ATOM 3703 O O . ALA A 1 479 ? -15.140 -4.144 36.964 1.00 94.75 479 ALA A O 1
ATOM 3704 N N . ALA A 1 480 ? -13.840 -2.324 37.201 1.00 93.25 480 ALA A N 1
ATOM 3705 C CA . ALA A 1 480 ? -14.077 -2.159 38.631 1.00 93.25 480 ALA A CA 1
ATOM 3706 C C . ALA A 1 480 ? -15.529 -1.744 38.918 1.00 93.25 480 ALA A C 1
ATOM 3708 O O . ALA A 1 480 ? -16.166 -2.308 39.808 1.00 93.25 480 ALA A O 1
ATOM 3709 N N . LYS A 1 481 ? -16.073 -0.808 38.131 1.00 93.12 481 LYS A N 1
ATOM 3710 C CA . LYS A 1 481 ? -17.425 -0.260 38.308 1.00 93.12 481 LYS A CA 1
ATOM 3711 C C . LYS A 1 481 ? -18.537 -1.236 37.917 1.00 93.12 481 LYS A C 1
ATOM 3713 O O . LYS A 1 481 ? -19.566 -1.281 38.583 1.00 93.12 481 LYS A O 1
ATOM 3718 N N . THR A 1 482 ? -18.353 -1.993 36.835 1.00 91.88 482 THR A N 1
ATOM 3719 C CA . THR A 1 482 ? -19.420 -2.817 36.232 1.00 91.88 482 THR A CA 1
ATOM 3720 C C . THR A 1 482 ? -19.286 -4.312 36.510 1.00 91.88 482 THR A C 1
ATOM 3722 O O . THR A 1 482 ? -20.252 -5.050 36.343 1.00 91.88 482 THR A O 1
ATOM 3725 N N . GLY A 1 483 ? -18.101 -4.790 36.901 1.00 91.19 483 GLY A N 1
ATOM 3726 C CA . GLY A 1 483 ? -17.816 -6.227 36.959 1.00 91.19 483 GLY A CA 1
ATOM 3727 C C . GLY A 1 483 ? -17.472 -6.860 35.607 1.00 91.19 483 GLY A C 1
ATOM 3728 O O . GLY A 1 483 ? -17.075 -8.024 35.576 1.00 91.19 483 GLY A O 1
ATOM 3729 N N . GLN A 1 484 ? -17.582 -6.118 34.500 1.00 92.88 484 GLN A N 1
ATOM 3730 C CA . GLN A 1 484 ? -17.246 -6.613 33.168 1.00 92.88 484 GLN A CA 1
ATOM 3731 C C . GLN A 1 484 ? -15.740 -6.873 33.052 1.00 92.88 484 GLN A C 1
ATOM 3733 O O . GLN A 1 484 ? -14.915 -6.036 33.408 1.00 92.88 484 GLN A O 1
ATOM 3738 N N . ARG A 1 485 ? -15.380 -8.033 32.499 1.00 95.62 485 ARG A N 1
ATOM 3739 C CA . ARG A 1 485 ? -13.989 -8.357 32.156 1.00 95.62 485 ARG A CA 1
ATOM 3740 C C . ARG A 1 485 ? -13.673 -7.938 30.726 1.00 95.62 485 ARG A C 1
ATOM 3742 O O . ARG A 1 485 ? -14.553 -8.004 29.865 1.00 95.62 485 ARG A O 1
ATOM 3749 N N . PHE A 1 486 ? -12.421 -7.585 30.466 1.00 96.50 486 PHE A N 1
ATOM 3750 C CA . PHE A 1 486 ? -11.910 -7.214 29.152 1.00 96.50 486 PHE A CA 1
ATOM 3751 C C . PHE A 1 486 ? -10.710 -8.070 28.771 1.00 96.50 486 PHE A C 1
ATOM 3753 O O . PHE A 1 486 ? -9.839 -8.366 29.587 1.00 96.50 486 PHE A O 1
ATOM 3760 N N . ARG A 1 487 ? -10.653 -8.417 27.491 1.00 95.88 487 ARG A N 1
ATOM 3761 C CA . ARG A 1 487 ? -9.507 -9.040 26.848 1.00 95.88 487 ARG A CA 1
ATOM 3762 C C . ARG A 1 487 ? -9.070 -8.141 25.696 1.00 95.88 487 ARG A C 1
ATOM 3764 O O . ARG A 1 487 ? -9.747 -8.085 24.672 1.00 95.88 487 ARG A O 1
ATOM 3771 N N . PHE A 1 488 ? -7.964 -7.428 25.878 1.00 96.81 488 PHE A N 1
ATOM 3772 C CA . PHE A 1 488 ? -7.395 -6.519 24.891 1.00 96.81 488 PHE A CA 1
ATOM 3773 C C . PHE A 1 488 ? -6.290 -7.215 24.083 1.00 96.81 488 PHE A C 1
ATOM 3775 O O . PHE A 1 488 ? -5.173 -7.429 24.558 1.00 96.81 488 PHE A O 1
ATOM 3782 N N . GLU A 1 489 ? -6.620 -7.575 22.845 1.00 95.75 489 GLU A N 1
ATOM 3783 C CA . GLU A 1 489 ? -5.721 -8.220 21.889 1.00 95.75 489 GLU A CA 1
ATOM 3784 C C . GLU A 1 489 ? -5.037 -7.175 20.995 1.00 95.75 489 GLU A C 1
ATOM 3786 O O . GLU A 1 489 ? -5.686 -6.417 20.270 1.00 95.75 489 GLU A O 1
ATOM 3791 N N . LEU A 1 490 ? -3.703 -7.170 21.004 1.00 95.31 490 LEU A N 1
ATOM 3792 C CA . LEU A 1 490 ? -2.866 -6.408 20.078 1.00 95.31 490 LEU A CA 1
ATOM 3793 C C . LEU A 1 490 ? -2.347 -7.354 18.981 1.00 95.31 490 LEU A C 1
ATOM 3795 O O . LEU A 1 490 ? -1.320 -8.020 19.150 1.00 95.31 490 LEU A O 1
ATOM 3799 N N . ALA A 1 491 ? -3.057 -7.431 17.856 1.00 93.25 491 ALA A N 1
ATOM 3800 C CA . ALA A 1 491 ? -2.698 -8.260 16.709 1.00 93.25 491 ALA A CA 1
ATOM 3801 C C . ALA A 1 491 ? -1.872 -7.464 15.687 1.00 93.25 491 ALA A C 1
ATOM 3803 O O . ALA A 1 491 ? -2.375 -6.615 14.955 1.00 93.25 491 ALA A O 1
ATOM 3804 N N . GLY A 1 492 ? -0.580 -7.760 15.613 1.00 88.94 492 GLY A N 1
ATOM 3805 C CA . GLY A 1 492 ? 0.350 -7.184 14.652 1.00 88.94 492 GLY A CA 1
ATOM 3806 C C . GLY A 1 492 ? 1.658 -6.748 15.299 1.00 88.94 492 GLY A C 1
ATOM 3807 O O . GLY A 1 492 ? 2.162 -7.397 16.217 1.00 88.94 492 GLY A O 1
ATOM 3808 N N . ARG A 1 493 ? 2.260 -5.673 14.782 1.00 87.06 493 ARG A N 1
ATOM 3809 C CA . ARG A 1 493 ? 3.567 -5.188 15.250 1.00 87.06 493 ARG A CA 1
ATOM 3810 C C . ARG A 1 493 ? 3.368 -4.067 16.262 1.00 87.06 493 ARG A C 1
ATOM 3812 O O . ARG A 1 493 ? 2.817 -3.027 15.922 1.00 87.06 493 ARG A O 1
ATOM 3819 N N . VAL A 1 494 ? 3.874 -4.252 17.475 1.00 88.62 494 VAL A N 1
ATOM 3820 C CA . VAL A 1 494 ? 3.832 -3.238 18.536 1.00 88.62 494 VAL A CA 1
ATOM 3821 C C . VAL A 1 494 ? 5.221 -2.625 18.678 1.00 88.62 494 VAL A C 1
ATOM 3823 O O . VAL A 1 494 ? 6.183 -3.325 18.984 1.00 88.62 494 VAL A O 1
ATOM 3826 N N . ILE A 1 495 ? 5.341 -1.331 18.384 1.00 87.38 495 ILE A N 1
ATOM 3827 C CA . ILE A 1 495 ? 6.598 -0.565 18.386 1.00 87.38 495 ILE A CA 1
ATOM 3828 C C . ILE A 1 495 ? 6.533 0.497 19.490 1.00 87.38 495 ILE A C 1
ATOM 3830 O O . ILE A 1 495 ? 6.882 1.652 19.289 1.00 87.38 495 ILE A O 1
ATOM 3834 N N . GLN A 1 496 ? 6.045 0.113 20.663 1.00 86.12 496 GLN A N 1
ATOM 3835 C CA . GLN A 1 496 ? 6.011 0.943 21.863 1.00 86.12 496 GLN A CA 1
ATOM 3836 C C . GLN A 1 496 ? 5.853 0.050 23.101 1.00 86.12 496 GLN A C 1
ATOM 3838 O O . GLN A 1 496 ? 5.439 -1.104 22.957 1.00 86.12 496 GLN A O 1
ATOM 3843 N N . PRO A 1 497 ? 6.166 0.547 24.307 1.00 87.50 497 PRO A N 1
ATOM 3844 C CA . PRO A 1 497 ? 5.804 -0.144 25.537 1.00 87.50 497 PRO A CA 1
ATOM 3845 C C . PRO A 1 497 ? 4.284 -0.327 25.635 1.00 87.50 497 PRO A C 1
ATOM 3847 O O . PRO A 1 497 ? 3.520 0.568 25.279 1.00 87.50 497 PRO A O 1
ATOM 3850 N N . VAL A 1 498 ? 3.853 -1.489 26.122 1.00 90.31 498 VAL A N 1
ATOM 3851 C CA . VAL A 1 498 ? 2.458 -1.715 26.514 1.00 90.31 498 VAL A CA 1
ATOM 3852 C C . VAL A 1 498 ? 2.362 -1.398 28.008 1.00 90.31 498 VAL A C 1
ATOM 3854 O O . VAL A 1 498 ? 3.133 -1.984 28.775 1.00 90.31 498 VAL A O 1
ATOM 3857 N N . PRO A 1 499 ? 1.490 -0.468 28.437 1.00 90.50 499 PRO A N 1
ATOM 3858 C CA . PRO A 1 499 ? 1.373 -0.121 29.848 1.00 90.50 499 PRO A CA 1
ATOM 3859 C C . PRO A 1 499 ? 0.829 -1.311 30.659 1.00 90.50 499 PRO A C 1
ATOM 3861 O O . PRO A 1 499 ? 0.050 -2.112 30.131 1.00 90.50 499 PRO A O 1
ATOM 3864 N N . PRO A 1 500 ? 1.232 -1.453 31.936 1.00 87.88 500 PRO A N 1
ATOM 3865 C CA . PRO A 1 500 ? 0.683 -2.481 32.808 1.00 87.88 500 PRO A CA 1
ATOM 3866 C C . PRO A 1 500 ? -0.804 -2.221 33.068 1.00 87.88 500 PRO A C 1
ATOM 3868 O O . PRO A 1 500 ? -1.251 -1.077 33.115 1.00 87.88 500 PRO A O 1
ATOM 3871 N N . THR A 1 501 ? -1.564 -3.293 33.265 1.00 82.62 501 THR A N 1
ATOM 3872 C CA . THR A 1 501 ? -2.969 -3.193 33.666 1.00 82.62 501 THR A CA 1
ATOM 3873 C C . THR A 1 501 ? -3.079 -2.906 35.172 1.00 82.62 501 THR A C 1
ATOM 3875 O O . THR A 1 501 ? -2.370 -3.542 35.958 1.00 82.62 501 THR A O 1
ATOM 3878 N N . PRO A 1 502 ? -3.948 -1.971 35.602 1.00 72.38 502 PRO A N 1
ATOM 3879 C CA . PRO A 1 502 ? -4.210 -1.725 37.019 1.00 72.38 502 PRO A CA 1
ATOM 3880 C C . PRO A 1 502 ? -4.990 -2.869 37.695 1.00 72.38 502 PRO A C 1
ATOM 3882 O O . PRO A 1 502 ? -4.931 -2.995 38.914 1.00 72.38 502 PRO A O 1
ATOM 3885 N N . ASP A 1 503 ? -5.681 -3.716 36.922 1.00 83.69 503 ASP A N 1
ATOM 3886 C CA . ASP A 1 503 ? -6.418 -4.895 37.398 1.00 83.69 503 ASP A CA 1
ATOM 3887 C C . ASP A 1 503 ? -6.213 -6.063 36.418 1.00 83.69 503 ASP A C 1
ATOM 3889 O O . ASP A 1 503 ? -6.919 -6.205 35.416 1.00 83.69 503 ASP A O 1
ATOM 3893 N N . ALA A 1 504 ? -5.204 -6.895 36.688 1.00 83.12 504 ALA A N 1
ATOM 3894 C CA . ALA A 1 504 ? -4.844 -8.020 35.824 1.00 83.12 504 ALA A CA 1
ATOM 3895 C C . ALA A 1 504 ? -5.847 -9.182 35.865 1.00 83.12 504 ALA A C 1
ATOM 3897 O O . ALA A 1 504 ? -5.850 -10.007 34.953 1.00 83.12 504 ALA A O 1
ATOM 3898 N N . GLU A 1 505 ? -6.702 -9.256 36.889 1.00 85.44 505 GLU A N 1
ATOM 3899 C CA . GLU A 1 505 ? -7.740 -10.288 36.974 1.00 85.44 505 GLU A CA 1
ATOM 3900 C C . GLU A 1 505 ? -8.927 -9.960 36.064 1.00 85.44 505 GLU A C 1
ATOM 3902 O O . GLU A 1 505 ? -9.590 -10.867 35.547 1.00 85.44 505 GLU A O 1
ATOM 3907 N N . ARG A 1 506 ? -9.199 -8.666 35.846 1.00 91.69 506 ARG A N 1
ATOM 3908 C CA . ARG A 1 506 ? -10.332 -8.212 35.030 1.00 91.69 506 ARG A CA 1
ATOM 3909 C C . ARG A 1 506 ? -9.962 -7.695 33.651 1.00 91.69 506 ARG A C 1
ATOM 3911 O O . ARG A 1 506 ? -10.818 -7.741 32.769 1.00 91.69 506 ARG A O 1
ATOM 3918 N N . VAL A 1 507 ? -8.738 -7.218 33.445 1.00 95.69 507 VAL A N 1
ATOM 3919 C CA . VAL A 1 507 ? -8.272 -6.680 32.161 1.00 95.69 507 VAL A CA 1
ATOM 3920 C C . VAL A 1 507 ? -7.005 -7.413 31.734 1.00 95.69 507 VAL A C 1
ATOM 3922 O O . VAL A 1 507 ? -5.903 -7.126 32.200 1.00 95.69 507 VAL A O 1
ATOM 3925 N N . GLU A 1 508 ? -7.168 -8.351 30.806 1.00 94.81 508 GLU A N 1
ATOM 3926 C CA . GLU A 1 508 ? -6.075 -9.107 30.198 1.00 94.81 508 GLU A CA 1
ATOM 3927 C C . GLU A 1 508 ? -5.595 -8.389 28.930 1.00 94.81 508 GLU A C 1
ATOM 3929 O O . GLU A 1 508 ? -6.383 -8.180 28.008 1.00 94.81 508 GLU A O 1
ATOM 3934 N N . ILE A 1 509 ? -4.310 -8.032 28.853 1.00 94.75 509 ILE A N 1
ATOM 3935 C CA . ILE A 1 509 ? -3.697 -7.423 27.661 1.00 94.75 509 ILE A CA 1
ATOM 3936 C C . ILE A 1 509 ? -2.637 -8.375 27.121 1.00 94.75 509 ILE A C 1
ATOM 3938 O O . ILE A 1 509 ? -1.725 -8.764 27.851 1.00 94.75 509 ILE A O 1
ATOM 3942 N N . PHE A 1 510 ? -2.711 -8.727 25.840 1.00 92.19 510 PHE A N 1
ATOM 3943 C CA . PHE A 1 510 ? -1.711 -9.594 25.221 1.00 92.19 510 PHE A CA 1
ATOM 3944 C C . PHE A 1 510 ? -1.414 -9.196 23.778 1.00 92.19 510 PHE A C 1
ATOM 3946 O O . PHE A 1 510 ? -2.238 -8.626 23.061 1.00 92.19 510 PHE A O 1
ATOM 3953 N N . THR A 1 511 ? -0.196 -9.515 23.346 1.00 92.19 511 THR A N 1
ATOM 3954 C CA . THR A 1 511 ? 0.254 -9.294 21.972 1.00 92.19 511 THR A CA 1
ATOM 3955 C C . THR A 1 511 ? 0.161 -10.605 21.204 1.00 92.19 511 THR A C 1
ATOM 3957 O O . THR A 1 511 ? 0.867 -11.564 21.499 1.00 92.19 511 THR A O 1
ATOM 3960 N N . ALA A 1 512 ? -0.728 -10.659 20.213 1.00 89.12 512 ALA A N 1
ATOM 3961 C CA . ALA A 1 512 ? -0.912 -11.847 19.378 1.00 89.12 512 ALA A CA 1
ATOM 3962 C C . ALA A 1 512 ? 0.145 -11.955 18.262 1.00 89.12 512 ALA A C 1
ATOM 3964 O O . ALA A 1 512 ? 0.207 -12.961 17.560 1.00 89.12 512 ALA A O 1
ATOM 3965 N N . GLY A 1 513 ? 0.973 -10.918 18.092 1.00 87.00 513 GLY A N 1
ATOM 3966 C CA . GLY A 1 513 ? 1.977 -10.849 17.037 1.00 87.00 513 GLY A CA 1
ATOM 3967 C C . GLY A 1 513 ? 1.365 -10.684 15.647 1.00 87.00 513 GLY A C 1
ATOM 3968 O O . GLY A 1 513 ? 0.173 -10.419 15.487 1.00 87.00 513 GLY A O 1
ATOM 3969 N N . TRP A 1 514 ? 2.209 -10.787 14.623 1.00 84.31 514 TRP A N 1
ATOM 3970 C CA . TRP A 1 514 ? 1.779 -10.680 13.231 1.00 84.31 514 TRP A CA 1
ATOM 3971 C C . TRP A 1 514 ? 1.011 -11.933 12.786 1.00 84.31 514 TRP A C 1
ATOM 3973 O O . TRP A 1 514 ? 1.434 -13.046 13.089 1.00 84.31 514 TRP A O 1
ATOM 3983 N N . LYS A 1 515 ? -0.083 -11.737 12.039 1.00 85.31 515 LYS A N 1
ATOM 3984 C CA . LYS A 1 515 ? -0.925 -12.796 11.465 1.00 85.31 515 LYS A CA 1
ATOM 3985 C C . LYS A 1 515 ? -1.075 -12.594 9.948 1.00 85.31 515 LYS A C 1
ATOM 3987 O O . LYS A 1 515 ? -1.097 -11.433 9.514 1.00 85.31 515 LYS A O 1
ATOM 3992 N N . PRO A 1 516 ? -1.233 -13.673 9.157 1.00 86.56 516 PRO A N 1
ATOM 3993 C CA . PRO A 1 516 ? -1.685 -13.586 7.772 1.00 86.56 516 PRO A CA 1
ATOM 3994 C C . PRO A 1 516 ? -2.979 -12.776 7.647 1.00 86.56 516 PRO A C 1
ATOM 3996 O O . PRO A 1 516 ? -3.765 -12.665 8.590 1.00 86.56 516 PRO A O 1
ATOM 3999 N N . TYR A 1 517 ? -3.207 -12.183 6.479 1.00 86.56 517 TYR A N 1
ATOM 4000 C CA . TYR A 1 517 ? -4.308 -11.235 6.298 1.00 86.56 517 TYR A CA 1
ATOM 4001 C C . TYR A 1 517 ? -5.693 -11.839 6.549 1.00 86.56 517 TYR A C 1
ATOM 4003 O O . TYR A 1 517 ? -6.481 -11.235 7.273 1.00 86.56 517 TYR A O 1
ATOM 4011 N N . GLU A 1 518 ? -5.974 -13.027 6.016 1.00 88.62 518 GLU A N 1
ATOM 4012 C CA . GLU A 1 518 ? -7.263 -13.705 6.206 1.00 88.62 518 GLU A CA 1
ATOM 4013 C C . GLU A 1 518 ? -7.520 -14.060 7.676 1.00 88.62 518 GLU A C 1
ATOM 4015 O O . GLU A 1 518 ? -8.616 -13.836 8.193 1.00 88.62 518 GLU A O 1
ATOM 4020 N N . GLU A 1 519 ? -6.491 -14.520 8.393 1.00 90.94 519 GLU A N 1
ATOM 4021 C CA . GLU A 1 519 ? -6.567 -14.762 9.837 1.00 90.94 519 GLU A CA 1
ATOM 4022 C C . GLU A 1 519 ? -6.799 -13.462 10.617 1.00 90.94 519 GLU A C 1
ATOM 4024 O O . GLU A 1 519 ? -7.615 -13.419 11.539 1.00 90.94 519 GLU A O 1
ATOM 4029 N N . SER A 1 520 ? -6.122 -12.375 10.231 1.00 91.25 520 SER A N 1
ATOM 4030 C CA . SER A 1 520 ? -6.335 -11.051 10.821 1.00 91.25 520 SER A CA 1
ATOM 4031 C C . SER A 1 520 ? -7.759 -10.546 10.578 1.00 91.25 520 SER A C 1
ATOM 4033 O O . SER A 1 520 ? -8.358 -9.963 11.484 1.00 91.25 520 SER A O 1
ATOM 4035 N N . LEU A 1 521 ? -8.314 -10.737 9.379 1.00 92.88 521 LEU A N 1
ATOM 4036 C CA . LEU A 1 521 ? -9.677 -10.318 9.045 1.00 92.88 521 LEU A CA 1
ATOM 4037 C C . LEU A 1 521 ? -10.712 -11.167 9.794 1.00 92.88 521 LEU A C 1
ATOM 4039 O O . LEU A 1 521 ? -11.682 -10.629 10.327 1.00 92.88 521 LEU A O 1
ATOM 4043 N N . THR A 1 522 ? -10.455 -12.468 9.930 1.00 93.75 522 THR A N 1
ATOM 4044 C CA . THR A 1 522 ? -11.264 -13.385 10.745 1.00 93.75 522 THR A CA 1
ATOM 4045 C C . THR A 1 522 ? -11.272 -12.957 12.213 1.00 93.75 522 THR A C 1
ATOM 4047 O O . THR A 1 522 ? -12.340 -12.825 12.808 1.00 93.75 522 THR A O 1
ATOM 4050 N N . ALA A 1 523 ? -10.106 -12.650 12.791 1.00 93.25 523 ALA A N 1
ATOM 4051 C CA . ALA A 1 523 ? -10.010 -12.135 14.158 1.00 93.25 523 ALA A CA 1
ATOM 4052 C C . ALA A 1 523 ? -10.761 -10.802 14.324 1.00 93.25 523 ALA A C 1
ATOM 4054 O O . ALA A 1 523 ? -11.471 -10.617 15.310 1.00 93.25 523 ALA A O 1
ATOM 4055 N N . THR A 1 524 ? -10.666 -9.912 13.330 1.00 94.06 524 THR A N 1
ATOM 4056 C CA . THR A 1 524 ? -11.387 -8.626 13.295 1.00 94.06 524 THR A CA 1
ATOM 4057 C C . THR A 1 524 ? -12.898 -8.828 13.296 1.00 94.06 524 THR A C 1
ATOM 4059 O O . THR A 1 524 ? -13.616 -8.154 14.029 1.00 94.06 524 THR A O 1
ATOM 4062 N N . ARG A 1 525 ? -13.400 -9.805 12.539 1.00 93.31 525 ARG A N 1
ATOM 4063 C CA . ARG A 1 525 ? -14.826 -10.137 12.516 1.00 93.31 525 ARG A CA 1
ATOM 4064 C C . ARG A 1 525 ? -15.328 -10.742 13.831 1.00 93.31 525 ARG A C 1
ATOM 4066 O O . ARG A 1 525 ? -16.472 -10.504 14.201 1.00 93.31 525 ARG A O 1
ATOM 4073 N N . GLN A 1 526 ? -14.490 -11.510 14.524 1.00 92.38 526 GLN A N 1
ATOM 4074 C CA . GLN A 1 526 ? -14.834 -12.172 15.788 1.00 92.38 526 GLN A CA 1
ATOM 4075 C C . GLN A 1 526 ? -14.663 -11.287 17.035 1.00 92.38 526 GLN A C 1
ATOM 4077 O O . GLN A 1 526 ? -14.992 -11.732 18.135 1.00 92.38 526 GLN A O 1
ATOM 4082 N N . ALA A 1 527 ? -14.097 -10.087 16.903 1.00 94.12 527 ALA A N 1
ATOM 4083 C CA . ALA A 1 527 ? -13.922 -9.167 18.022 1.00 94.12 527 ALA A CA 1
ATOM 4084 C C . ALA A 1 527 ? -15.260 -8.550 18.454 1.00 94.12 527 ALA A C 1
ATOM 4086 O O . ALA A 1 527 ? -16.144 -8.308 17.628 1.00 94.12 527 ALA A O 1
ATOM 4087 N N . ASP A 1 528 ? -15.397 -8.253 19.744 1.00 94.81 528 ASP A N 1
ATOM 4088 C CA . ASP A 1 528 ? -16.577 -7.572 20.285 1.00 94.81 528 ASP A CA 1
ATOM 4089 C C . ASP A 1 528 ? -16.531 -6.080 19.948 1.00 94.81 528 ASP A C 1
ATOM 4091 O O . ASP A 1 528 ? -17.482 -5.525 19.405 1.00 94.81 528 ASP A O 1
ATOM 4095 N N . LEU A 1 529 ? -15.365 -5.472 20.170 1.00 96.06 529 LEU A N 1
ATOM 4096 C CA . LEU A 1 529 ? -15.100 -4.064 19.915 1.00 96.06 529 LEU A CA 1
ATOM 4097 C C . LEU A 1 529 ? -13.764 -3.916 19.181 1.00 96.06 529 LEU A C 1
ATOM 4099 O O . LEU A 1 529 ? -12.752 -4.505 19.568 1.00 96.06 529 LEU A O 1
ATOM 4103 N N . LEU A 1 530 ? -13.744 -3.119 18.116 1.00 97.56 530 LEU A N 1
ATOM 4104 C CA . LEU A 1 530 ? -12.531 -2.805 17.367 1.00 97.56 530 LEU A CA 1
ATOM 4105 C C . LEU A 1 530 ? -11.932 -1.488 17.846 1.00 97.56 530 LEU A C 1
ATOM 4107 O O . LEU A 1 530 ? -12.638 -0.492 17.964 1.00 97.56 530 LEU A O 1
ATOM 4111 N N . LEU A 1 531 ? -10.620 -1.463 18.062 1.00 97.38 531 LEU A N 1
ATOM 4112 C CA . LEU A 1 531 ? -9.874 -0.249 18.360 1.00 97.38 531 LEU A CA 1
ATOM 4113 C C . LEU A 1 531 ? -9.231 0.300 17.086 1.00 97.38 531 LEU A C 1
ATOM 4115 O O . LEU A 1 531 ? -8.360 -0.340 16.491 1.00 97.38 531 LEU A O 1
ATOM 4119 N N . VAL A 1 532 ? -9.584 1.531 16.718 1.00 95.06 532 VAL A N 1
ATOM 4120 C CA . VAL A 1 532 ? -8.866 2.300 15.696 1.00 95.06 532 VAL A CA 1
ATOM 4121 C C . VAL A 1 532 ? -8.208 3.506 16.347 1.00 95.06 532 VAL A C 1
ATOM 4123 O O . VAL A 1 532 ? -8.857 4.476 16.726 1.00 95.06 532 VAL A O 1
ATOM 4126 N N . HIS A 1 533 ? -6.884 3.462 16.436 1.00 92.19 533 HIS A N 1
ATOM 4127 C CA . HIS A 1 533 ? -6.101 4.566 16.969 1.00 92.19 533 HIS A CA 1
ATOM 4128 C C . HIS A 1 533 ? -5.692 5.516 15.834 1.00 92.19 533 HIS A C 1
ATOM 4130 O O . HIS A 1 533 ? -4.813 5.204 15.023 1.00 92.19 533 HIS A O 1
ATOM 4136 N N . ALA A 1 534 ? -6.319 6.691 15.760 1.00 85.69 534 ALA A N 1
ATOM 4137 C CA . ALA A 1 534 ? -5.985 7.708 14.766 1.00 85.69 534 ALA A CA 1
ATOM 4138 C C . ALA A 1 534 ? -4.605 8.328 15.059 1.00 85.69 534 ALA A C 1
ATOM 4140 O O . ALA A 1 534 ? -3.811 8.511 14.137 1.00 85.69 534 ALA A O 1
ATOM 4141 N N . GLY A 1 535 ? -4.273 8.527 16.336 1.00 77.19 535 GLY A N 1
ATOM 4142 C CA . GLY A 1 535 ? -3.026 9.169 16.758 1.00 77.19 535 GLY A CA 1
ATOM 4143 C C . GLY A 1 535 ? -3.153 10.699 16.762 1.00 77.19 535 GLY A C 1
ATOM 4144 O O . GLY A 1 535 ? -4.111 11.226 16.190 1.00 77.19 535 GLY A O 1
ATOM 4145 N N . PRO A 1 536 ? -2.186 11.414 17.357 1.00 64.19 536 PRO A N 1
ATOM 4146 C CA . PRO A 1 536 ? -2.349 12.807 17.789 1.00 64.19 536 PRO A CA 1
ATOM 4147 C C . PRO A 1 536 ? -2.449 13.836 16.654 1.00 64.19 536 PRO A C 1
ATOM 4149 O O . PRO A 1 536 ? -2.946 14.931 16.871 1.00 64.19 536 PRO A O 1
ATOM 4152 N N . GLU A 1 537 ? -1.997 13.510 15.439 1.00 60.78 537 GLU A N 1
ATOM 4153 C CA . GLU A 1 537 ? -1.939 14.467 14.316 1.00 60.78 537 GLU A CA 1
ATOM 4154 C C . GLU A 1 537 ? -2.454 13.868 12.989 1.00 60.78 537 GLU A C 1
ATOM 4156 O O . GLU A 1 537 ? -2.059 14.274 11.891 1.00 60.78 537 GLU A O 1
ATOM 4161 N N . SER A 1 538 ? -3.312 12.841 13.039 1.00 66.81 538 SER A N 1
ATOM 4162 C CA . SER A 1 538 ? -3.683 12.101 11.824 1.00 66.81 538 SER A CA 1
ATOM 4163 C C . SER A 1 538 ? -4.793 12.766 11.015 1.00 66.81 538 SER A C 1
ATOM 4165 O O . SER A 1 538 ? -5.977 12.460 11.155 1.00 66.81 538 SER A O 1
ATOM 4167 N N . GLN A 1 539 ? -4.384 13.578 10.046 1.00 70.38 539 GLN A N 1
ATOM 4168 C CA . GLN A 1 539 ? -5.260 14.084 8.984 1.00 70.38 539 GLN A CA 1
ATOM 4169 C C . GLN A 1 539 ? -5.537 13.043 7.871 1.00 70.38 539 GLN A C 1
ATOM 4171 O O . GLN A 1 539 ? -6.295 13.314 6.940 1.00 70.38 539 GLN A O 1
ATOM 4176 N N . ASP A 1 540 ? -4.955 11.841 7.969 1.00 76.88 540 ASP A N 1
ATOM 4177 C CA . ASP A 1 540 ? -5.211 10.714 7.066 1.00 76.88 540 ASP A CA 1
ATOM 4178 C C . ASP A 1 540 ? -6.220 9.723 7.663 1.00 76.88 540 ASP A C 1
ATOM 4180 O O . ASP A 1 540 ? -6.236 9.468 8.873 1.00 76.88 540 ASP A O 1
ATOM 4184 N N . ILE A 1 541 ? -7.040 9.117 6.798 1.00 85.94 541 ILE A N 1
ATOM 4185 C CA . ILE A 1 541 ? -7.970 8.050 7.187 1.00 85.94 541 ILE A CA 1
ATOM 4186 C C . ILE A 1 541 ? -7.189 6.744 7.371 1.00 85.94 541 ILE A C 1
ATOM 4188 O O . ILE A 1 541 ? -6.502 6.278 6.452 1.00 85.94 541 ILE A O 1
ATOM 4192 N N . LYS A 1 542 ? -7.298 6.126 8.552 1.00 86.12 542 LYS A N 1
ATOM 4193 C CA . LYS A 1 542 ? -6.623 4.854 8.844 1.00 86.12 542 LYS A CA 1
ATOM 4194 C C . LYS A 1 542 ? -7.267 3.708 8.074 1.00 86.12 542 LYS A C 1
ATOM 4196 O O . LYS A 1 542 ? -8.460 3.485 8.188 1.00 86.12 542 LYS A O 1
ATOM 4201 N N . ILE A 1 543 ? -6.464 2.909 7.368 1.00 86.62 543 ILE A N 1
ATOM 4202 C CA . ILE A 1 543 ? -6.948 1.804 6.512 1.00 86.62 543 ILE A CA 1
ATOM 4203 C C . ILE A 1 543 ? -7.835 0.808 7.272 1.00 86.62 543 ILE A C 1
ATOM 4205 O O . ILE A 1 543 ? -8.814 0.310 6.724 1.00 86.62 543 ILE A O 1
ATOM 4209 N N . LYS A 1 544 ? -7.518 0.550 8.545 1.00 90.38 544 LYS A N 1
ATOM 4210 C CA . LYS A 1 544 ? -8.254 -0.396 9.390 1.00 90.38 544 LYS A CA 1
ATOM 4211 C C . LYS A 1 544 ? -9.707 -0.005 9.643 1.00 90.38 544 LYS A C 1
ATOM 4213 O O . LYS A 1 544 ? -10.509 -0.885 9.931 1.00 90.38 544 LYS A O 1
ATOM 4218 N N . ILE A 1 545 ? -10.072 1.264 9.442 1.00 93.25 545 ILE A N 1
ATOM 4219 C CA . ILE A 1 545 ? -11.474 1.675 9.520 1.00 93.25 545 ILE A CA 1
ATOM 4220 C C . ILE A 1 545 ? -12.321 1.056 8.403 1.00 93.25 545 ILE A C 1
ATOM 4222 O O . ILE A 1 545 ? -13.484 0.749 8.628 1.00 93.25 545 ILE A O 1
ATOM 4226 N N . PHE A 1 546 ? -11.747 0.812 7.219 1.00 93.56 546 PHE A N 1
ATOM 4227 C CA . PHE A 1 546 ? -12.488 0.208 6.111 1.00 93.56 546 PHE A CA 1
ATOM 4228 C C . PHE A 1 546 ? -12.675 -1.298 6.312 1.00 93.56 546 PHE A C 1
ATOM 4230 O O . PHE A 1 546 ? -13.715 -1.833 5.948 1.00 93.56 546 PHE A O 1
ATOM 4237 N N . GLU A 1 547 ? -11.709 -1.970 6.949 1.00 93.25 547 GLU A N 1
ATOM 4238 C CA . GLU A 1 547 ? -11.888 -3.356 7.402 1.00 93.25 547 GLU A CA 1
ATOM 4239 C C . GLU A 1 547 ? -12.988 -3.432 8.473 1.00 93.25 547 GLU A C 1
ATOM 4241 O O . GLU A 1 547 ? -13.881 -4.268 8.362 1.00 93.25 547 GLU A O 1
ATOM 4246 N N . ALA A 1 548 ? -12.981 -2.517 9.454 1.00 93.25 548 ALA A N 1
ATOM 4247 C CA . ALA A 1 548 ? -14.046 -2.402 10.455 1.00 93.25 548 ALA A CA 1
ATOM 4248 C C . ALA A 1 548 ? -15.422 -2.173 9.805 1.00 93.25 548 ALA A C 1
ATOM 4250 O O . ALA A 1 548 ? -16.406 -2.808 10.190 1.00 93.25 548 ALA A O 1
ATOM 4251 N N . ALA A 1 549 ? -15.475 -1.324 8.773 1.00 94.69 549 ALA A N 1
ATOM 4252 C CA . ALA A 1 549 ? -16.693 -1.065 8.023 1.00 94.69 549 ALA A CA 1
ATOM 4253 C C . ALA A 1 549 ? -17.192 -2.293 7.246 1.00 94.69 549 ALA A C 1
ATOM 4255 O O . ALA A 1 549 ? -18.394 -2.552 7.203 1.00 94.69 549 ALA A O 1
ATOM 4256 N N . ALA A 1 550 ? -16.276 -3.081 6.678 1.00 94.00 550 ALA A N 1
ATOM 4257 C CA . ALA A 1 550 ? -16.601 -4.309 5.960 1.00 94.00 550 ALA A CA 1
ATOM 4258 C C . ALA A 1 550 ? -17.131 -5.411 6.885 1.00 94.00 550 ALA A C 1
ATOM 4260 O O . ALA A 1 550 ? -18.113 -6.073 6.550 1.00 94.00 550 ALA A O 1
ATOM 4261 N N . VAL A 1 551 ? -16.522 -5.600 8.063 1.00 93.62 551 VAL A N 1
ATOM 4262 C CA . VAL A 1 551 ? -16.970 -6.631 9.017 1.00 93.62 551 VAL A CA 1
ATOM 4263 C C . VAL A 1 551 ? -18.201 -6.219 9.828 1.00 93.62 551 VAL A C 1
ATOM 4265 O O . VAL A 1 551 ? -18.806 -7.087 10.460 1.00 93.62 551 VAL A O 1
ATOM 4268 N N . ARG A 1 552 ? -18.578 -4.930 9.797 1.00 93.75 552 ARG A N 1
ATOM 4269 C CA . ARG A 1 552 ? -19.726 -4.343 10.513 1.00 93.75 552 ARG A CA 1
ATOM 4270 C C . ARG A 1 552 ? -19.680 -4.606 12.020 1.00 93.75 552 ARG A C 1
ATOM 4272 O O . ARG A 1 552 ? -20.665 -5.029 12.625 1.00 93.75 552 ARG A O 1
ATOM 4279 N N . ARG A 1 553 ? -18.509 -4.397 12.624 1.00 92.75 553 ARG A N 1
ATOM 4280 C CA . ARG A 1 553 ? -18.318 -4.526 14.076 1.00 92.75 553 ARG A CA 1
ATOM 4281 C C . ARG A 1 553 ? -18.252 -3.149 14.744 1.00 92.75 553 ARG A C 1
ATOM 4283 O O . ARG A 1 553 ? -17.796 -2.201 14.097 1.00 92.75 553 ARG A O 1
ATOM 4290 N N . PRO A 1 554 ? -18.696 -3.036 16.011 1.00 95.81 554 PRO A N 1
ATOM 4291 C CA . PRO A 1 554 ? -18.543 -1.822 16.804 1.00 95.81 554 PRO A CA 1
ATOM 4292 C C . PRO A 1 554 ? -17.101 -1.318 16.784 1.00 95.81 554 PRO A C 1
ATOM 4294 O O . PRO A 1 554 ? -16.162 -2.114 16.888 1.00 95.81 554 PRO A O 1
ATOM 4297 N N . VAL A 1 555 ? -16.917 -0.004 16.663 1.00 97.31 555 VAL A N 1
ATOM 4298 C CA . VAL A 1 555 ? -15.585 0.607 16.606 1.00 97.31 555 VAL A CA 1
ATOM 4299 C C . VAL A 1 555 ? -15.434 1.721 17.633 1.00 97.31 555 VAL A C 1
ATOM 4301 O O . VAL A 1 555 ? -16.204 2.676 17.645 1.00 97.31 555 VAL A O 1
ATOM 4304 N N . LEU A 1 556 ? -14.406 1.604 18.471 1.00 97.88 556 LEU A N 1
ATOM 4305 C CA . LEU A 1 556 ? -13.897 2.664 19.329 1.00 97.88 556 LEU A CA 1
ATOM 4306 C C . LEU A 1 556 ? -12.748 3.369 18.606 1.00 97.88 556 LEU A C 1
ATOM 4308 O O . LEU A 1 556 ? -11.715 2.760 18.308 1.00 97.88 556 LEU A O 1
ATOM 4312 N N . VAL A 1 557 ? -12.918 4.661 18.335 1.00 96.56 557 VAL A N 1
ATOM 4313 C CA . VAL A 1 557 ? -11.876 5.492 17.727 1.00 96.56 557 VAL A CA 1
ATOM 4314 C C . VAL A 1 557 ? -11.231 6.384 18.773 1.00 96.56 557 VAL A C 1
ATOM 4316 O O . VAL A 1 557 ? -11.910 7.187 19.410 1.00 96.56 557 VAL A O 1
ATOM 4319 N N . LEU A 1 558 ? -9.908 6.265 18.901 1.00 95.00 558 LEU A N 1
ATOM 4320 C CA . LEU A 1 558 ? -9.100 7.137 19.749 1.00 95.00 558 LEU A CA 1
ATOM 4321 C C . LEU A 1 558 ? -8.320 8.138 18.903 1.00 95.00 558 LEU A C 1
ATOM 4323 O O . LEU A 1 558 ? -7.488 7.751 18.071 1.00 95.00 558 LEU A O 1
ATOM 4327 N N . GLY A 1 559 ? -8.573 9.422 19.126 1.00 91.19 559 GLY A N 1
ATOM 4328 C CA . GLY A 1 559 ? -7.799 10.503 18.533 1.00 91.19 559 GLY A CA 1
ATOM 4329 C C . GLY A 1 559 ? -8.534 11.841 18.481 1.00 91.19 559 GLY A C 1
ATOM 4330 O O . GLY A 1 559 ? -9.686 11.929 18.907 1.00 91.19 559 GLY A O 1
ATOM 4331 N N . PRO A 1 560 ? -7.874 12.870 17.925 1.00 87.50 560 PRO A N 1
ATOM 4332 C CA . PRO A 1 560 ? -8.394 14.231 17.890 1.00 87.50 560 PRO A CA 1
ATOM 4333 C C . PRO A 1 560 ? -9.729 14.338 17.153 1.00 87.50 560 PRO A C 1
ATOM 4335 O O . PRO A 1 560 ? -9.951 13.662 16.136 1.00 87.50 560 PRO A O 1
ATOM 4338 N N . GLU A 1 561 ? -10.589 15.246 17.621 1.00 84.69 561 GLU A N 1
ATOM 4339 C CA . GLU A 1 561 ? -11.913 15.488 17.035 1.00 84.69 561 GLU A CA 1
ATOM 4340 C C . GLU A 1 561 ? -11.860 15.899 15.559 1.00 84.69 561 GLU A C 1
ATOM 4342 O O . GLU A 1 561 ? -12.763 15.577 14.784 1.00 84.69 561 GLU A O 1
ATOM 4347 N N . ASP A 1 562 ? -10.801 16.595 15.153 1.00 83.38 562 ASP A N 1
ATOM 4348 C CA . ASP A 1 562 ? -10.610 17.075 13.790 1.00 83.38 562 ASP A CA 1
ATOM 4349 C C . ASP A 1 562 ? -9.966 16.025 12.868 1.00 83.38 562 ASP A C 1
ATOM 4351 O O . ASP A 1 562 ? -9.837 16.260 11.664 1.00 83.38 562 ASP A O 1
ATOM 4355 N N . SER A 1 563 ? -9.596 14.843 13.368 1.00 87.12 563 SER A N 1
ATOM 4356 C CA . SER A 1 563 ? -8.961 13.809 12.546 1.00 87.12 563 SER A CA 1
ATOM 4357 C C . SER A 1 563 ? -9.893 13.293 11.437 1.00 87.12 563 SER A C 1
ATOM 4359 O O . SER A 1 563 ? -11.113 13.188 11.592 1.00 87.12 563 SER A O 1
ATOM 4361 N N . ALA A 1 564 ? -9.325 12.929 10.283 1.00 86.94 564 ALA A N 1
ATOM 4362 C CA . ALA A 1 564 ? -10.122 12.461 9.142 1.00 86.94 564 ALA A CA 1
ATOM 4363 C C . ALA A 1 564 ? -10.849 11.132 9.425 1.00 86.94 564 ALA A C 1
ATOM 4365 O O . ALA A 1 564 ? -11.922 10.883 8.883 1.00 86.94 564 ALA A O 1
ATOM 4366 N N . THR A 1 565 ? -10.283 10.292 10.299 1.00 91.25 565 THR A N 1
ATOM 4367 C CA . THR A 1 565 ? -10.916 9.031 10.722 1.00 91.25 565 THR A CA 1
ATOM 4368 C C . THR A 1 565 ? -12.129 9.296 11.618 1.00 91.25 565 THR A C 1
ATOM 4370 O O . THR A 1 565 ? -13.164 8.664 11.428 1.00 91.25 565 THR A O 1
ATOM 4373 N N . VAL A 1 566 ? -12.039 10.255 12.549 1.00 92.12 566 VAL A N 1
ATOM 4374 C CA . VAL A 1 566 ? -13.172 10.652 13.403 1.00 92.12 566 VAL A CA 1
ATOM 4375 C C . VAL A 1 566 ? -14.310 11.237 12.570 1.00 92.12 566 VAL A C 1
ATOM 4377 O O . VAL A 1 566 ? -15.461 10.848 12.762 1.00 92.12 566 VAL A O 1
ATOM 4380 N N . ARG A 1 567 ? -13.997 12.111 11.604 1.00 90.81 567 ARG A N 1
ATOM 4381 C CA . ARG A 1 567 ? -14.993 12.672 10.676 1.00 90.81 567 ARG A CA 1
ATOM 4382 C C . ARG A 1 567 ? -15.750 11.581 9.914 1.00 90.81 567 ARG A C 1
ATOM 4384 O O . ARG A 1 567 ? -16.974 11.585 9.938 1.00 90.81 567 ARG A O 1
ATOM 4391 N N . LEU A 1 568 ? -15.029 10.614 9.340 1.00 92.12 568 LEU A N 1
ATOM 4392 C CA . LEU A 1 568 ? -15.626 9.477 8.630 1.00 92.12 568 LEU A CA 1
ATOM 4393 C C . LEU A 1 568 ? -16.583 8.670 9.521 1.00 92.12 568 LEU A C 1
ATOM 4395 O O . LEU A 1 568 ? -17.674 8.296 9.102 1.00 92.12 568 LEU A O 1
ATOM 4399 N N . VAL A 1 569 ? -16.173 8.387 10.758 1.00 94.75 569 VAL A N 1
ATOM 4400 C CA . VAL A 1 569 ? -16.998 7.614 11.692 1.00 94.75 569 VAL A CA 1
ATOM 4401 C C . VAL A 1 569 ? -18.256 8.384 12.085 1.00 94.75 569 VAL A C 1
ATOM 4403 O O . VAL A 1 569 ? -19.330 7.797 12.097 1.00 94.75 569 VAL A O 1
ATOM 4406 N N . ARG A 1 570 ? -18.166 9.697 12.332 1.00 94.38 570 ARG A N 1
ATOM 4407 C CA . ARG A 1 570 ? -19.345 10.535 12.621 1.00 94.38 570 ARG A CA 1
ATOM 4408 C C . ARG A 1 570 ? -20.338 10.592 11.457 1.00 94.38 570 ARG A C 1
ATOM 4410 O O . ARG A 1 570 ? -21.528 10.744 11.698 1.00 94.38 570 ARG A O 1
ATOM 4417 N N . GLU A 1 571 ? -19.856 10.494 10.222 1.00 93.94 571 GLU A N 1
ATOM 4418 C CA . GLU A 1 571 ? -20.693 10.553 9.020 1.00 93.94 571 GLU A CA 1
ATOM 4419 C C . GLU A 1 571 ? -21.462 9.248 8.756 1.00 93.94 571 GLU A C 1
ATOM 4421 O O . GLU A 1 571 ? -22.597 9.290 8.286 1.00 93.94 571 GLU A O 1
ATOM 4426 N N . HIS A 1 572 ? -20.875 8.090 9.078 1.00 95.12 572 HIS A N 1
ATOM 4427 C CA . HIS A 1 572 ? -21.425 6.786 8.679 1.00 95.12 572 HIS A CA 1
ATOM 4428 C C . HIS A 1 572 ? -21.817 5.848 9.829 1.00 95.12 572 HIS A C 1
ATOM 4430 O O . HIS A 1 572 ? -22.379 4.782 9.567 1.00 95.12 572 HIS A O 1
ATOM 4436 N N . VAL A 1 573 ? -21.530 6.201 11.083 1.00 96.44 573 VAL A N 1
ATOM 4437 C CA . VAL A 1 573 ? -21.912 5.415 12.265 1.00 96.44 573 VAL A CA 1
ATOM 4438 C C . VAL A 1 573 ? -22.978 6.176 13.044 1.00 96.44 573 VAL A C 1
ATOM 4440 O O . VAL A 1 573 ? -22.789 7.338 13.392 1.00 96.44 573 VAL A O 1
ATOM 4443 N N . ALA A 1 574 ? -24.106 5.514 13.313 1.00 95.56 574 ALA A N 1
ATOM 4444 C CA . ALA A 1 574 ? -25.288 6.149 13.898 1.00 95.56 574 ALA A CA 1
ATOM 4445 C C . ALA A 1 574 ? -25.062 6.632 15.337 1.00 95.56 574 ALA A C 1
ATOM 4447 O O . ALA A 1 574 ? -25.565 7.686 15.720 1.00 95.56 574 ALA A O 1
ATOM 4448 N N . ASP A 1 575 ? -24.324 5.857 16.133 1.00 95.62 575 ASP A N 1
ATOM 4449 C CA . ASP A 1 575 ? -23.946 6.211 17.495 1.00 95.62 575 ASP A CA 1
ATOM 4450 C C . ASP A 1 575 ? -22.444 5.969 17.725 1.00 95.62 575 ASP A C 1
ATOM 4452 O O . ASP A 1 575 ? -22.043 4.947 18.286 1.00 95.62 575 ASP A O 1
ATOM 4456 N N . PRO A 1 576 ? -21.570 6.869 17.250 1.00 96.00 576 PRO A N 1
ATOM 4457 C CA . PRO A 1 576 ? -20.139 6.611 17.212 1.00 96.00 576 PRO A CA 1
ATOM 4458 C C . PRO A 1 576 ? -19.506 6.631 18.612 1.00 96.00 576 PRO A C 1
ATOM 4460 O O . PRO A 1 576 ? -19.842 7.467 19.461 1.00 96.00 576 PRO A O 1
ATOM 4463 N N . LEU A 1 577 ? -18.548 5.725 18.831 1.00 97.44 577 LEU A N 1
ATOM 4464 C CA . LEU A 1 577 ? -17.725 5.649 20.039 1.00 97.44 577 LEU A CA 1
ATOM 4465 C C . LEU A 1 577 ? -16.379 6.322 19.754 1.00 97.44 577 LEU A C 1
ATOM 4467 O O . LEU A 1 577 ? -15.490 5.740 19.131 1.00 97.44 577 LEU A O 1
ATOM 4471 N N . ILE A 1 578 ? -16.246 7.579 20.165 1.00 96.25 578 ILE A N 1
ATOM 4472 C CA . ILE A 1 578 ? -15.062 8.403 19.908 1.00 96.25 578 ILE A CA 1
ATOM 4473 C C . ILE A 1 578 ? -14.609 9.015 21.226 1.00 96.25 578 ILE A C 1
ATOM 4475 O O . ILE A 1 578 ? -15.434 9.534 21.979 1.00 96.25 578 ILE A O 1
ATOM 4479 N N . ALA A 1 579 ? -13.306 8.991 21.473 1.00 95.75 579 ALA A N 1
ATOM 4480 C CA . ALA A 1 579 ? -12.690 9.683 22.592 1.00 95.75 579 ALA A CA 1
ATOM 4481 C C . ALA A 1 579 ? -11.317 10.228 22.191 1.00 95.75 579 ALA A C 1
ATOM 4483 O O . ALA A 1 579 ? -10.641 9.680 21.317 1.00 95.75 579 ALA A O 1
ATOM 4484 N N . ASP A 1 580 ? -10.904 11.304 22.854 1.00 92.25 580 ASP A N 1
ATOM 4485 C CA . ASP A 1 580 ? -9.518 11.743 22.775 1.00 92.25 580 ASP A CA 1
ATOM 4486 C C . ASP A 1 580 ? -8.614 10.695 23.447 1.00 92.25 580 ASP A C 1
ATOM 4488 O O . ASP A 1 580 ? -8.967 10.121 24.480 1.00 92.25 580 ASP A O 1
ATOM 4492 N N . GLN A 1 581 ? -7.468 10.418 22.829 1.00 90.44 581 GLN A N 1
ATOM 4493 C CA . GLN A 1 581 ? -6.545 9.360 23.245 1.00 90.44 581 GLN A CA 1
ATOM 4494 C C . GLN A 1 581 ? -5.940 9.584 24.642 1.00 90.44 581 GLN A C 1
ATOM 4496 O O . GLN A 1 581 ? -5.520 8.614 25.265 1.00 90.44 581 GLN A O 1
ATOM 4501 N N . ASP A 1 582 ? -5.920 10.828 25.132 1.00 91.88 582 ASP A N 1
ATOM 4502 C CA . ASP A 1 582 ? -5.346 11.206 26.425 1.00 91.88 582 ASP A CA 1
ATOM 4503 C C . ASP A 1 582 ? -6.435 11.494 27.483 1.00 91.88 582 ASP A C 1
ATOM 4505 O O . ASP A 1 582 ? -6.136 11.795 28.640 1.00 91.88 582 ASP A O 1
ATOM 4509 N N . ASN A 1 583 ? -7.717 11.375 27.118 1.00 95.12 583 ASN A N 1
ATOM 4510 C CA . ASN A 1 583 ? -8.857 11.685 27.981 1.00 95.12 583 ASN A CA 1
ATOM 4511 C C . ASN A 1 583 ? -9.532 10.408 28.505 1.00 95.12 583 ASN A C 1
ATOM 4513 O O . ASN A 1 583 ? -10.542 9.953 27.964 1.00 95.12 583 ASN A O 1
ATOM 4517 N N . GLU A 1 584 ? -8.995 9.848 29.594 1.00 96.25 584 GLU A N 1
ATOM 4518 C CA . GLU A 1 584 ? -9.554 8.653 30.251 1.00 96.25 584 GLU A CA 1
ATOM 4519 C C . GLU A 1 584 ? -11.070 8.779 30.535 1.00 96.25 584 GLU A C 1
ATOM 4521 O O . GLU A 1 584 ? -11.804 7.875 30.128 1.00 96.25 584 GLU A O 1
ATOM 4526 N N . PRO A 1 585 ? -11.598 9.872 31.135 1.00 98.00 585 PRO A N 1
ATOM 4527 C CA . PRO A 1 585 ? -13.040 10.013 31.363 1.00 98.00 585 PRO A CA 1
ATOM 4528 C C . PRO A 1 585 ? -13.901 9.882 30.099 1.00 98.00 585 PRO A C 1
ATOM 4530 O O . PRO A 1 585 ? -14.974 9.278 30.140 1.00 98.00 585 PRO A O 1
ATOM 4533 N N . ALA A 1 586 ? -13.442 10.420 28.964 1.00 97.25 586 ALA A N 1
ATOM 4534 C CA . ALA A 1 586 ? -14.155 10.291 27.695 1.00 97.25 586 ALA A CA 1
ATOM 4535 C C . ALA A 1 586 ? -14.149 8.842 27.180 1.00 97.25 586 ALA A C 1
ATOM 4537 O O . ALA A 1 586 ? -15.167 8.366 26.673 1.00 97.25 586 ALA A O 1
ATOM 4538 N N . ILE A 1 587 ? -13.036 8.122 27.354 1.00 97.88 587 ILE A N 1
ATOM 4539 C CA . ILE A 1 587 ? -12.930 6.702 26.989 1.00 97.88 587 ILE A CA 1
ATOM 4540 C C . ILE A 1 587 ? -13.858 5.856 27.871 1.00 97.88 587 ILE A C 1
ATOM 4542 O O . ILE A 1 587 ? -14.576 5.003 27.349 1.00 97.88 587 ILE A O 1
ATOM 4546 N N . VAL A 1 588 ? -13.909 6.124 29.180 1.00 97.94 588 VAL A N 1
ATOM 4547 C CA . VAL A 1 588 ? -14.858 5.479 30.105 1.00 97.94 588 VAL A CA 1
ATOM 4548 C C . VAL A 1 588 ? -16.294 5.693 29.630 1.00 97.94 588 VAL A C 1
ATOM 4550 O O . VAL A 1 588 ? -17.035 4.723 29.493 1.00 97.94 588 VAL A O 1
ATOM 4553 N N . ALA A 1 589 ? -16.679 6.927 29.294 1.00 97.69 589 ALA A N 1
ATOM 4554 C CA . ALA A 1 589 ? -18.036 7.224 28.834 1.00 97.69 589 ALA A CA 1
ATOM 4555 C C . ALA A 1 589 ? -18.391 6.492 27.524 1.00 97.69 589 ALA A C 1
ATOM 4557 O O . ALA A 1 589 ? -19.514 6.009 27.363 1.00 97.69 589 ALA A O 1
ATOM 4558 N N . ALA A 1 590 ? -17.439 6.378 26.591 1.00 97.62 590 ALA A N 1
ATOM 4559 C CA . ALA A 1 590 ? -17.621 5.616 25.357 1.00 97.62 590 ALA A CA 1
ATOM 4560 C C . ALA A 1 590 ? -17.794 4.109 25.631 1.00 97.62 590 ALA A C 1
ATOM 4562 O O . ALA A 1 590 ? -18.695 3.480 25.076 1.00 97.62 590 ALA A O 1
ATOM 4563 N N . LEU A 1 591 ? -16.982 3.531 26.519 1.00 97.19 591 LEU A N 1
ATOM 4564 C CA . LEU A 1 591 ? -17.093 2.123 26.913 1.00 97.19 591 LEU A CA 1
ATOM 4565 C C . LEU A 1 591 ? -18.404 1.829 27.657 1.00 97.19 591 LEU A C 1
ATOM 4567 O O . LEU A 1 591 ? -19.035 0.808 27.403 1.00 97.19 591 LEU A O 1
ATOM 4571 N N . GLU A 1 592 ? -18.859 2.721 28.536 1.00 95.94 592 GLU A N 1
ATOM 4572 C CA . GLU A 1 592 ? -20.143 2.574 29.232 1.00 95.94 592 GLU A CA 1
ATOM 4573 C C . GLU A 1 592 ? -21.329 2.632 28.265 1.00 95.94 592 GLU A C 1
ATOM 4575 O O . GLU A 1 592 ? -22.248 1.816 28.366 1.00 95.94 592 GLU A O 1
ATOM 4580 N N . ARG A 1 593 ? -21.294 3.544 27.285 1.00 95.50 593 ARG A N 1
ATOM 4581 C CA . ARG A 1 593 ? -22.295 3.594 26.208 1.00 95.50 593 ARG A CA 1
ATOM 4582 C C . ARG A 1 593 ? -22.333 2.298 25.408 1.00 95.50 593 ARG A C 1
ATOM 4584 O O . ARG A 1 593 ? -23.416 1.785 25.156 1.00 95.50 593 ARG A O 1
ATOM 4591 N N . TYR A 1 594 ? -21.169 1.746 25.073 1.00 95.38 594 TYR A N 1
ATOM 4592 C CA . TYR A 1 594 ? -21.079 0.450 24.406 1.00 95.38 594 TYR A CA 1
ATOM 4593 C C . TYR A 1 594 ? -21.715 -0.673 25.241 1.00 95.38 594 TYR A C 1
ATOM 4595 O O . TYR A 1 594 ? -22.557 -1.410 24.739 1.00 95.38 594 TYR A O 1
ATOM 4603 N N . LEU A 1 595 ? -21.367 -0.779 26.529 1.00 93.25 595 LEU A N 1
ATOM 4604 C CA . LEU A 1 595 ? -21.860 -1.849 27.408 1.00 93.25 595 LEU A CA 1
ATOM 4605 C C . LEU A 1 595 ? -23.357 -1.761 27.724 1.00 93.25 595 LEU A C 1
ATOM 4607 O O . LEU A 1 595 ? -23.981 -2.782 28.005 1.00 93.25 595 LEU A O 1
ATOM 4611 N N . THR A 1 596 ? -23.921 -0.555 27.726 1.00 92.00 596 THR A N 1
ATOM 4612 C CA . THR A 1 596 ? -25.344 -0.320 28.022 1.00 92.00 596 THR A CA 1
ATOM 4613 C C . THR A 1 596 ? -26.230 -0.347 26.777 1.00 92.00 596 THR A C 1
ATOM 4615 O O . THR A 1 596 ? -27.456 -0.287 26.896 1.00 92.00 596 THR A O 1
ATOM 4618 N N . SER A 1 597 ? -25.636 -0.458 25.587 1.00 90.12 597 SER A N 1
ATOM 4619 C CA . SER A 1 597 ? -26.375 -0.508 24.332 1.00 90.12 597 SER A CA 1
ATOM 4620 C C . SER A 1 597 ? -27.144 -1.819 24.183 1.00 90.12 597 SER A C 1
ATOM 4622 O O . SER A 1 597 ? -26.613 -2.909 24.378 1.00 90.12 597 SER A O 1
ATOM 4624 N N . THR A 1 598 ? -28.415 -1.709 23.798 1.00 85.44 598 THR A N 1
ATOM 4625 C CA . THR A 1 598 ? -29.269 -2.859 23.455 1.00 85.44 598 THR A CA 1
ATOM 4626 C C . THR A 1 598 ? -29.096 -3.305 22.004 1.00 85.44 598 THR A C 1
ATOM 4628 O O . THR A 1 598 ? -29.506 -4.408 21.648 1.00 85.44 598 THR A O 1
ATOM 4631 N N . ASP A 1 599 ? -28.476 -2.461 21.176 1.00 88.62 599 ASP A N 1
ATOM 4632 C CA . ASP A 1 599 ? -28.194 -2.712 19.769 1.00 88.62 599 ASP A CA 1
ATOM 4633 C C . ASP A 1 599 ? -26.774 -2.234 19.442 1.00 88.62 599 ASP A C 1
ATOM 4635 O O . ASP A 1 599 ? -26.532 -1.072 19.096 1.00 88.62 599 ASP A O 1
ATOM 4639 N N . GLU A 1 600 ? -25.818 -3.159 19.552 1.00 85.56 600 GLU A N 1
ATOM 4640 C CA . GLU A 1 600 ? -24.402 -2.900 19.276 1.00 85.56 600 GLU A CA 1
ATOM 4641 C C . GLU A 1 600 ? -24.164 -2.444 17.820 1.00 85.56 600 GLU A C 1
ATOM 4643 O O . GLU A 1 600 ? -23.179 -1.754 17.548 1.00 85.56 600 GLU A O 1
ATOM 4648 N N . SER A 1 601 ? -25.070 -2.753 16.879 1.00 89.31 601 SER A N 1
ATOM 4649 C CA . SER A 1 601 ? -24.915 -2.377 15.465 1.00 89.31 601 SER A CA 1
ATOM 4650 C C . SER A 1 601 ? -24.945 -0.863 15.238 1.00 89.31 601 SER A C 1
ATOM 4652 O O . SER A 1 601 ? -24.372 -0.376 14.265 1.00 89.31 601 SER A O 1
ATOM 4654 N N . ARG A 1 602 ? -25.515 -0.096 16.178 1.00 93.38 602 ARG A N 1
ATOM 4655 C CA . ARG A 1 602 ? -25.517 1.376 16.149 1.00 93.38 602 ARG A CA 1
ATOM 4656 C C . ARG A 1 602 ? -24.115 1.975 16.251 1.00 93.38 602 ARG A C 1
ATOM 4658 O O . ARG A 1 602 ? -23.893 3.075 15.751 1.00 93.38 602 ARG A O 1
ATOM 4665 N N . HIS A 1 603 ? -23.182 1.252 16.870 1.00 96.00 603 HIS A N 1
ATOM 4666 C CA . HIS A 1 603 ? -21.777 1.643 17.014 1.00 96.00 603 HIS A CA 1
ATOM 4667 C C . HIS A 1 603 ? -20.892 1.137 15.863 1.00 96.00 603 HIS A C 1
ATOM 4669 O O . HIS A 1 603 ? -19.671 1.312 15.896 1.00 96.00 603 HIS A O 1
ATOM 4675 N N . ALA A 1 604 ? -21.484 0.475 14.869 1.00 94.81 604 ALA A N 1
ATOM 4676 C CA . ALA A 1 604 ? -20.805 -0.070 13.706 1.00 94.81 604 ALA A CA 1
ATOM 4677 C C . ALA A 1 604 ? -21.210 0.682 12.433 1.00 94.81 604 ALA A C 1
ATOM 4679 O O . ALA A 1 604 ? -22.240 1.353 12.365 1.00 94.81 604 ALA A O 1
ATOM 4680 N N . PHE A 1 605 ? -20.407 0.529 11.385 1.00 95.50 605 PHE A N 1
ATOM 4681 C CA . PHE A 1 605 ? -20.838 0.904 10.043 1.00 95.50 605 PHE A CA 1
ATOM 4682 C C . PHE A 1 605 ? -21.872 -0.101 9.528 1.00 95.50 605 PHE A C 1
ATOM 4684 O O . PHE A 1 605 ? -21.784 -1.302 9.794 1.00 95.50 605 PHE A O 1
ATOM 4691 N N . THR A 1 606 ? -22.791 0.366 8.687 1.00 91.69 606 THR A N 1
ATOM 4692 C CA . THR A 1 606 ? -23.727 -0.501 7.950 1.00 91.69 606 THR A CA 1
ATOM 4693 C C . THR A 1 606 ? -23.058 -1.218 6.769 1.00 91.69 606 THR A C 1
ATOM 4695 O O . THR A 1 606 ? -23.556 -2.229 6.269 1.00 91.69 606 THR A O 1
ATOM 4698 N N . GLY A 1 607 ? -21.895 -0.737 6.340 1.00 90.69 607 GLY A N 1
ATOM 4699 C CA . GLY A 1 607 ? -21.056 -1.313 5.299 1.00 90.69 607 GLY A CA 1
ATOM 4700 C C . GLY A 1 607 ? -19.943 -0.346 4.909 1.00 90.69 607 GLY A C 1
ATOM 4701 O O . GLY A 1 607 ? -19.851 0.760 5.443 1.00 90.69 607 GLY A O 1
ATOM 4702 N N . VAL A 1 608 ? -19.102 -0.757 3.962 1.00 91.50 608 VAL A N 1
ATOM 4703 C CA . VAL A 1 608 ? -18.109 0.140 3.358 1.00 91.50 608 VAL A CA 1
ATOM 4704 C C . VAL A 1 608 ? -18.856 1.169 2.499 1.00 91.50 608 VAL A C 1
ATOM 4706 O O . VAL A 1 608 ? -19.590 0.757 1.598 1.00 91.50 608 VAL A O 1
ATOM 4709 N N . PRO A 1 609 ? -18.707 2.486 2.743 1.00 91.06 609 PRO A N 1
ATOM 4710 C CA . PRO A 1 609 ? -19.338 3.486 1.888 1.00 91.06 609 PRO A CA 1
ATOM 4711 C C . PRO A 1 609 ? -18.810 3.383 0.453 1.00 91.06 609 PRO A C 1
ATOM 4713 O O . PRO A 1 609 ? -17.639 3.060 0.234 1.00 91.06 609 PRO A O 1
ATOM 4716 N N . ALA A 1 610 ? -19.669 3.649 -0.533 1.00 88.81 610 ALA A N 1
ATOM 4717 C CA . ALA A 1 610 ? -19.382 3.364 -1.940 1.00 88.81 610 ALA A CA 1
ATOM 4718 C C . ALA A 1 610 ? -18.144 4.107 -2.474 1.00 88.81 610 ALA A C 1
ATOM 4720 O O . ALA A 1 610 ? -17.445 3.599 -3.348 1.00 88.81 610 ALA A O 1
ATOM 4721 N N . GLU A 1 611 ? -17.826 5.295 -1.956 1.00 88.81 611 GLU A N 1
ATOM 4722 C CA . GLU A 1 611 ? -16.606 6.024 -2.315 1.00 88.81 611 GLU A CA 1
ATOM 4723 C C . GLU A 1 611 ? -15.307 5.369 -1.816 1.00 88.81 611 GLU A C 1
ATOM 4725 O O . GLU A 1 611 ? -14.232 5.709 -2.316 1.00 88.81 611 GLU A O 1
ATOM 4730 N N . TYR A 1 612 ? -15.391 4.428 -0.872 1.00 92.50 612 TYR A N 1
ATOM 4731 C CA . TYR A 1 612 ? -14.270 3.664 -0.315 1.00 92.50 612 TYR A CA 1
ATOM 4732 C C . TYR A 1 612 ? -14.249 2.204 -0.782 1.00 92.50 612 TYR A C 1
ATOM 4734 O O . TYR A 1 612 ? -13.337 1.458 -0.418 1.00 92.50 612 TYR A O 1
ATOM 4742 N N . ASP A 1 613 ? -15.212 1.795 -1.607 1.00 91.31 613 ASP A N 1
ATOM 4743 C CA . ASP A 1 613 ? -15.192 0.502 -2.280 1.00 91.31 613 ASP A CA 1
ATOM 4744 C C . ASP A 1 613 ? -14.162 0.514 -3.422 1.00 91.31 613 ASP A C 1
ATOM 4746 O O . ASP A 1 613 ? -14.148 1.405 -4.282 1.00 91.31 613 ASP A O 1
ATOM 4750 N N . ARG A 1 614 ? -13.255 -0.467 -3.431 1.00 90.44 614 ARG A N 1
ATOM 4751 C CA . ARG A 1 614 ? -12.150 -0.508 -4.398 1.00 90.44 614 ARG A CA 1
ATOM 4752 C C . ARG A 1 614 ? -12.598 -0.784 -5.823 1.00 90.44 614 ARG A C 1
ATOM 4754 O O . ARG A 1 614 ? -11.990 -0.224 -6.737 1.00 90.44 614 ARG A O 1
ATOM 4761 N N . VAL A 1 615 ? -13.640 -1.578 -6.032 1.00 86.88 615 VAL A N 1
ATOM 4762 C CA . VAL A 1 615 ? -14.174 -1.849 -7.371 1.00 86.88 615 VAL A CA 1
ATOM 4763 C C . VAL A 1 615 ? -14.778 -0.564 -7.937 1.00 86.88 615 VAL A C 1
ATOM 4765 O O . VAL A 1 615 ? -14.440 -0.159 -9.053 1.00 86.88 615 VAL A O 1
ATOM 4768 N N . VAL A 1 616 ? -15.556 0.163 -7.128 1.00 89.50 616 VAL A N 1
ATOM 4769 C CA . VAL A 1 616 ? -16.137 1.463 -7.511 1.00 89.50 616 VAL A CA 1
ATOM 4770 C C . VAL A 1 616 ? -15.052 2.501 -7.815 1.00 89.50 616 VAL A C 1
ATOM 4772 O O . VAL A 1 616 ? -15.118 3.196 -8.834 1.00 89.50 616 VAL A O 1
ATOM 4775 N N . GLN A 1 617 ? -14.027 2.614 -6.964 1.00 92.06 617 GLN A N 1
ATOM 4776 C CA . GLN A 1 617 ? -12.901 3.527 -7.190 1.00 92.06 617 GLN A CA 1
ATOM 4777 C C . GLN A 1 617 ? -12.138 3.202 -8.479 1.00 92.06 617 GLN A C 1
ATOM 4779 O O . GLN A 1 617 ? -11.763 4.119 -9.212 1.00 92.06 617 GLN A O 1
ATOM 4784 N N . SER A 1 618 ? -11.931 1.917 -8.771 1.00 92.19 618 SER A N 1
ATOM 4785 C CA . SER A 1 618 ? -11.210 1.459 -9.963 1.00 92.19 618 SER A CA 1
ATOM 4786 C C . SER A 1 618 ? -11.952 1.832 -11.241 1.00 92.19 618 SER A C 1
ATOM 4788 O O . SER A 1 618 ? -11.347 2.387 -12.159 1.00 92.19 618 SER A O 1
ATOM 4790 N N . GLN A 1 619 ? -13.274 1.638 -11.271 1.00 89.25 619 GLN A N 1
ATOM 4791 C CA . GLN A 1 619 ? -14.110 2.065 -12.394 1.00 89.25 619 GLN A CA 1
ATOM 4792 C C . GLN A 1 619 ? -14.018 3.581 -12.617 1.00 89.25 619 GLN A C 1
ATOM 4794 O O . GLN A 1 619 ? -13.735 4.039 -13.724 1.00 89.25 619 GLN A O 1
ATOM 4799 N N . ARG A 1 620 ? -14.167 4.374 -11.545 1.00 89.38 620 ARG A N 1
ATOM 4800 C CA . ARG A 1 620 ? -14.051 5.842 -11.613 1.00 89.38 620 ARG A CA 1
ATOM 4801 C C . ARG A 1 620 ? -12.684 6.289 -12.129 1.00 89.38 620 ARG A C 1
ATOM 4803 O O . ARG A 1 620 ? -12.601 7.305 -12.823 1.00 89.38 620 ARG A O 1
ATOM 4810 N N . LEU A 1 621 ? -11.621 5.558 -11.791 1.00 91.69 621 LEU A N 1
ATOM 4811 C CA . LEU A 1 621 ? -10.273 5.853 -12.264 1.00 91.69 621 LEU A CA 1
ATOM 4812 C C . LEU A 1 621 ? -10.118 5.562 -13.762 1.00 91.69 621 LEU A C 1
ATOM 4814 O O . LEU A 1 621 ? -9.556 6.394 -14.473 1.00 91.69 621 LEU A O 1
ATOM 4818 N N . LEU A 1 622 ? -10.645 4.439 -14.258 1.00 90.81 622 LEU A N 1
ATOM 4819 C CA . LEU A 1 622 ? -10.634 4.107 -15.689 1.00 90.81 622 LEU A CA 1
ATOM 4820 C C . LEU A 1 622 ? -11.408 5.139 -16.522 1.00 90.81 622 LEU A C 1
ATOM 4822 O O . LEU A 1 622 ? -10.928 5.595 -17.568 1.00 90.81 622 LEU A O 1
ATOM 4826 N N . ASP A 1 623 ? -12.572 5.564 -16.031 1.00 88.31 623 ASP A N 1
ATOM 4827 C CA . ASP A 1 623 ? -13.392 6.586 -16.684 1.00 88.31 623 ASP A CA 1
ATOM 4828 C C . ASP A 1 623 ? -12.657 7.930 -16.750 1.00 88.31 623 ASP A C 1
ATOM 4830 O O . ASP A 1 623 ? -12.665 8.615 -17.780 1.00 88.31 623 ASP A O 1
ATOM 4834 N N . TRP A 1 624 ? -11.986 8.309 -15.659 1.00 89.38 624 TRP A N 1
ATOM 4835 C CA . TRP A 1 624 ? -11.192 9.531 -15.598 1.00 89.38 624 TRP A CA 1
ATOM 4836 C C . TRP A 1 624 ? -9.961 9.471 -16.507 1.00 89.38 624 TRP A C 1
ATOM 4838 O O . TRP A 1 624 ? -9.742 10.398 -17.285 1.00 89.38 624 TRP A O 1
ATOM 4848 N N . ALA A 1 625 ? -9.217 8.364 -16.503 1.00 89.38 625 ALA A N 1
ATOM 4849 C CA . ALA A 1 625 ? -8.079 8.148 -17.396 1.00 89.38 625 ALA A CA 1
ATOM 4850 C C . ALA A 1 625 ? -8.481 8.285 -18.873 1.00 89.38 625 ALA A C 1
ATOM 4852 O O . ALA A 1 625 ? -7.813 8.953 -19.665 1.00 89.38 625 ALA A O 1
ATOM 4853 N N . SER A 1 626 ? -9.635 7.721 -19.233 1.00 84.31 626 SER A N 1
ATOM 4854 C CA . SER A 1 626 ? -10.198 7.824 -20.580 1.00 84.31 626 SER A CA 1
ATOM 4855 C C . SER A 1 626 ? -10.554 9.266 -20.959 1.00 84.31 626 SER A C 1
ATOM 4857 O O . SER A 1 626 ? -10.387 9.660 -22.115 1.00 84.31 626 SER A O 1
ATOM 4859 N N . ARG A 1 627 ? -11.015 10.085 -20.001 1.00 85.25 627 ARG A N 1
ATOM 4860 C CA . ARG A 1 627 ? -11.259 11.525 -20.204 1.00 85.25 627 ARG A CA 1
ATOM 4861 C C . ARG A 1 627 ? -9.958 12.304 -20.386 1.00 85.25 627 ARG A C 1
ATOM 4863 O O . ARG A 1 627 ? -9.875 13.078 -21.336 1.00 85.25 627 ARG A O 1
ATOM 4870 N N . LEU A 1 628 ? -8.947 12.070 -19.544 1.00 85.25 628 LEU A N 1
ATOM 4871 C CA . LEU A 1 628 ? -7.626 12.711 -19.654 1.00 85.25 628 LEU A CA 1
ATOM 4872 C C . LEU A 1 628 ? -7.019 12.499 -21.045 1.00 85.25 628 LEU A C 1
ATOM 4874 O O . LEU A 1 628 ? -6.549 13.444 -21.676 1.00 85.25 628 LEU A O 1
ATOM 4878 N N . ARG A 1 629 ? -7.126 11.275 -21.575 1.00 80.94 629 ARG A N 1
ATOM 4879 C CA . ARG A 1 629 ? -6.666 10.941 -22.928 1.00 80.94 629 ARG A CA 1
ATOM 4880 C C . ARG A 1 629 ? -7.360 11.743 -24.028 1.00 80.94 629 ARG A C 1
ATOM 4882 O O . ARG A 1 629 ? -6.723 12.068 -25.025 1.00 80.94 629 ARG A O 1
ATOM 4889 N N . ARG A 1 630 ? -8.658 12.032 -23.880 1.00 77.75 630 ARG A N 1
ATOM 4890 C CA . ARG A 1 630 ? -9.411 12.844 -24.851 1.00 77.75 630 ARG A CA 1
ATOM 4891 C C . ARG A 1 630 ? -9.002 14.313 -24.792 1.00 77.75 630 ARG A C 1
ATOM 4893 O O . ARG A 1 630 ? -8.847 14.916 -25.843 1.00 77.75 630 ARG A O 1
ATOM 4900 N N . MET A 1 631 ? -8.785 14.856 -23.594 1.00 72.69 631 MET A N 1
ATOM 4901 C CA . MET A 1 631 ? -8.368 16.253 -23.417 1.00 72.69 631 MET A CA 1
ATOM 4902 C C . MET A 1 631 ? -6.953 16.516 -23.945 1.00 72.69 631 MET A C 1
ATOM 4904 O O . MET A 1 631 ? -6.719 17.558 -24.536 1.00 72.69 631 MET A O 1
ATOM 4908 N N . GLY A 1 632 ? -6.024 15.568 -23.786 1.00 62.00 632 GLY A N 1
ATOM 4909 C CA . GLY A 1 632 ? -4.651 15.711 -24.291 1.00 62.00 632 GLY A CA 1
ATOM 4910 C C . GLY A 1 632 ? -4.496 15.593 -25.814 1.00 62.00 632 GLY A C 1
ATOM 4911 O O . GLY A 1 632 ? -3.411 15.846 -26.322 1.00 62.00 632 GLY A O 1
ATOM 4912 N N . ARG A 1 633 ? -5.547 15.188 -26.543 1.00 52.94 633 ARG A N 1
ATOM 4913 C CA . ARG A 1 633 ? -5.558 15.071 -28.017 1.00 52.94 633 ARG A CA 1
ATOM 4914 C C . ARG A 1 633 ? -6.286 16.225 -28.721 1.00 52.94 633 ARG A C 1
ATOM 4916 O O . ARG A 1 633 ? -6.404 16.175 -29.944 1.00 52.94 633 ARG A O 1
ATOM 4923 N N . GLY A 1 634 ? -6.838 17.166 -27.952 1.00 36.34 634 GLY A N 1
ATOM 4924 C CA . GLY A 1 634 ? -7.621 18.305 -28.437 1.00 36.34 634 GLY A CA 1
ATOM 4925 C C . GLY A 1 634 ? -6.786 19.533 -28.745 1.00 36.34 634 GLY A C 1
ATOM 4926 O O . GLY A 1 634 ? -5.679 19.654 -28.173 1.00 36.34 634 GLY A O 1
#

Secondary structure (DSSP, 8-state):
-PPPPTT---HHHHHHHHHHHHHHHTTPPP-EEEEEE--GGGGHHHHHHHHHHHHHHHHHHHHTT--HHHHHHHHHHHHHHHHHHHHHHHHHHHH-EEEEESSEEEEEE-SSS-EEEEEETTTEEEEEEE--HHHHHTTEEEEEEEE--TT-SEEEEEEEETHHHHHHHHHHHHHHHHHHHS---PPPTT------S-EEEEEES--TTB-HHHHHHHHHHHHHHHHTT-EEEEE-PPP-TTSTTB-TT----SSSEEE------GGGGGB-TTS-BSS---S--S---HHHHHHHHHT-S-TTHHHHHHHHHHHHHHHHT--SS-EEEEEEPSSGGGHHHHHHHHHHHGGGEEEEEEE-S-TT-TTT----SHHHHHHHHHHHHHHHHH-SEEEES-HHHHHHHHHHTTTS-TTTT--TTTSSEEE----B--TTTHHHHHS--PPPPTTSPEEEEEEEEE-TT---HHHHHHHHHHHHHH---EEEEEEEEE-SPPPPPS-TTTEEEEEEE---HHHHHHHHHH-SEEEEE--TT--SPPTHHHHHHHHT--EEEES-TTSHHHHHHHHHBSS-EEE-TT-HHHHHHHHHHHHH-S-GGGGSBSS--GGGBHHHHHHHHHHHHHHHHHHTT-

Radius of gyration: 31.18 Å; chains: 1; bounding box: 98×70×87 Å

Foldseek 3Di:
DDDDDPDPDDPVNVVVVVVVVLVVLVDDDKFWQDKDAAAPLLCPVVVVVLVVVLVVLVVVCVVVVPDPVVVVVSVVVSVVVVVVSVVVSVQRRQAWMWTDILFWTWIWGDDPDIDIDIATLQQFPDWDWDDDPSCVVQLWTKIWTAGPDPVPRIDIRHRDHVSVVVSVSSVVSSVVVCCSVPDDPDDDPPDPDDQQQEEEEEFEAADPLQDDDQNQLVVLLVVLCVVVRYAYEYQYADDAQLAPRRDPPTDDPDPHHYDHFHFDQPSSVQGDSNNHGPDDPDDPDPDDDPCNVCVPVVQPPHRCPRRVPRSLVVSVVVLVVDDDHQYEYEYADVVQCSLVSLLVCCVPPPLSYQYEYECADANPHPVRGDQPDPVSVVVSLVVLVVSLVRHLAYEYAFPVSVVVNCVSPVVDDVQCVDDCVNHRYHYQHAFDECPPLVCLLPPDADDDDLQDAAFEEEADEAAPQQDCVLVLVLQLVLCVVPVHAHEYEYEEHYHDDDDDHPDCVRYHYDYPYYDPPSVSLNVLLRGQEYEDECGEDALGADNVLNSQQSSLHAYAYEYDCNHPNNVVQVVFAQDEHYDHSPDSVSNNVSVVCCSPDPDRSSRTGPHTPLSRNSSSSSVVVVVVSVVSSVVSVD